Protein AF-A0A9X4KY81-F1 (afdb_monomer_lite)

Structure (mmCIF, N/CA/C/O backbone):
data_AF-A0A9X4KY81-F1
#
_entry.id   AF-A0A9X4KY81-F1
#
loop_
_atom_site.group_PDB
_atom_site.id
_atom_site.type_symbol
_atom_site.label_atom_id
_atom_site.label_alt_id
_atom_site.label_comp_id
_atom_site.label_asym_id
_atom_site.label_entity_id
_atom_site.label_seq_id
_atom_site.pdbx_PDB_ins_code
_atom_site.Cartn_x
_atom_site.Cartn_y
_atom_site.Cartn_z
_atom_site.occupancy
_atom_site.B_iso_or_equiv
_atom_site.auth_seq_id
_atom_site.auth_comp_id
_atom_site.auth_asym_id
_atom_site.auth_atom_id
_atom_site.pdbx_PDB_model_num
ATOM 1 N N . MET A 1 1 ? -64.142 -13.699 77.079 1.00 53.25 1 MET A N 1
ATOM 2 C CA . MET A 1 1 ? -63.096 -13.857 78.128 1.00 53.25 1 MET A CA 1
ATOM 3 C C . MET A 1 1 ? -62.302 -12.575 78.385 1.00 53.25 1 MET A C 1
ATOM 5 O O . MET A 1 1 ? -62.055 -12.325 79.558 1.00 53.25 1 MET A O 1
ATOM 9 N N . ASN A 1 2 ? -62.053 -11.696 77.392 1.00 57.38 2 ASN A N 1
ATOM 10 C CA . ASN A 1 2 ? -61.741 -10.264 77.651 1.00 57.38 2 ASN A CA 1
ATOM 11 C C . ASN A 1 2 ? -62.753 -9.614 78.620 1.00 57.38 2 ASN A C 1
ATOM 13 O O . ASN A 1 2 ? -62.443 -8.660 79.325 1.00 57.38 2 ASN A O 1
ATOM 17 N N . ASP A 1 3 ? -63.966 -10.168 78.688 1.00 66.06 3 ASP A N 1
ATOM 18 C CA . ASP A 1 3 ? -65.060 -9.687 79.529 1.00 66.06 3 ASP A CA 1
ATOM 19 C C . ASP A 1 3 ? -64.781 -9.778 81.034 1.00 66.06 3 ASP A C 1
ATOM 21 O O . ASP A 1 3 ? -65.442 -9.078 81.786 1.00 66.06 3 ASP A O 1
ATOM 25 N N . MET A 1 4 ? -63.829 -10.600 81.503 1.00 76.56 4 MET A N 1
ATOM 26 C CA . MET A 1 4 ? -63.549 -10.712 82.943 1.00 76.56 4 MET A CA 1
ATOM 27 C C . MET A 1 4 ? -62.748 -9.518 83.472 1.00 76.56 4 MET A C 1
ATOM 29 O O . MET A 1 4 ? -63.126 -8.945 84.491 1.00 76.56 4 MET A O 1
ATOM 33 N N . ALA A 1 5 ? -61.695 -9.099 82.762 1.00 78.06 5 ALA A N 1
ATOM 34 C CA . ALA A 1 5 ? -60.969 -7.870 83.088 1.00 78.06 5 ALA A CA 1
ATOM 35 C C . ALA A 1 5 ? -61.911 -6.653 83.026 1.00 78.06 5 ALA A C 1
ATOM 37 O O . ALA A 1 5 ? -61.926 -5.826 83.935 1.00 78.06 5 ALA A O 1
ATOM 38 N N . PHE A 1 6 ? -62.777 -6.611 82.007 1.00 79.94 6 PHE A N 1
ATOM 39 C CA . PHE A 1 6 ? -63.797 -5.574 81.838 1.00 79.94 6 PHE A CA 1
ATOM 40 C C . PHE A 1 6 ? -64.877 -5.595 82.927 1.00 79.94 6 PHE A C 1
ATOM 42 O O . PHE A 1 6 ? -65.258 -4.544 83.438 1.00 79.94 6 PHE A O 1
ATOM 49 N N . ALA A 1 7 ? -65.347 -6.774 83.335 1.00 81.50 7 ALA A N 1
ATOM 50 C CA . ALA A 1 7 ? -66.311 -6.914 84.422 1.00 81.50 7 ALA A CA 1
ATOM 51 C C . ALA A 1 7 ? -65.721 -6.462 85.762 1.00 81.50 7 ALA A C 1
ATOM 53 O O . ALA A 1 7 ? -66.377 -5.720 86.484 1.00 81.50 7 ALA A O 1
ATOM 54 N N . LEU A 1 8 ? -64.484 -6.858 86.082 1.00 83.19 8 LEU A N 1
ATOM 55 C CA . LEU A 1 8 ? -63.815 -6.440 87.317 1.00 83.19 8 LEU A CA 1
ATOM 56 C C . LEU A 1 8 ? -63.535 -4.929 87.326 1.00 83.19 8 LEU A C 1
ATOM 58 O O . LEU A 1 8 ? -63.800 -4.271 88.328 1.00 83.19 8 LEU A O 1
ATOM 62 N N . HIS A 1 9 ? -63.111 -4.355 86.199 1.00 83.31 9 HIS A N 1
ATOM 63 C CA . HIS A 1 9 ? -62.972 -2.904 86.059 1.00 83.31 9 HIS A CA 1
ATOM 64 C C . HIS A 1 9 ? -64.303 -2.166 86.296 1.00 83.31 9 HIS A C 1
ATOM 66 O O . HIS A 1 9 ? -64.363 -1.234 87.095 1.00 83.31 9 HIS A O 1
ATOM 72 N N . ASN A 1 10 ? -65.401 -2.624 85.681 1.00 83.62 10 ASN A N 1
ATOM 73 C CA . ASN A 1 10 ? -66.733 -2.024 85.852 1.00 83.62 10 ASN A CA 1
ATOM 74 C C . ASN A 1 10 ? -67.315 -2.192 87.263 1.00 83.62 10 ASN A C 1
ATOM 76 O O . ASN A 1 10 ? -68.180 -1.418 87.667 1.00 83.62 10 ASN A O 1
ATOM 80 N N . LEU A 1 11 ? -66.853 -3.194 88.014 1.00 85.75 11 LEU A N 1
ATOM 81 C CA . LEU A 1 11 ? -67.180 -3.377 89.430 1.00 85.75 11 LEU A CA 1
ATOM 82 C C . LEU A 1 11 ? -66.361 -2.456 90.354 1.00 85.75 11 LEU A C 1
ATOM 84 O O . LEU A 1 11 ? -66.576 -2.475 91.564 1.00 85.75 11 LEU A O 1
ATOM 88 N N . GLY A 1 12 ? -65.468 -1.631 89.799 1.00 82.50 12 GLY A N 1
ATOM 89 C CA . GLY A 1 12 ? -64.714 -0.607 90.521 1.00 82.50 12 GLY A CA 1
ATOM 90 C C . GLY A 1 12 ? -63.364 -1.066 91.073 1.00 82.50 12 GLY A C 1
ATOM 91 O O . GLY A 1 12 ? -62.762 -0.321 91.843 1.00 82.50 12 GLY A O 1
ATOM 92 N N . TYR A 1 13 ? -62.879 -2.256 90.701 1.00 85.44 13 TYR A N 1
ATOM 93 C CA . TYR A 1 13 ? -61.565 -2.737 91.134 1.00 85.44 13 TYR A CA 1
ATOM 94 C C . TYR A 1 13 ? -60.430 -1.941 90.472 1.00 85.44 13 TYR A C 1
ATOM 96 O O . TYR A 1 13 ? -60.437 -1.676 89.265 1.00 85.44 13 TYR A O 1
ATOM 104 N N . GLY A 1 14 ? -59.423 -1.581 91.268 1.00 84.75 14 GLY A N 1
ATOM 105 C CA . GLY A 1 14 ? -58.212 -0.927 90.782 1.00 84.75 14 GLY A CA 1
ATOM 106 C C . GLY A 1 14 ? -57.366 -1.871 89.924 1.00 84.75 14 GLY A C 1
ATOM 107 O O . GLY A 1 14 ? -57.403 -3.087 90.096 1.00 84.75 14 GLY A O 1
ATOM 108 N N . LEU A 1 15 ? -56.553 -1.325 89.017 1.00 85.75 15 LEU A N 1
ATOM 109 C CA . LEU A 1 15 ? -55.746 -2.107 88.066 1.00 85.75 15 LEU A CA 1
ATOM 110 C C . LEU A 1 15 ? -54.911 -3.223 88.725 1.00 85.75 15 LEU A C 1
ATOM 112 O O . LEU A 1 15 ? -54.907 -4.353 88.243 1.00 85.75 15 LEU A O 1
ATOM 116 N N . ASN A 1 16 ? -54.260 -2.938 89.859 1.00 85.62 16 ASN A N 1
ATOM 117 C CA . ASN A 1 16 ? -53.479 -3.934 90.604 1.00 85.62 16 ASN A CA 1
ATOM 118 C C . ASN A 1 16 ? -54.352 -5.054 91.192 1.00 85.62 16 ASN A C 1
ATOM 120 O O . ASN A 1 16 ? -53.915 -6.200 91.261 1.00 85.62 16 ASN A O 1
ATOM 124 N N . GLU A 1 17 ? -55.588 -4.752 91.597 1.00 85.25 17 GLU A N 1
ATOM 125 C CA . GLU A 1 17 ? -56.535 -5.745 92.119 1.00 85.25 17 GLU A CA 1
ATOM 126 C C . GLU A 1 17 ? -57.042 -6.644 90.990 1.00 85.25 17 GLU A C 1
ATOM 128 O O . GLU A 1 17 ? -57.074 -7.864 91.148 1.00 85.25 17 GLU A O 1
ATOM 133 N N . VAL A 1 18 ? -57.352 -6.058 89.826 1.00 84.94 18 VAL A N 1
ATOM 134 C CA . VAL A 1 18 ? -57.738 -6.806 88.621 1.00 84.94 18 VAL A CA 1
ATOM 135 C C . VAL A 1 18 ? -56.592 -7.713 88.166 1.00 84.94 18 VAL A C 1
ATOM 137 O O . VAL A 1 18 ? -56.798 -8.909 87.968 1.00 84.94 18 VAL A O 1
ATOM 140 N N . ALA A 1 19 ? -55.369 -7.190 88.066 1.00 83.00 19 ALA A N 1
ATOM 141 C CA . ALA A 1 19 ? -54.197 -7.972 87.684 1.00 83.00 19 ALA A CA 1
ATOM 142 C C . ALA A 1 19 ? -53.873 -9.084 88.708 1.00 83.00 19 ALA A C 1
ATOM 144 O O . ALA A 1 19 ? -53.515 -10.192 88.309 1.00 83.00 19 ALA A O 1
ATOM 145 N N . THR A 1 20 ? -54.070 -8.839 90.013 1.00 83.75 20 THR A N 1
ATOM 146 C CA . THR A 1 20 ? -53.854 -9.844 91.077 1.00 83.75 20 THR A CA 1
ATOM 147 C C . THR A 1 20 ? -54.921 -10.935 91.030 1.00 83.75 20 THR A C 1
ATOM 149 O O . THR A 1 20 ? -54.620 -12.117 91.198 1.00 83.75 20 THR A O 1
ATOM 152 N N . ALA A 1 21 ? -56.176 -10.560 90.769 1.00 83.56 21 ALA A N 1
ATOM 153 C CA . ALA A 1 21 ? -57.269 -11.508 90.588 1.00 83.56 21 ALA A CA 1
ATOM 154 C C . ALA A 1 21 ? -57.011 -12.425 89.385 1.00 83.56 21 ALA A C 1
ATOM 156 O O . ALA A 1 21 ? -57.171 -13.641 89.498 1.00 83.56 21 ALA A O 1
ATOM 157 N N . LEU A 1 22 ? -56.539 -11.861 88.267 1.00 83.19 22 LEU A N 1
ATOM 158 C CA . LEU A 1 22 ? -56.129 -12.632 87.095 1.00 83.19 22 LEU A CA 1
ATOM 159 C C . LEU A 1 22 ? -54.930 -13.544 87.418 1.00 83.19 22 LEU A C 1
ATOM 161 O O . LEU A 1 22 ? -54.980 -14.730 87.111 1.00 83.19 22 LEU A O 1
ATOM 165 N N . TYR A 1 23 ? -53.899 -13.060 88.116 1.00 80.12 23 TYR A N 1
ATOM 166 C CA . TYR A 1 23 ? -52.766 -13.891 88.555 1.00 80.12 23 TYR A CA 1
ATOM 167 C C . TYR A 1 23 ? -53.196 -15.104 89.395 1.00 80.12 23 TYR A C 1
ATOM 169 O O . TYR A 1 23 ? -52.812 -16.236 89.100 1.00 80.12 23 TYR A O 1
ATOM 177 N N . ASN A 1 24 ? -54.043 -14.888 90.407 1.00 81.62 24 ASN A N 1
ATOM 178 C CA . ASN A 1 24 ? -54.519 -15.957 91.288 1.00 81.62 24 ASN A CA 1
ATOM 179 C C . ASN A 1 24 ? -55.354 -17.001 90.535 1.00 81.62 24 ASN A C 1
ATOM 181 O O . ASN A 1 24 ? -55.245 -18.196 90.820 1.00 81.62 24 ASN A O 1
ATOM 185 N N . LEU A 1 25 ? -56.145 -16.558 89.552 1.00 78.81 25 LEU A N 1
ATOM 186 C CA . LEU A 1 25 ? -56.981 -17.425 88.723 1.00 78.81 25 LEU A CA 1
ATOM 187 C C . LEU A 1 25 ? -56.157 -18.361 87.821 1.00 78.81 25 LEU A C 1
ATOM 189 O O . LEU A 1 25 ? -56.595 -19.475 87.542 1.00 78.81 25 LEU A O 1
ATOM 193 N N . TYR A 1 26 ? -54.964 -17.937 87.398 1.00 74.00 26 TYR A N 1
ATOM 194 C CA . TYR A 1 26 ? -54.142 -18.637 86.403 1.00 74.00 26 TYR A CA 1
ATOM 195 C C . TYR A 1 26 ? -52.780 -19.126 86.941 1.00 74.00 26 TYR A C 1
ATOM 197 O O . TYR A 1 26 ? -51.866 -19.414 86.167 1.00 74.00 26 TYR A O 1
ATOM 205 N N . SER A 1 27 ? -52.653 -19.271 88.264 1.00 58.62 27 SER A N 1
ATOM 206 C CA . SER A 1 27 ? -51.422 -19.516 89.046 1.00 58.62 27 SER A CA 1
ATOM 207 C C . SER A 1 27 ? -50.626 -20.818 88.760 1.00 58.62 27 SER A C 1
ATOM 209 O O . SER A 1 27 ? -49.755 -21.189 89.544 1.00 58.62 27 SER A O 1
ATOM 211 N N . GLY A 1 28 ? -50.854 -21.501 87.630 1.00 58.62 28 GLY A N 1
ATOM 212 C CA . GLY A 1 28 ? -50.190 -22.759 87.247 1.00 58.62 28 GLY A CA 1
ATOM 213 C C . GLY A 1 28 ? -49.377 -22.753 85.942 1.00 58.62 28 GLY A C 1
ATOM 214 O O . GLY A 1 28 ? -48.684 -23.735 85.685 1.00 58.62 28 GLY A O 1
ATOM 215 N N . VAL A 1 29 ? -49.433 -21.699 85.110 1.00 57.62 29 VAL A N 1
ATOM 216 C CA . VAL A 1 29 ? -48.732 -21.642 83.801 1.00 57.62 29 VAL A CA 1
ATOM 217 C C . VAL A 1 29 ? -48.149 -20.241 83.549 1.00 57.62 29 VAL A C 1
ATOM 219 O O . VAL A 1 29 ? -48.664 -19.478 82.738 1.00 57.62 29 VAL A O 1
ATOM 222 N N . GLN A 1 30 ? -47.080 -19.868 84.260 1.00 61.94 30 GLN A N 1
ATOM 223 C CA . GLN A 1 30 ? -46.552 -18.489 84.249 1.00 61.94 30 GLN A CA 1
ATOM 224 C C . GLN A 1 30 ? -46.207 -17.967 82.836 1.00 61.94 30 GLN A C 1
ATOM 226 O O . GLN A 1 30 ? -46.604 -16.858 82.484 1.00 61.94 30 GLN A O 1
ATOM 231 N N . ASP A 1 31 ? -45.586 -18.787 81.984 1.00 60.50 31 ASP A N 1
ATOM 232 C CA . ASP A 1 31 ? -45.089 -18.353 80.667 1.00 60.50 31 ASP A CA 1
ATOM 233 C C . ASP A 1 31 ? -46.179 -18.064 79.615 1.00 60.50 31 ASP A C 1
ATOM 235 O O . ASP A 1 31 ? -45.940 -17.302 78.681 1.00 60.50 31 ASP A O 1
ATOM 239 N N . GLN A 1 32 ? -47.363 -18.681 79.718 1.00 64.38 32 GLN A N 1
ATOM 240 C CA . GLN A 1 32 ? -48.461 -18.489 78.748 1.00 64.38 32 GLN A CA 1
ATOM 241 C C . GLN A 1 32 ? -49.499 -17.471 79.227 1.00 64.38 32 GLN A C 1
ATOM 243 O O . GLN A 1 32 ? -50.228 -16.896 78.420 1.00 64.38 32 GLN A O 1
ATOM 248 N N . VAL A 1 33 ? -49.555 -17.240 80.537 1.00 78.44 33 VAL A N 1
ATOM 249 C CA . VAL A 1 33 ? -50.572 -16.404 81.175 1.00 78.44 33 VAL A CA 1
ATOM 250 C C . VAL A 1 33 ? -50.199 -14.928 81.114 1.00 78.44 33 VAL A C 1
ATOM 252 O O . VAL A 1 33 ? -51.080 -14.108 80.881 1.00 78.44 33 VAL A O 1
ATOM 255 N N . VAL A 1 34 ? -48.914 -14.577 81.262 1.00 83.62 34 VAL A N 1
ATOM 256 C CA . VAL A 1 34 ? -48.463 -13.172 81.224 1.00 83.62 34 VAL A CA 1
ATOM 257 C C . VAL A 1 34 ? -48.885 -12.469 79.925 1.00 83.62 34 VAL A C 1
ATOM 259 O O . VAL A 1 34 ? -49.580 -11.461 80.028 1.00 83.62 34 VAL A O 1
ATOM 262 N N . PRO A 1 35 ? -48.599 -12.998 78.713 1.00 83.00 35 PRO A N 1
ATOM 263 C CA . PRO A 1 35 ? -49.034 -12.365 77.466 1.00 83.00 35 PRO A CA 1
ATOM 264 C C . PRO A 1 35 ? -50.555 -12.183 77.391 1.00 83.00 35 PRO A C 1
ATOM 266 O O . PRO A 1 35 ? -51.042 -11.128 77.000 1.00 83.00 35 PRO A O 1
ATOM 269 N N . GLN A 1 36 ? -51.317 -13.196 77.808 1.00 82.50 36 GLN A N 1
ATOM 270 C CA . GLN A 1 36 ? -52.777 -13.175 77.753 1.00 82.50 36 GLN A CA 1
ATOM 271 C C . GLN A 1 36 ? -53.386 -12.153 78.726 1.00 82.50 36 GLN A C 1
ATOM 273 O O . GLN A 1 36 ? -54.302 -11.421 78.360 1.00 82.50 36 GLN A O 1
ATOM 278 N N . VAL A 1 37 ? -52.863 -12.073 79.952 1.00 85.25 37 VAL A N 1
ATOM 279 C CA . VAL A 1 37 ? -53.292 -11.092 80.957 1.00 85.25 37 VAL A CA 1
ATOM 280 C C . VAL A 1 37 ? -52.936 -9.675 80.517 1.00 85.25 37 VAL A C 1
ATOM 282 O O . VAL A 1 37 ? -53.763 -8.776 80.658 1.00 85.25 37 VAL A O 1
ATOM 285 N N . THR A 1 38 ? -51.749 -9.473 79.941 1.00 86.19 38 THR A N 1
ATOM 286 C CA . THR A 1 38 ? -51.344 -8.177 79.388 1.00 86.19 38 THR A CA 1
ATOM 287 C C . THR A 1 38 ? -52.254 -7.739 78.243 1.00 86.19 38 THR A C 1
ATOM 289 O O . THR A 1 38 ? -52.736 -6.614 78.277 1.00 86.19 38 THR A O 1
ATOM 292 N N . ASP A 1 39 ? -52.559 -8.614 77.281 1.00 83.69 39 ASP A N 1
ATOM 293 C CA . ASP A 1 39 ? -53.472 -8.294 76.171 1.00 83.69 39 ASP A CA 1
ATOM 294 C C . ASP A 1 39 ? -54.869 -7.889 76.666 1.00 83.69 39 ASP A C 1
ATOM 296 O O . ASP A 1 39 ? -55.434 -6.891 76.223 1.00 83.69 39 ASP A O 1
ATOM 300 N N 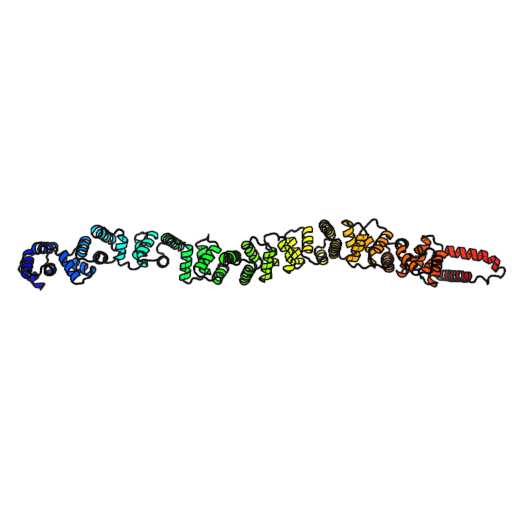. TRP A 1 40 ? -55.408 -8.613 77.654 1.00 85.75 40 TRP A N 1
ATOM 301 C CA . TRP A 1 40 ? -56.708 -8.290 78.241 1.00 85.75 40 TRP A CA 1
ATOM 302 C C . TRP A 1 40 ? -56.728 -6.954 78.972 1.00 85.75 40 TRP A C 1
ATOM 304 O O . TRP A 1 40 ? -57.711 -6.229 78.855 1.00 85.75 40 TRP A O 1
ATOM 314 N N . LEU A 1 41 ? -55.682 -6.640 79.740 1.00 86.56 41 LEU A N 1
ATOM 315 C CA . LEU A 1 41 ? -55.590 -5.385 80.489 1.00 86.56 41 LEU A CA 1
ATOM 316 C C . LEU A 1 41 ? -55.278 -4.182 79.589 1.00 86.56 41 LEU A C 1
ATOM 318 O O . LEU A 1 41 ? -55.660 -3.064 79.932 1.00 86.56 41 LEU A O 1
ATOM 322 N N . SER A 1 42 ? -54.643 -4.413 78.439 1.00 85.38 42 SER A N 1
ATOM 323 C CA . SER A 1 42 ? -54.386 -3.403 77.405 1.00 85.38 42 SER A CA 1
ATOM 324 C C . SER A 1 42 ? -55.584 -3.146 76.476 1.00 85.38 42 SER A C 1
ATOM 326 O O . SER A 1 42 ? -55.482 -2.331 75.558 1.00 85.38 42 SER A O 1
ATOM 328 N N . ASP A 1 43 ? -56.732 -3.803 76.689 1.00 83.06 43 ASP A N 1
ATOM 329 C CA . ASP A 1 43 ? -57.956 -3.554 75.921 1.00 83.06 43 ASP A CA 1
ATOM 330 C C . ASP A 1 43 ? -58.416 -2.097 76.108 1.00 83.06 43 ASP A C 1
ATOM 332 O O . ASP A 1 43 ? -58.687 -1.645 77.223 1.00 83.06 43 ASP A O 1
ATOM 336 N N . SER A 1 44 ? -58.538 -1.351 75.007 1.00 80.06 44 SER A N 1
ATOM 337 C CA . SER A 1 44 ? -58.833 0.090 75.026 1.00 80.06 44 SER A CA 1
ATOM 338 C C . SER A 1 44 ? -60.144 0.447 75.731 1.00 80.06 44 SER A C 1
ATOM 340 O O . SER A 1 44 ? -60.303 1.572 76.207 1.00 80.06 44 SER A O 1
ATOM 342 N N . ARG A 1 45 ? -61.073 -0.510 75.857 1.00 81.69 45 ARG A N 1
ATOM 343 C CA . ARG A 1 45 ? -62.336 -0.339 76.589 1.00 81.69 45 ARG A CA 1
ATOM 344 C C . ARG A 1 45 ? -62.139 -0.167 78.098 1.00 81.69 45 ARG A C 1
ATOM 346 O O . ARG A 1 45 ? -63.038 0.353 78.748 1.00 81.69 45 ARG A O 1
ATOM 353 N N . LEU A 1 46 ? -60.999 -0.593 78.648 1.00 83.44 46 LEU A N 1
ATOM 354 C CA . LEU A 1 46 ? -60.659 -0.462 80.071 1.00 83.44 46 LEU A CA 1
ATOM 355 C C . LEU A 1 46 ? -60.093 0.915 80.436 1.00 83.44 46 LEU A C 1
ATOM 357 O O . LEU A 1 46 ? -60.028 1.259 81.612 1.00 83.44 46 LEU A O 1
ATOM 361 N N . GLY A 1 47 ? -59.643 1.698 79.451 1.00 80.50 47 GLY A N 1
ATOM 362 C CA . GLY A 1 47 ? -59.108 3.045 79.672 1.00 80.50 47 GLY A CA 1
ATOM 363 C C . GLY A 1 47 ? -57.817 3.120 80.501 1.00 80.50 47 GLY A C 1
ATOM 364 O O . GLY A 1 47 ? -57.402 4.223 80.859 1.00 80.50 47 GLY A O 1
ATOM 365 N N . TYR A 1 48 ? -57.174 1.990 80.815 1.00 86.12 48 TYR A N 1
ATOM 366 C CA . TYR A 1 48 ? -55.887 1.978 81.505 1.00 86.12 48 TYR A CA 1
ATOM 367 C C . TYR A 1 48 ? -54.775 2.498 80.594 1.00 86.12 48 TYR A C 1
ATOM 369 O O . TYR A 1 48 ? -54.749 2.217 79.394 1.00 86.12 48 TYR A O 1
ATOM 377 N N . ARG A 1 49 ? -53.827 3.250 81.164 1.00 82.56 49 ARG A N 1
ATOM 378 C CA . ARG A 1 49 ? -52.609 3.615 80.437 1.00 82.56 49 ARG A CA 1
ATOM 379 C C . ARG A 1 49 ? -51.710 2.391 80.356 1.00 82.56 49 ARG A C 1
ATOM 381 O O . ARG A 1 49 ? -51.568 1.664 81.336 1.00 82.56 49 ARG A O 1
ATOM 388 N N . THR A 1 50 ? -51.048 2.204 79.221 1.00 83.25 50 THR A N 1
ATOM 389 C CA . THR A 1 50 ? -50.138 1.071 79.021 1.00 83.25 50 THR A CA 1
ATOM 390 C C . THR A 1 50 ? -49.053 0.996 80.097 1.00 83.25 50 THR A C 1
ATOM 392 O O . THR A 1 50 ? -48.781 -0.083 80.605 1.00 83.25 50 THR A O 1
ATOM 395 N N . GLU A 1 51 ? -48.471 2.133 80.492 1.00 83.56 51 GLU A N 1
ATOM 396 C CA . GLU A 1 51 ? -47.456 2.206 81.557 1.00 83.56 51 GLU A CA 1
ATOM 397 C C . GLU A 1 51 ? -47.962 1.597 82.876 1.00 83.56 51 GLU A C 1
ATOM 399 O O . GLU A 1 51 ? -47.244 0.836 83.526 1.00 83.56 51 GLU A O 1
ATOM 404 N N . ASP A 1 52 ? -49.223 1.871 83.229 1.00 85.38 52 ASP A N 1
ATOM 405 C CA . ASP A 1 52 ? -49.852 1.353 84.443 1.00 85.38 52 ASP A CA 1
ATOM 406 C C . ASP A 1 52 ? -50.088 -0.160 84.327 1.00 85.38 52 ASP A C 1
ATOM 408 O O . ASP A 1 52 ? -49.850 -0.899 85.283 1.00 85.38 52 ASP A O 1
ATOM 412 N N . VAL A 1 53 ? -50.516 -0.639 83.149 1.00 85.44 53 VAL A N 1
ATOM 413 C CA . VAL A 1 53 ? -50.709 -2.076 82.874 1.00 85.44 53 VAL A CA 1
ATOM 414 C C . VAL A 1 53 ? -49.380 -2.816 82.972 1.00 85.44 53 VAL A C 1
ATOM 416 O O . VAL A 1 53 ? -49.293 -3.831 83.664 1.00 85.44 53 VAL A O 1
ATOM 419 N N . THR A 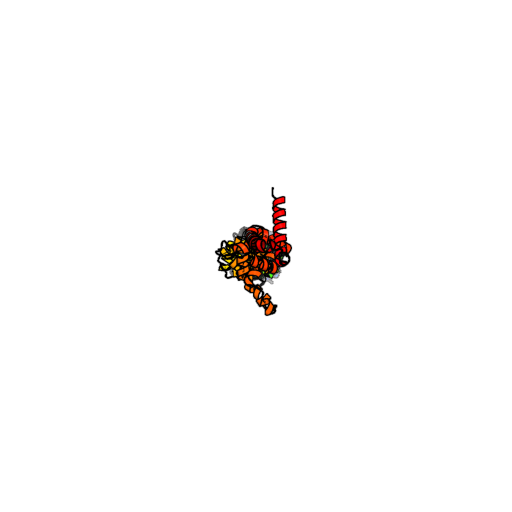1 54 ? -48.328 -2.292 82.342 1.00 84.56 54 THR A N 1
ATOM 420 C CA . THR A 1 54 ? -46.985 -2.873 82.393 1.00 84.56 54 THR A CA 1
ATOM 421 C C . THR A 1 54 ? -46.460 -2.913 83.825 1.00 84.56 54 THR A C 1
ATOM 423 O O . THR A 1 54 ? -45.961 -3.956 84.252 1.00 84.56 54 THR A O 1
ATOM 426 N N . ALA A 1 55 ? -46.621 -1.835 84.602 1.00 84.94 55 ALA A N 1
ATOM 427 C CA . ALA A 1 55 ? -46.198 -1.787 86.000 1.00 84.94 55 ALA A CA 1
ATOM 428 C C . ALA A 1 55 ? -46.968 -2.792 86.871 1.00 84.94 55 ALA A C 1
ATOM 430 O O . ALA A 1 55 ? -46.356 -3.512 87.661 1.00 84.94 55 ALA A O 1
ATOM 431 N N . ALA A 1 56 ? -48.289 -2.888 86.692 1.00 85.81 56 ALA A N 1
ATOM 432 C CA . ALA A 1 56 ? -49.139 -3.810 87.437 1.00 85.81 56 ALA A CA 1
ATOM 433 C C . ALA A 1 56 ? -48.789 -5.274 87.140 1.00 85.81 56 ALA A C 1
ATOM 435 O O . ALA A 1 56 ? -48.561 -6.061 88.060 1.00 85.81 56 ALA A O 1
ATOM 436 N N . VAL A 1 57 ? -48.684 -5.643 85.859 1.00 85.88 57 VAL A N 1
ATOM 437 C CA . VAL A 1 57 ? -48.309 -7.006 85.460 1.00 85.88 57 VAL A CA 1
ATOM 438 C C . VAL A 1 57 ? -46.884 -7.329 85.918 1.00 85.88 57 VAL A C 1
ATOM 440 O O . VAL A 1 57 ? -46.675 -8.398 86.487 1.00 85.88 57 VAL A O 1
ATOM 443 N N . THR A 1 58 ? -45.925 -6.406 85.781 1.00 85.88 58 THR A N 1
ATOM 444 C CA . THR A 1 58 ? -44.552 -6.608 86.285 1.00 85.88 58 THR A CA 1
ATOM 445 C C . THR A 1 58 ? -44.534 -6.842 87.795 1.00 85.88 58 THR A C 1
ATOM 447 O O . THR A 1 58 ? -43.894 -7.783 88.259 1.00 85.88 58 THR A O 1
ATOM 450 N N . ALA A 1 59 ? -45.260 -6.031 88.571 1.00 84.88 59 ALA A N 1
ATOM 451 C CA . ALA A 1 59 ? -45.295 -6.136 90.030 1.00 84.88 59 ALA A CA 1
ATOM 452 C C . ALA A 1 59 ? -45.879 -7.467 90.528 1.00 84.88 59 ALA A C 1
ATOM 454 O O . ALA A 1 59 ? -45.508 -7.939 91.601 1.00 84.88 59 ALA A O 1
ATOM 455 N N . ILE A 1 60 ? -46.793 -8.064 89.762 1.00 85.50 60 ILE A N 1
ATOM 456 C CA . ILE A 1 60 ? -47.535 -9.261 90.169 1.00 85.50 60 ILE A CA 1
ATOM 457 C C . ILE A 1 60 ? -46.890 -10.538 89.630 1.00 85.50 60 ILE A C 1
ATOM 459 O O . ILE A 1 60 ? -46.759 -11.519 90.359 1.00 85.50 60 ILE A O 1
ATOM 463 N N . PHE A 1 61 ? -46.475 -10.533 88.363 1.00 82.12 61 PHE A N 1
ATOM 464 C CA . PHE A 1 61 ? -45.919 -11.707 87.692 1.00 82.12 61 PHE A CA 1
ATOM 465 C C . PHE A 1 61 ? -44.388 -11.764 87.757 1.00 82.12 61 PHE A C 1
ATOM 467 O O . PHE A 1 61 ? -43.820 -12.808 87.450 1.00 82.12 61 PHE A O 1
ATOM 474 N N . ASN A 1 62 ? -43.719 -10.680 88.171 1.00 84.06 62 ASN A N 1
ATOM 475 C CA . ASN A 1 62 ? -42.257 -10.557 88.228 1.00 84.06 62 ASN A CA 1
ATOM 476 C C . ASN A 1 62 ? -41.561 -10.881 86.888 1.00 84.06 62 ASN A C 1
ATOM 478 O O . ASN A 1 62 ? -40.465 -11.441 86.850 1.00 84.06 62 ASN A O 1
ATOM 482 N N . VAL A 1 63 ? -42.225 -10.544 85.782 1.00 82.44 63 VAL A N 1
ATOM 483 C CA . VAL A 1 63 ? -41.758 -10.733 84.404 1.00 82.44 63 VAL A CA 1
ATOM 484 C C . VAL A 1 63 ? -42.052 -9.452 83.634 1.00 82.44 63 VAL A C 1
ATOM 486 O O . VAL A 1 63 ? -43.115 -8.869 83.827 1.00 82.44 63 VAL A O 1
ATOM 489 N N . ASP A 1 64 ? -41.134 -9.039 82.756 1.00 83.06 64 ASP A N 1
ATOM 490 C CA . ASP A 1 64 ? -41.375 -7.950 81.806 1.00 83.06 64 ASP A CA 1
ATOM 491 C C . ASP A 1 64 ? -42.456 -8.366 80.780 1.00 83.06 64 ASP A C 1
ATOM 493 O O . ASP A 1 64 ? -42.219 -9.273 79.967 1.00 83.06 64 ASP A O 1
ATOM 497 N N . PRO A 1 65 ? -43.636 -7.717 80.786 1.00 84.50 65 PRO A N 1
ATOM 498 C CA . PRO A 1 65 ? -44.738 -8.034 79.885 1.00 84.50 65 PRO A CA 1
ATOM 499 C C . PRO A 1 65 ? -44.369 -7.893 78.407 1.00 84.50 65 PRO A C 1
ATOM 501 O O . PRO A 1 65 ? -44.872 -8.661 77.582 1.00 84.50 65 PRO A O 1
ATOM 504 N N . PHE A 1 66 ? -43.483 -6.949 78.067 1.00 86.38 66 PHE A N 1
ATOM 505 C CA . PHE A 1 66 ? -43.052 -6.725 76.689 1.00 86.38 66 PHE A CA 1
ATOM 506 C C . PHE A 1 66 ? -42.265 -7.929 76.169 1.00 86.38 66 PHE A C 1
ATOM 508 O O . PHE A 1 66 ? -42.637 -8.541 75.162 1.00 86.38 66 PHE A O 1
ATOM 515 N N . SER A 1 67 ? -41.220 -8.325 76.901 1.00 83.75 67 SER A N 1
ATOM 516 C CA . SER A 1 67 ? -40.401 -9.497 76.583 1.00 83.75 67 SER A CA 1
ATOM 517 C C . SER A 1 67 ? -41.219 -10.794 76.556 1.00 83.75 67 SER A C 1
ATOM 519 O O . SER A 1 67 ? -41.050 -11.607 75.644 1.00 83.75 67 SER A O 1
ATOM 521 N N . ALA A 1 68 ? -42.144 -10.988 77.504 1.00 84.50 68 ALA A N 1
ATOM 522 C CA . ALA A 1 68 ? -43.014 -12.168 77.540 1.00 84.50 68 ALA A CA 1
ATOM 523 C C . ALA A 1 68 ? -43.951 -12.242 76.323 1.00 84.50 68 ALA A C 1
ATOM 525 O O . ALA A 1 68 ? -44.095 -13.301 75.705 1.00 84.50 68 ALA A O 1
ATOM 526 N N . MET A 1 69 ? -44.557 -11.115 75.935 1.00 87.12 69 MET A N 1
ATOM 527 C CA . MET A 1 69 ? -45.400 -11.040 74.741 1.00 87.12 69 MET A CA 1
ATOM 528 C C . MET A 1 69 ? -44.587 -11.304 73.466 1.00 87.12 69 MET A C 1
ATOM 530 O O . MET A 1 69 ? -45.007 -12.097 72.622 1.00 87.12 69 MET A O 1
ATOM 534 N N . ALA A 1 70 ? -43.394 -10.715 73.341 1.00 87.38 70 ALA A N 1
ATOM 535 C CA . ALA A 1 70 ? -42.508 -10.943 72.201 1.00 87.38 70 ALA A CA 1
ATOM 536 C C . ALA A 1 70 ? -42.114 -12.430 72.059 1.00 87.38 70 ALA A C 1
ATOM 538 O O . ALA A 1 70 ? -42.155 -12.981 70.953 1.00 87.38 70 ALA A O 1
ATOM 539 N N . GLN A 1 71 ? -41.817 -13.107 73.177 1.00 86.94 71 GLN A N 1
ATOM 540 C CA . GLN A 1 71 ? -41.540 -14.550 73.215 1.00 86.94 71 GLN A CA 1
ATOM 541 C C . GLN A 1 71 ? -42.762 -15.415 72.869 1.00 86.94 71 GLN A C 1
ATOM 543 O O . GLN A 1 71 ? -42.626 -16.458 72.227 1.00 86.94 71 GLN A O 1
ATOM 548 N N . SER A 1 72 ? -43.963 -15.003 73.272 1.00 88.31 72 SER A N 1
ATOM 549 C CA . SER A 1 72 ? -45.199 -15.696 72.895 1.00 88.31 72 SER A CA 1
ATOM 550 C C . SER A 1 72 ? -45.441 -15.626 71.385 1.00 88.31 72 SER A C 1
ATOM 552 O O . SER A 1 72 ? -45.718 -16.643 70.748 1.00 88.31 72 SER A O 1
ATOM 554 N N . LEU A 1 73 ? -45.242 -14.447 70.786 1.00 90.12 73 LEU A N 1
ATOM 555 C CA . LEU A 1 73 ? -45.446 -14.219 69.353 1.00 90.12 73 LEU A CA 1
ATOM 556 C C . LEU A 1 73 ? -44.488 -15.055 68.490 1.00 90.12 73 LEU A C 1
ATOM 558 O O . LEU A 1 73 ? -44.934 -15.687 67.531 1.00 90.12 73 LEU A O 1
ATOM 562 N N . ILE A 1 74 ? -43.199 -15.141 68.851 1.00 90.75 74 ILE A N 1
ATOM 563 C CA . ILE A 1 74 ? -42.245 -15.985 68.106 1.00 90.75 74 ILE A CA 1
ATOM 564 C C . ILE A 1 74 ? -42.571 -17.481 68.244 1.00 90.75 74 ILE A C 1
ATOM 566 O O . ILE A 1 74 ? -42.532 -18.207 67.251 1.00 90.75 74 ILE A O 1
ATOM 570 N N . ARG A 1 75 ? -42.977 -17.949 69.438 1.00 87.94 75 ARG A N 1
ATOM 571 C CA . ARG A 1 75 ? -43.440 -19.338 69.654 1.00 87.94 75 ARG A CA 1
ATOM 572 C C . ARG A 1 75 ? -44.716 -19.640 68.864 1.00 87.94 75 ARG A C 1
ATOM 574 O O . ARG A 1 75 ? -44.902 -20.768 68.417 1.00 87.94 75 ARG A O 1
ATOM 581 N N . GLY A 1 76 ? -45.563 -18.632 68.667 1.00 87.81 76 GLY A N 1
ATOM 582 C CA . GLY A 1 76 ? -46.754 -18.685 67.822 1.00 87.81 76 GLY A CA 1
ATOM 583 C C . GLY A 1 76 ? -46.475 -18.645 66.315 1.00 87.81 76 GLY A C 1
ATOM 584 O O . GLY A 1 76 ? -47.424 -18.686 65.537 1.00 87.81 76 GLY A O 1
ATOM 585 N N . GLY A 1 77 ? -45.209 -18.559 65.889 1.00 89.00 77 GLY A N 1
ATOM 586 C CA . GLY A 1 77 ? -44.815 -18.556 64.477 1.00 89.00 77 GLY A CA 1
ATOM 587 C C . GLY A 1 77 ? -45.006 -17.218 63.757 1.00 89.00 77 GLY A C 1
ATOM 588 O O . GLY A 1 77 ? -45.017 -17.193 62.526 1.00 89.00 77 GLY A O 1
ATOM 589 N N . TYR A 1 78 ? -45.165 -16.112 64.490 1.00 92.88 78 TYR A N 1
ATOM 590 C CA . TYR A 1 78 ? -45.274 -14.780 63.895 1.00 92.88 78 TYR A CA 1
ATOM 591 C C . TYR A 1 78 ? -43.932 -14.368 63.282 1.00 92.88 78 TYR A C 1
ATOM 593 O O . TYR A 1 78 ? -42.865 -14.687 63.805 1.00 92.88 78 TYR A O 1
ATOM 601 N N . SER A 1 79 ? -43.968 -13.624 62.175 1.00 94.44 79 SER A N 1
ATOM 602 C CA . SER A 1 79 ? -42.769 -12.944 61.684 1.00 94.44 79 SER A CA 1
ATOM 603 C C . SER A 1 79 ? -42.408 -11.772 62.601 1.00 94.44 79 SER A C 1
ATOM 605 O O . SER A 1 79 ? -43.279 -11.206 63.263 1.00 94.44 79 SER A O 1
ATOM 607 N N . ALA A 1 80 ? -41.143 -11.343 62.594 1.00 93.25 80 ALA A N 1
ATOM 608 C CA . ALA A 1 80 ? -40.711 -10.186 63.384 1.00 93.25 80 ALA A CA 1
ATOM 609 C C . ALA A 1 80 ? -41.553 -8.933 63.083 1.00 93.25 80 ALA A C 1
ATOM 611 O O . ALA A 1 80 ? -41.889 -8.186 63.994 1.00 93.25 80 ALA A O 1
ATOM 612 N N . THR A 1 81 ? -41.952 -8.722 61.822 1.00 93.50 81 THR A N 1
ATOM 613 C CA . THR A 1 81 ? -42.820 -7.605 61.421 1.00 93.50 81 THR A CA 1
ATOM 614 C C . THR A 1 81 ? -44.217 -7.727 62.022 1.00 93.50 81 THR A C 1
ATOM 616 O O . THR A 1 81 ? -44.728 -6.752 62.564 1.00 93.50 81 THR A O 1
ATOM 619 N N . GLN A 1 82 ? -44.836 -8.911 61.959 1.00 93.31 82 GLN A N 1
ATOM 620 C CA . GLN A 1 82 ? -46.153 -9.134 62.564 1.00 93.31 82 GLN A CA 1
ATOM 621 C C . GLN A 1 82 ? -46.094 -8.960 64.084 1.00 93.31 82 GLN A C 1
ATOM 623 O O . GLN A 1 82 ? -46.975 -8.330 64.664 1.00 93.31 82 GLN A O 1
ATOM 628 N N . ALA A 1 83 ? -45.030 -9.464 64.713 1.00 92.81 83 ALA A N 1
ATOM 629 C CA . ALA A 1 83 ? -44.806 -9.300 66.138 1.00 92.81 83 ALA A CA 1
ATOM 630 C C . ALA A 1 83 ? -44.603 -7.827 66.517 1.00 92.81 83 ALA A C 1
ATOM 632 O O . ALA A 1 83 ? -45.234 -7.356 67.454 1.00 92.81 83 ALA A O 1
ATOM 633 N N . ALA A 1 84 ? -43.812 -7.072 65.752 1.00 92.44 84 ALA A N 1
ATOM 634 C CA . ALA A 1 84 ? -43.608 -5.642 65.968 1.00 92.44 84 ALA A CA 1
ATOM 635 C C . ALA A 1 84 ? -44.912 -4.833 65.844 1.00 92.44 84 ALA A C 1
ATOM 637 O O . ALA A 1 84 ? -45.155 -3.939 66.651 1.00 92.44 84 ALA A O 1
ATOM 638 N N . VAL A 1 85 ? -45.776 -5.153 64.870 1.00 91.75 85 VAL A N 1
ATOM 639 C CA . VAL A 1 85 ? -47.100 -4.516 64.724 1.00 91.75 85 VAL A CA 1
ATOM 640 C C . VAL A 1 85 ? -47.993 -4.827 65.925 1.00 91.75 85 VAL A C 1
ATOM 642 O O . VAL A 1 85 ? -48.618 -3.915 66.470 1.00 91.75 85 VAL A O 1
ATOM 645 N N . ALA A 1 86 ? -48.037 -6.091 66.354 1.00 89.00 86 ALA A N 1
ATOM 646 C CA . ALA A 1 86 ? -48.825 -6.513 67.509 1.00 89.00 86 ALA A CA 1
ATOM 647 C C . ALA A 1 86 ? -48.336 -5.815 68.786 1.00 89.00 86 ALA A C 1
ATOM 649 O O . ALA A 1 86 ? -49.112 -5.127 69.440 1.00 89.00 86 ALA A O 1
ATOM 650 N N . LEU A 1 87 ? -47.032 -5.880 69.069 1.00 90.19 87 LEU A N 1
ATOM 651 C CA . LEU A 1 87 ? -46.410 -5.235 70.226 1.00 90.19 87 LEU A CA 1
ATOM 652 C C . LEU A 1 87 ? -46.608 -3.716 70.214 1.00 90.19 87 LEU A C 1
ATOM 654 O O . LEU A 1 87 ? -46.942 -3.137 71.242 1.00 90.19 87 LEU A O 1
ATOM 658 N N . LYS A 1 88 ? -46.472 -3.052 69.060 1.00 89.06 88 LYS A N 1
ATOM 659 C CA . LYS A 1 88 ? -46.727 -1.608 68.956 1.00 89.06 88 LYS A CA 1
ATOM 660 C C . LYS A 1 88 ? -48.191 -1.266 69.224 1.00 89.06 88 LYS A C 1
ATOM 662 O O . LYS A 1 88 ? -48.466 -0.214 69.787 1.00 89.06 88 LYS A O 1
ATOM 667 N N . THR A 1 89 ? -49.118 -2.146 68.854 1.00 86.62 89 THR A N 1
ATOM 668 C CA . THR A 1 89 ? -50.550 -1.964 69.124 1.00 86.62 89 THR A CA 1
ATOM 669 C C . THR A 1 89 ? -50.862 -2.164 70.608 1.00 86.62 89 THR A C 1
ATOM 671 O O . THR A 1 89 ? -51.530 -1.323 71.200 1.00 86.62 89 THR A O 1
ATOM 674 N N . THR A 1 90 ? -50.342 -3.230 71.225 1.00 85.06 90 THR A N 1
ATOM 675 C CA . THR A 1 90 ? -50.581 -3.567 72.640 1.00 85.06 90 THR A CA 1
ATOM 676 C C . THR A 1 90 ? -49.894 -2.591 73.596 1.00 85.06 90 THR A C 1
ATOM 678 O O . THR A 1 90 ? -50.470 -2.225 74.618 1.00 85.06 90 THR A O 1
ATOM 681 N N . PHE A 1 91 ? -48.665 -2.168 73.278 1.00 84.56 91 PHE A N 1
ATOM 682 C CA . PHE A 1 91 ? -47.843 -1.343 74.165 1.00 84.56 91 PHE A CA 1
ATOM 683 C C . PHE A 1 91 ? -47.784 0.140 73.779 1.00 84.56 91 PHE A C 1
ATOM 685 O O . PHE A 1 91 ? -47.214 0.936 74.517 1.00 84.56 91 PHE A O 1
ATOM 692 N N . ALA A 1 92 ? -48.344 0.536 72.631 1.00 80.12 92 ALA A N 1
ATOM 693 C CA . ALA A 1 92 ? -48.237 1.898 72.096 1.00 80.12 92 ALA A CA 1
ATOM 694 C C . ALA A 1 92 ? -46.787 2.438 72.037 1.00 80.12 92 ALA A C 1
ATOM 696 O O . ALA A 1 92 ? -46.583 3.652 72.040 1.00 80.12 92 ALA A O 1
ATOM 697 N N . SER A 1 93 ? -45.775 1.556 71.980 1.00 78.56 93 SER A N 1
ATOM 698 C CA . SER A 1 93 ? -44.369 1.968 72.068 1.00 78.56 93 SER A CA 1
ATOM 699 C C . SER A 1 93 ? -43.978 2.806 70.850 1.00 78.56 93 SER A C 1
ATOM 701 O O . SER A 1 93 ? -44.024 2.353 69.699 1.00 78.56 93 SER A O 1
ATOM 703 N N . SER A 1 94 ? -43.585 4.054 71.103 1.00 79.25 94 SER A N 1
ATOM 704 C CA . SER A 1 94 ? -43.009 4.953 70.102 1.00 79.25 94 SER A CA 1
ATOM 705 C C . SER A 1 94 ? -41.498 4.771 69.942 1.00 79.25 94 SER A C 1
ATOM 707 O O . SER A 1 94 ? -40.929 5.342 69.013 1.00 79.25 94 SER A O 1
ATOM 709 N N . ASP A 1 95 ? -40.856 3.988 70.814 1.00 88.62 95 ASP A N 1
ATOM 710 C CA . ASP A 1 95 ? -39.409 3.798 70.817 1.00 88.62 95 ASP A CA 1
ATOM 711 C C . ASP A 1 95 ? -39.003 2.576 69.975 1.00 88.62 95 ASP A C 1
ATOM 713 O O . ASP A 1 95 ? -39.252 1.417 70.310 1.00 88.62 95 ASP A O 1
ATOM 717 N N . ALA A 1 96 ? -38.352 2.849 68.845 1.00 92.38 96 ALA A N 1
ATOM 718 C CA . ALA A 1 96 ? -37.851 1.818 67.947 1.00 92.38 96 ALA A CA 1
ATOM 719 C C . ALA A 1 96 ? -36.710 0.984 68.566 1.00 92.38 96 ALA A C 1
ATOM 721 O O . ALA A 1 96 ? -36.527 -0.170 68.175 1.00 92.38 96 ALA A O 1
ATOM 722 N N . ILE A 1 97 ? -35.945 1.544 69.512 1.00 93.81 97 ILE A N 1
ATOM 723 C CA . ILE A 1 97 ? -34.837 0.857 70.187 1.00 93.81 97 ILE A CA 1
ATOM 724 C C . ILE A 1 97 ? -35.394 -0.180 71.160 1.00 93.81 97 ILE A C 1
ATOM 726 O O . ILE A 1 97 ? -34.986 -1.338 71.099 1.00 93.81 97 ILE A O 1
ATOM 730 N N . GLU A 1 98 ? -36.361 0.211 71.993 1.00 90.00 98 GLU A N 1
ATOM 731 C CA . GLU A 1 98 ? -37.052 -0.689 72.927 1.00 90.00 98 GLU A CA 1
ATOM 732 C C . GLU A 1 98 ? -37.686 -1.873 72.176 1.00 90.00 98 GLU A C 1
ATOM 734 O O . GLU A 1 98 ? -37.452 -3.037 72.515 1.00 90.00 98 GLU A O 1
ATOM 739 N N . MET A 1 99 ? -38.397 -1.590 71.075 1.00 93.69 99 MET A N 1
ATOM 740 C CA . MET A 1 99 ? -38.970 -2.631 70.219 1.00 93.69 99 MET A CA 1
ATOM 741 C C . MET A 1 99 ? -37.901 -3.585 69.674 1.00 93.69 99 MET A C 1
ATOM 743 O O . MET A 1 99 ? -38.074 -4.805 69.703 1.00 93.69 99 MET A O 1
ATOM 747 N N . ALA A 1 100 ? -36.788 -3.048 69.171 1.00 94.19 100 ALA A N 1
ATOM 748 C CA . ALA A 1 100 ? -35.716 -3.853 68.603 1.00 94.19 100 ALA A CA 1
ATOM 749 C C . ALA A 1 100 ? -35.047 -4.746 69.657 1.00 94.19 100 ALA A C 1
ATOM 751 O O . ALA A 1 100 ? -34.773 -5.910 69.366 1.00 94.19 100 ALA A O 1
ATOM 752 N N . GLN A 1 101 ? -34.829 -4.233 70.872 1.00 92.19 101 GLN A N 1
ATOM 753 C CA . GLN A 1 101 ? -34.269 -4.994 71.990 1.00 92.19 101 GLN A CA 1
ATOM 754 C C . GLN A 1 101 ? -35.179 -6.151 72.394 1.00 92.19 101 GLN A C 1
ATOM 756 O O . GLN A 1 101 ? -34.700 -7.278 72.508 1.00 92.19 101 GLN A O 1
ATOM 761 N N . GLY A 1 102 ? -36.483 -5.911 72.559 1.00 89.12 102 GLY A N 1
ATOM 762 C CA . GLY A 1 102 ? -37.393 -6.981 72.964 1.00 89.12 102 GLY A CA 1
ATOM 763 C C . GLY A 1 102 ? -37.613 -8.032 71.870 1.00 89.12 102 GLY A C 1
ATOM 764 O O . GLY A 1 102 ? -37.678 -9.222 72.176 1.00 89.12 102 GLY A O 1
ATOM 765 N N . LEU A 1 103 ? -37.625 -7.646 70.587 1.00 93.62 103 LEU A N 1
ATOM 766 C CA . LEU A 1 103 ? -37.647 -8.618 69.483 1.00 93.62 103 LEU A CA 1
ATOM 767 C C . LEU A 1 103 ? -36.341 -9.426 69.398 1.00 93.62 103 LEU A C 1
ATOM 769 O O . LEU A 1 103 ? -36.384 -10.642 69.201 1.00 93.62 103 LEU A O 1
ATOM 773 N N . ALA A 1 104 ? -35.182 -8.785 69.572 1.00 92.88 104 ALA A N 1
ATOM 774 C CA . ALA A 1 104 ? -33.893 -9.476 69.606 1.00 92.88 104 ALA A CA 1
ATOM 775 C C . ALA A 1 104 ? -33.817 -10.459 70.787 1.00 92.88 104 ALA A C 1
ATOM 777 O O . ALA A 1 104 ? -33.446 -11.618 70.606 1.00 92.88 104 ALA A O 1
ATOM 778 N N . ALA A 1 105 ? -34.243 -10.028 71.979 1.00 90.06 105 ALA A N 1
ATOM 779 C CA . ALA A 1 105 ? -34.293 -10.851 73.187 1.00 90.06 105 ALA A CA 1
ATOM 780 C C . ALA A 1 105 ? -35.279 -12.025 73.068 1.00 90.06 105 ALA A C 1
ATOM 782 O O . ALA A 1 105 ? -35.053 -13.083 73.657 1.00 90.06 105 ALA A O 1
ATOM 783 N N . ALA A 1 106 ? -36.347 -11.873 72.277 1.00 89.62 106 ALA A N 1
ATOM 784 C CA . ALA A 1 106 ? -37.264 -12.962 71.951 1.00 89.62 106 ALA A CA 1
ATOM 785 C C . ALA A 1 106 ? -36.661 -14.005 70.989 1.00 89.62 106 ALA A C 1
ATOM 787 O O . ALA A 1 106 ? -37.206 -15.100 70.872 1.00 89.62 106 ALA A O 1
ATOM 788 N N . GLY A 1 107 ? -35.536 -13.704 70.331 1.00 91.31 107 GLY A N 1
ATOM 789 C CA . GLY A 1 107 ? -34.812 -14.635 69.462 1.00 91.31 107 GLY A CA 1
ATOM 790 C C . GLY A 1 107 ? -35.052 -14.447 67.962 1.00 91.31 107 GLY A C 1
ATOM 791 O O . GLY A 1 107 ? -34.678 -15.321 67.178 1.00 91.31 107 GLY A O 1
ATOM 792 N N . TYR A 1 108 ? -35.656 -13.334 67.529 1.00 93.56 108 TYR A N 1
ATOM 793 C CA . TYR A 1 108 ? -35.706 -12.999 66.103 1.00 93.56 108 TYR A CA 1
ATOM 794 C C . TYR A 1 108 ? -34.300 -12.677 65.577 1.00 93.56 108 TYR A C 1
ATOM 796 O O . TYR A 1 108 ? -33.505 -12.028 66.255 1.00 93.56 108 TYR A O 1
ATOM 804 N N . SER A 1 109 ? -33.987 -13.101 64.347 1.00 94.12 109 SER A N 1
ATOM 805 C CA . SER A 1 109 ? -32.699 -12.766 63.729 1.00 94.12 109 SER A CA 1
ATOM 806 C C . SER A 1 109 ? -32.566 -11.260 63.509 1.00 94.12 109 SER A C 1
ATOM 808 O O . SER A 1 109 ? -33.553 -10.571 63.235 1.00 94.12 109 SER A O 1
ATOM 810 N N . ARG A 1 110 ? -31.328 -10.760 63.550 1.00 94.31 110 ARG A N 1
ATOM 811 C CA . ARG A 1 110 ? -31.004 -9.348 63.321 1.00 94.31 110 ARG A CA 1
ATOM 812 C C . ARG A 1 110 ? -31.673 -8.793 62.065 1.00 94.31 110 ARG A C 1
ATOM 814 O O . ARG A 1 110 ? -32.310 -7.749 62.121 1.00 94.31 110 ARG A O 1
ATOM 821 N N . GLU A 1 111 ? -31.562 -9.491 60.938 1.00 92.00 111 GLU A N 1
ATOM 822 C CA . GLU A 1 111 ? -32.119 -9.052 59.655 1.00 92.00 111 GLU A CA 1
ATOM 823 C C . GLU A 1 111 ? -33.647 -8.921 59.718 1.00 92.00 111 GLU A C 1
ATOM 825 O O . GLU A 1 111 ? -34.207 -7.953 59.203 1.00 92.00 111 GLU A O 1
ATOM 830 N N . ASN A 1 112 ? -34.316 -9.855 60.403 1.00 93.19 112 ASN A N 1
ATOM 831 C CA . ASN A 1 112 ? -35.764 -9.828 60.581 1.00 93.19 112 ASN A CA 1
ATOM 832 C C . ASN A 1 112 ? -36.195 -8.695 61.518 1.00 93.19 112 ASN A C 1
ATOM 834 O O . ASN A 1 112 ? -37.192 -8.031 61.241 1.00 93.19 112 ASN A O 1
ATOM 838 N N . VAL A 1 113 ? -35.444 -8.443 62.595 1.00 94.38 113 VAL A N 1
ATOM 839 C CA . VAL A 1 113 ? -35.708 -7.318 63.503 1.00 94.38 113 VAL A CA 1
ATOM 840 C C . VAL A 1 113 ? -35.533 -5.991 62.773 1.00 94.38 113 VAL A C 1
ATOM 842 O O . VAL A 1 113 ? -36.437 -5.165 62.804 1.00 94.38 113 VAL A O 1
ATOM 845 N N . LEU A 1 114 ? -34.425 -5.790 62.057 1.00 94.44 114 LEU A N 1
ATOM 846 C CA . LEU A 1 114 ? -34.187 -4.551 61.312 1.00 94.44 114 LEU A CA 1
ATOM 847 C C . LEU A 1 114 ? -35.275 -4.302 60.255 1.00 94.44 114 LEU A C 1
ATOM 849 O O . LEU A 1 114 ? -35.784 -3.186 60.160 1.00 94.44 114 LEU A O 1
ATOM 853 N N . ALA A 1 115 ? -35.695 -5.334 59.514 1.00 92.56 115 ALA A N 1
ATOM 854 C CA . ALA A 1 115 ? -36.811 -5.227 58.572 1.00 92.56 115 ALA A CA 1
ATOM 855 C C . ALA A 1 115 ? -38.145 -4.903 59.272 1.00 92.56 115 ALA A C 1
ATOM 857 O O . ALA A 1 115 ? -38.928 -4.092 58.774 1.00 92.56 115 ALA A O 1
ATOM 858 N N . ALA A 1 116 ? -38.406 -5.495 60.442 1.00 93.56 116 ALA A N 1
ATOM 859 C CA . ALA A 1 116 ? -39.600 -5.223 61.237 1.00 93.56 116 ALA A CA 1
ATOM 860 C C . ALA A 1 116 ? -39.650 -3.776 61.734 1.00 93.56 116 ALA A C 1
ATOM 862 O O . ALA A 1 116 ? -40.664 -3.102 61.559 1.00 93.56 116 ALA A O 1
ATOM 863 N N . ILE A 1 117 ? -38.548 -3.278 62.296 1.00 95.44 117 ILE A N 1
ATOM 864 C CA . ILE A 1 117 ? -38.437 -1.894 62.759 1.00 95.44 117 ILE A CA 1
ATOM 865 C C . ILE A 1 117 ? -38.623 -0.921 61.602 1.00 95.44 117 ILE A C 1
ATOM 867 O O . ILE A 1 117 ? -39.412 0.021 61.710 1.00 95.44 117 ILE A O 1
ATOM 871 N N . PHE A 1 118 ? -37.965 -1.177 60.472 1.00 94.19 118 PHE A N 1
ATOM 872 C CA . PHE A 1 118 ? -38.114 -0.341 59.291 1.00 94.19 118 PHE A CA 1
ATOM 873 C C . PHE A 1 118 ? -39.567 -0.312 58.793 1.00 94.19 118 PHE A C 1
ATOM 875 O O . PHE A 1 118 ? -40.114 0.754 58.522 1.00 94.19 118 PHE A O 1
ATOM 882 N N . GLN A 1 119 ? -40.247 -1.458 58.750 1.00 93.00 119 GLN A N 1
ATOM 883 C CA . GLN A 1 119 ? -41.644 -1.513 58.320 1.00 93.00 119 GLN A CA 1
ATOM 884 C C . GLN A 1 119 ? -42.600 -0.795 59.287 1.00 93.00 119 GLN A C 1
ATOM 886 O O . GLN A 1 119 ? -43.532 -0.130 58.843 1.00 93.00 119 GLN A O 1
ATOM 891 N N . VAL A 1 120 ? -42.392 -0.934 60.599 1.00 92.50 120 VAL A N 1
ATOM 892 C CA . VAL A 1 120 ? -43.347 -0.487 61.629 1.00 92.50 120 VAL A CA 1
ATOM 893 C C . VAL A 1 120 ? -43.126 0.960 62.076 1.00 92.50 120 VAL A C 1
ATOM 895 O O . VAL A 1 120 ? -44.083 1.648 62.442 1.00 92.50 120 VAL A O 1
ATOM 898 N N . TYR A 1 121 ? -41.880 1.434 62.074 1.00 91.69 121 TYR A N 1
ATOM 899 C CA . TYR A 1 121 ? -41.523 2.793 62.495 1.00 91.69 121 TYR A CA 1
ATOM 900 C C . TYR A 1 121 ? -41.166 3.692 61.311 1.00 91.69 121 TYR A C 1
ATOM 902 O O . TYR A 1 121 ? -41.465 4.887 61.350 1.00 91.69 121 TYR A O 1
ATOM 910 N N . CYS A 1 122 ? -40.633 3.125 60.225 1.00 90.69 122 CYS A N 1
ATOM 911 C CA . CYS A 1 122 ? -40.275 3.874 59.017 1.00 90.69 122 CYS A CA 1
ATOM 912 C C . CYS A 1 122 ? -41.301 3.715 57.869 1.00 90.69 122 CYS A C 1
ATOM 914 O O . CYS A 1 122 ? -41.033 4.132 56.747 1.00 90.69 122 CYS A O 1
ATOM 916 N N . ASP A 1 123 ? -42.467 3.113 58.134 1.00 86.94 123 ASP A N 1
ATOM 917 C CA . ASP A 1 123 ? -43.535 2.774 57.166 1.00 86.94 123 ASP A CA 1
ATOM 918 C C . ASP A 1 123 ? -43.060 1.956 55.952 1.00 86.94 123 ASP A C 1
ATOM 920 O O . ASP A 1 123 ? -43.734 1.892 54.924 1.00 86.94 123 ASP A O 1
ATOM 924 N N . GLY A 1 124 ? -41.888 1.327 56.053 1.00 83.69 124 GLY A N 1
ATOM 925 C CA . GLY A 1 124 ? -41.278 0.607 54.943 1.00 83.69 124 GLY A CA 1
ATOM 926 C C . GLY A 1 124 ? -40.735 1.504 53.827 1.00 83.69 124 GLY A C 1
ATOM 927 O O . GLY A 1 124 ? -40.385 0.970 52.782 1.00 83.69 124 GLY A O 1
ATOM 928 N N . TYR A 1 125 ? -40.631 2.824 54.019 1.00 85.38 125 TYR A N 1
ATOM 929 C CA . TYR A 1 125 ? -40.222 3.763 52.971 1.00 85.38 125 TYR A CA 1
ATOM 930 C C . TYR A 1 125 ? -38.964 4.543 53.359 1.00 85.38 125 TYR A C 1
ATOM 932 O O . TYR A 1 125 ? -38.953 5.304 54.326 1.00 85.38 125 TYR A O 1
ATOM 940 N N . ILE A 1 126 ? -37.890 4.396 52.577 1.00 87.06 126 ILE A N 1
ATOM 941 C CA . ILE A 1 126 ? -36.570 4.956 52.927 1.00 87.06 126 ILE A CA 1
ATOM 942 C C . ILE A 1 126 ? -36.495 6.483 52.926 1.00 87.06 126 ILE A C 1
ATOM 944 O O . ILE A 1 126 ? -35.643 7.060 53.597 1.00 87.06 126 ILE A O 1
ATOM 948 N N . TYR A 1 127 ? -37.408 7.140 52.216 1.00 85.19 127 TYR A N 1
ATOM 949 C CA . TYR A 1 127 ? -37.505 8.597 52.193 1.00 85.19 127 TYR A CA 1
ATOM 950 C C . TYR A 1 127 ? -38.403 9.164 53.292 1.00 85.19 127 TYR A C 1
ATOM 952 O O . TYR A 1 127 ? -38.586 10.381 53.346 1.00 85.19 127 TYR A O 1
ATOM 960 N N . LYS A 1 128 ? -38.993 8.320 54.150 1.00 87.25 128 LYS A N 1
ATOM 961 C CA . LYS A 1 128 ? -39.728 8.819 55.309 1.00 87.25 128 LYS A CA 1
ATOM 962 C C . LYS A 1 128 ? -38.772 9.620 56.192 1.00 87.25 128 LYS A C 1
ATOM 964 O O . LYS A 1 128 ? -37.656 9.186 56.484 1.00 87.25 128 LYS A O 1
ATOM 969 N N . GLU A 1 129 ? -39.218 10.801 56.606 1.00 84.44 129 GLU A N 1
ATOM 970 C CA . GLU A 1 129 ? -38.442 11.673 57.480 1.00 84.44 129 GLU A CA 1
ATOM 971 C C . GLU A 1 129 ? -38.010 10.915 58.744 1.00 84.44 129 GLU A C 1
ATOM 973 O O . GLU A 1 129 ? -38.806 10.220 59.376 1.00 84.44 129 GLU A O 1
ATOM 978 N N . GLY A 1 130 ? -36.721 10.997 59.075 1.00 87.56 130 GLY A N 1
ATOM 979 C CA . GLY A 1 130 ? -36.139 10.314 60.228 1.00 87.56 130 GLY A CA 1
ATOM 980 C C . GLY A 1 130 ? -35.842 8.819 60.048 1.00 87.56 130 GLY A C 1
ATOM 981 O O . GLY A 1 130 ? -35.191 8.255 60.923 1.00 87.56 130 GLY A O 1
ATOM 982 N N . ALA A 1 131 ? -36.215 8.172 58.933 1.00 89.12 131 ALA A N 1
ATOM 983 C CA . ALA A 1 131 ? -36.033 6.723 58.754 1.00 89.12 131 ALA A CA 1
ATOM 984 C C . ALA A 1 131 ? -34.571 6.268 58.918 1.00 89.12 131 ALA A C 1
ATOM 986 O O . ALA A 1 131 ? -34.282 5.333 59.666 1.00 89.12 131 ALA A O 1
ATOM 987 N N . LEU A 1 132 ? -33.632 6.964 58.264 1.00 88.94 132 LEU A N 1
ATOM 988 C CA . LEU A 1 132 ? -32.201 6.659 58.366 1.00 88.94 132 LEU A CA 1
ATOM 989 C C . LEU A 1 132 ? -31.663 6.874 59.787 1.00 88.94 132 LEU A C 1
ATOM 991 O O . LEU A 1 132 ? -30.925 6.028 60.281 1.00 88.94 132 LEU A O 1
ATOM 995 N N . SER A 1 133 ? -32.056 7.957 60.467 1.00 91.06 133 SER A N 1
ATOM 996 C CA . SER A 1 133 ? -31.635 8.217 61.851 1.00 91.06 133 SER A CA 1
ATOM 997 C C . SER A 1 133 ? -32.235 7.223 62.846 1.00 91.06 133 SER A C 1
ATOM 999 O O . SER A 1 133 ? -31.551 6.816 63.778 1.00 91.06 133 SER A O 1
ATOM 1001 N N . THR A 1 134 ? -33.485 6.789 62.644 1.00 93.12 134 THR A N 1
ATOM 1002 C CA . THR A 1 134 ? -34.125 5.759 63.474 1.00 93.12 134 THR A CA 1
ATOM 1003 C C . THR A 1 134 ? -33.390 4.431 63.341 1.00 93.12 134 THR A C 1
ATOM 1005 O O . THR A 1 134 ? -33.053 3.812 64.348 1.00 93.12 134 THR A O 1
ATOM 1008 N N . MET A 1 135 ? -33.091 4.008 62.112 1.00 94.69 135 MET A N 1
ATOM 1009 C CA . MET A 1 135 ? -32.352 2.770 61.871 1.00 94.69 135 MET A CA 1
ATOM 1010 C C . MET A 1 135 ? -30.917 2.842 62.398 1.00 94.69 135 MET A C 1
ATOM 1012 O O . MET A 1 135 ? -30.461 1.892 63.034 1.00 94.69 135 MET A O 1
ATOM 1016 N N . ASP A 1 136 ? -30.222 3.964 62.189 1.00 92.44 136 ASP A N 1
ATOM 1017 C CA . ASP A 1 136 ? -28.875 4.186 62.722 1.00 92.44 136 ASP A CA 1
ATOM 1018 C C . ASP A 1 136 ? -28.851 4.105 64.254 1.00 92.44 136 ASP A C 1
ATOM 1020 O O . ASP A 1 136 ? -28.015 3.393 64.808 1.00 92.44 136 ASP A O 1
ATOM 1024 N N . ALA A 1 137 ? -29.812 4.736 64.937 1.00 93.12 137 ALA A N 1
ATOM 1025 C CA . ALA A 1 137 ? -29.935 4.674 66.393 1.00 93.12 137 ALA A CA 1
ATOM 1026 C C . ALA A 1 137 ? -30.205 3.245 66.896 1.00 93.12 137 ALA A C 1
ATOM 1028 O O . ALA A 1 137 ? -29.573 2.790 67.851 1.00 93.12 137 ALA A O 1
ATOM 1029 N N . VAL A 1 138 ? -31.090 2.506 66.220 1.00 94.69 138 VAL A N 1
ATOM 1030 C CA . VAL A 1 138 ? -31.394 1.107 66.557 1.00 94.69 138 VAL A CA 1
ATOM 1031 C C . VAL A 1 138 ? -30.167 0.218 66.387 1.00 94.69 138 VAL A C 1
ATOM 1033 O O . VAL A 1 138 ? -29.843 -0.545 67.293 1.00 94.69 138 VAL A O 1
ATOM 1036 N N . MET A 1 139 ? -29.438 0.326 65.276 1.00 95.31 139 MET A N 1
ATOM 1037 C CA . MET A 1 139 ? -28.208 -0.450 65.089 1.00 95.31 139 MET A CA 1
ATOM 1038 C C . MET A 1 139 ? -27.106 -0.019 66.055 1.00 95.31 139 MET A C 1
ATOM 1040 O O . MET A 1 139 ? -26.396 -0.873 66.567 1.00 95.31 139 MET A O 1
ATOM 1044 N N . ALA A 1 140 ? -26.981 1.272 66.370 1.00 92.44 140 ALA A N 1
ATOM 1045 C CA . ALA A 1 140 ? -25.987 1.752 67.327 1.00 92.44 140 ALA A CA 1
ATOM 1046 C C . ALA A 1 140 ? -26.156 1.144 68.725 1.00 92.44 140 ALA A C 1
ATOM 1048 O O . ALA A 1 140 ? -25.157 0.890 69.394 1.00 92.44 140 ALA A O 1
ATOM 1049 N N . VAL A 1 141 ? -27.402 0.927 69.156 1.00 94.25 141 VAL A N 1
ATOM 1050 C CA . VAL A 1 141 ? -27.716 0.440 70.505 1.00 94.25 141 VAL A CA 1
ATOM 1051 C C . VAL A 1 141 ? -27.900 -1.076 70.552 1.00 94.25 141 VAL A C 1
ATOM 1053 O O . VAL A 1 141 ? -27.409 -1.718 71.476 1.00 94.25 141 VAL A O 1
ATOM 1056 N N . VAL A 1 142 ? -28.612 -1.655 69.584 1.00 94.12 142 VAL A N 1
ATOM 1057 C CA . VAL A 1 142 ? -29.047 -3.064 69.628 1.00 94.12 142 VAL A CA 1
ATOM 1058 C C . VAL A 1 142 ? -28.103 -3.991 68.867 1.00 94.12 142 VAL A C 1
ATOM 1060 O O . VAL A 1 142 ? -27.929 -5.137 69.269 1.00 94.12 142 VAL A O 1
ATOM 1063 N N . TYR A 1 143 ? -27.465 -3.493 67.804 1.00 94.31 143 TYR A N 1
ATOM 1064 C CA . TYR A 1 143 ? -26.565 -4.269 66.943 1.00 94.31 143 TYR A CA 1
ATOM 1065 C C . TYR A 1 143 ? -25.254 -3.512 66.669 1.00 94.31 143 TYR A C 1
ATOM 1067 O O . TYR A 1 143 ? -24.945 -3.211 65.507 1.00 94.31 143 TYR A O 1
ATOM 1075 N N . PRO A 1 144 ? -24.488 -3.137 67.715 1.00 91.38 144 PRO A N 1
ATOM 1076 C CA . PRO A 1 144 ? -23.309 -2.279 67.577 1.00 91.38 144 PRO A CA 1
ATOM 1077 C C . PRO A 1 144 ? -22.204 -2.895 66.707 1.00 91.38 144 PRO A C 1
ATOM 1079 O O . PRO A 1 144 ? -21.328 -2.177 66.226 1.00 91.38 144 PRO A O 1
ATOM 1082 N N . GLU A 1 145 ? -22.244 -4.209 66.474 1.00 90.19 145 GLU A N 1
ATOM 1083 C CA . GLU A 1 145 ? -21.362 -4.923 65.554 1.00 90.19 145 GLU A CA 1
ATOM 1084 C C . GLU A 1 145 ? -21.636 -4.622 64.069 1.00 90.19 145 GLU A C 1
ATOM 1086 O O . GLU A 1 145 ? -20.810 -4.950 63.214 1.00 90.19 145 GLU A O 1
ATOM 1091 N N . VAL A 1 146 ? -22.772 -3.996 63.735 1.00 89.69 146 VAL A N 1
ATOM 1092 C CA . VAL A 1 146 ? -23.074 -3.536 62.374 1.00 89.69 146 VAL A CA 1
ATOM 1093 C C . VAL A 1 146 ? -22.264 -2.277 62.075 1.00 89.69 146 VAL A C 1
ATOM 1095 O O . VAL A 1 146 ? -22.595 -1.170 62.503 1.00 89.69 146 VAL A O 1
ATOM 1098 N N . THR A 1 147 ? -21.195 -2.457 61.306 1.00 84.38 147 THR A N 1
ATOM 1099 C CA . THR A 1 147 ? -20.283 -1.382 60.903 1.00 84.38 147 THR A CA 1
ATOM 1100 C C . THR A 1 147 ? -20.836 -0.546 59.748 1.00 84.38 147 THR A C 1
ATOM 1102 O O . THR A 1 147 ? -20.758 0.679 59.800 1.00 84.38 147 THR A O 1
ATOM 1105 N N . ASP A 1 148 ? -21.444 -1.176 58.736 1.00 87.50 148 ASP A N 1
ATOM 1106 C CA . ASP A 1 148 ? -22.089 -0.486 57.610 1.00 87.50 148 ASP A CA 1
ATOM 1107 C C . ASP A 1 148 ? -23.613 -0.428 57.791 1.00 87.50 148 ASP A C 1
ATOM 1109 O O . ASP A 1 148 ? -24.398 -1.219 57.256 1.00 87.50 148 ASP A O 1
ATOM 1113 N N . ARG A 1 149 ? -24.033 0.518 58.631 1.00 88.25 149 ARG A N 1
ATOM 1114 C CA . ARG A 1 149 ? -25.436 0.697 59.030 1.00 88.25 149 ARG A CA 1
ATOM 1115 C C . ARG A 1 149 ? -26.319 1.156 57.877 1.00 88.25 149 ARG A C 1
ATOM 1117 O O . ARG A 1 149 ? -27.494 0.795 57.800 1.00 88.25 149 ARG A O 1
ATOM 1124 N N . PHE A 1 150 ? -25.766 1.921 56.944 1.00 87.56 150 PHE A N 1
ATOM 1125 C CA . PHE A 1 150 ? -26.523 2.360 55.785 1.00 87.56 150 PHE A CA 1
ATOM 1126 C C . PHE A 1 150 ? -26.860 1.174 54.865 1.00 87.56 150 PHE A C 1
ATOM 1128 O O . PHE A 1 150 ? -28.019 1.007 54.481 1.00 87.56 150 PHE A O 1
ATOM 1135 N N . GLU A 1 151 ? -25.903 0.281 54.598 1.00 88.56 151 GLU A N 1
ATOM 1136 C CA . GLU A 1 151 ? -26.167 -0.952 53.845 1.00 88.56 151 GLU A CA 1
ATOM 1137 C C . GLU A 1 151 ? -27.167 -1.880 54.536 1.00 88.56 151 GLU A C 1
ATOM 1139 O O . GLU A 1 151 ? -28.050 -2.444 53.883 1.00 88.56 151 GLU A O 1
ATOM 1144 N N . ALA A 1 152 ? -27.061 -2.029 55.857 1.00 88.69 152 ALA A N 1
ATOM 1145 C CA . ALA A 1 152 ? -28.023 -2.802 56.635 1.00 88.69 152 ALA A CA 1
ATOM 1146 C C . ALA A 1 152 ? -29.437 -2.199 56.556 1.00 88.69 152 ALA A C 1
ATOM 1148 O O . ALA A 1 152 ? -30.414 -2.937 56.415 1.00 88.69 152 ALA A O 1
ATOM 1149 N N . THR A 1 153 ? -29.546 -0.866 56.547 1.00 89.94 153 THR A N 1
ATOM 1150 C CA . THR A 1 153 ? -30.823 -0.166 56.342 1.00 89.94 153 THR A CA 1
ATOM 1151 C C . THR A 1 153 ? -31.386 -0.426 54.948 1.00 89.94 153 THR A C 1
ATOM 1153 O O . THR A 1 153 ? -32.560 -0.767 54.819 1.00 89.94 153 THR A O 1
ATOM 1156 N N . LEU A 1 154 ? -30.554 -0.352 53.904 1.00 89.00 154 LEU A N 1
ATOM 1157 C CA . LEU A 1 154 ? -30.980 -0.680 52.542 1.00 89.00 154 LEU A CA 1
ATOM 1158 C C . LEU A 1 154 ? -31.498 -2.121 52.437 1.00 89.00 154 LEU A C 1
ATOM 1160 O O . LEU A 1 154 ? -32.567 -2.339 51.868 1.00 89.00 154 LEU A O 1
ATOM 1164 N N . LYS A 1 155 ? -30.808 -3.095 53.045 1.00 87.12 155 LYS A N 1
ATOM 1165 C CA . LYS A 1 155 ? -31.251 -4.503 53.085 1.00 87.12 155 LYS A CA 1
ATOM 1166 C C . LYS A 1 155 ? -32.585 -4.682 53.821 1.00 87.12 155 LYS A C 1
ATOM 1168 O O . LYS A 1 155 ? -33.413 -5.495 53.399 1.00 87.12 155 LYS A O 1
ATOM 1173 N N . ALA A 1 156 ? -32.805 -3.926 54.896 1.00 87.19 156 ALA A N 1
ATOM 1174 C CA . ALA A 1 156 ? -34.052 -3.937 55.659 1.00 87.19 156 ALA A CA 1
ATOM 1175 C C . ALA A 1 156 ? -35.228 -3.273 54.909 1.00 87.19 156 ALA A C 1
ATOM 1177 O O . ALA A 1 156 ? -36.379 -3.647 55.133 1.00 87.19 156 ALA A O 1
ATOM 1178 N N . SER A 1 157 ? -34.937 -2.332 54.007 1.00 86.81 157 SER A N 1
ATOM 1179 C CA . SER A 1 157 ? -35.921 -1.473 53.334 1.00 86.81 157 SER A CA 1
ATOM 1180 C C . SER A 1 157 ? -36.675 -2.088 52.144 1.00 86.81 157 SER A C 1
ATOM 1182 O O . SER A 1 157 ? -36.455 -3.237 51.753 1.00 86.81 157 SER A O 1
ATOM 1184 N N . ASP A 1 158 ? -37.562 -1.291 51.534 1.00 78.44 158 ASP A N 1
ATOM 1185 C CA . ASP A 1 158 ? -38.237 -1.557 50.256 1.00 78.44 158 ASP A CA 1
ATOM 1186 C C . ASP A 1 158 ? -37.303 -1.480 49.035 1.00 78.44 158 ASP A C 1
ATOM 1188 O O . ASP A 1 158 ? -37.706 -1.813 47.916 1.00 78.44 158 ASP A O 1
ATOM 1192 N N . VAL A 1 159 ? -36.037 -1.095 49.227 1.00 81.88 159 VAL A N 1
ATOM 1193 C CA . VAL A 1 159 ? -35.032 -0.977 48.167 1.00 81.88 159 VAL A CA 1
ATOM 1194 C C . VAL A 1 159 ? -34.526 -2.355 47.728 1.00 81.88 159 VAL A C 1
ATOM 1196 O O . VAL A 1 159 ? -33.383 -2.751 47.942 1.00 81.88 159 VAL A O 1
ATOM 1199 N N . ARG A 1 160 ? -35.405 -3.128 47.084 1.00 81.75 160 ARG A N 1
ATOM 1200 C CA . ARG A 1 160 ? -35.145 -4.519 46.675 1.00 81.75 160 ARG A CA 1
ATOM 1201 C C . ARG A 1 160 ? -34.366 -4.654 45.367 1.00 81.75 160 ARG A C 1
ATOM 1203 O O . ARG A 1 160 ? -33.898 -5.744 45.061 1.00 81.75 160 ARG A O 1
ATOM 1210 N N . THR A 1 161 ? -34.222 -3.578 44.591 1.00 88.06 161 THR A N 1
ATOM 1211 C CA . THR A 1 161 ? -33.525 -3.611 43.296 1.00 88.06 161 THR A CA 1
ATOM 1212 C C . THR A 1 161 ? -32.360 -2.635 43.265 1.00 88.06 161 THR A C 1
ATOM 1214 O O . THR A 1 161 ? -32.462 -1.516 43.768 1.00 88.06 161 THR A O 1
ATOM 1217 N N . ALA A 1 162 ? -31.280 -3.023 42.586 1.00 90.12 162 ALA A N 1
ATOM 1218 C CA . ALA A 1 162 ? -30.125 -2.157 42.366 1.00 90.12 162 ALA A CA 1
ATOM 1219 C C . ALA A 1 162 ? -30.501 -0.849 41.642 1.00 90.12 162 ALA A C 1
ATOM 1221 O O . ALA A 1 162 ? -29.988 0.220 41.965 1.00 90.12 162 ALA A O 1
ATOM 1222 N N . LYS A 1 163 ? -31.467 -0.906 40.711 1.00 89.38 163 LYS A N 1
ATOM 1223 C CA . LYS A 1 163 ? -31.991 0.281 40.021 1.00 89.38 163 LYS A CA 1
ATOM 1224 C C . LYS A 1 163 ? -32.578 1.298 41.004 1.00 89.38 163 LYS A C 1
ATOM 1226 O O . LYS A 1 163 ? -32.298 2.487 40.881 1.00 89.38 163 LYS A O 1
ATOM 1231 N N . TYR A 1 164 ? -33.386 0.839 41.958 1.00 88.94 164 TYR A N 1
ATOM 1232 C CA . TYR A 1 164 ? -33.977 1.720 42.963 1.00 88.94 164 TYR A CA 1
ATOM 1233 C C . TYR A 1 164 ? -32.919 2.219 43.956 1.00 88.94 164 TYR A C 1
ATOM 1235 O O . TYR A 1 164 ? -32.909 3.403 44.289 1.00 88.94 164 TYR A O 1
ATOM 1243 N N . ALA A 1 165 ? -31.956 1.369 44.326 1.00 90.00 165 ALA A N 1
ATOM 1244 C CA . ALA A 1 165 ? -30.830 1.762 45.170 1.00 90.00 165 ALA A CA 1
ATOM 1245 C C . ALA A 1 165 ? -30.009 2.907 44.570 1.00 90.00 165 ALA A C 1
ATOM 1247 O O . ALA A 1 165 ? -29.654 3.824 45.300 1.00 90.00 165 ALA A O 1
ATOM 1248 N N . ILE A 1 166 ? -29.778 2.927 43.252 1.00 91.38 166 ILE A N 1
ATOM 1249 C CA . ILE A 1 166 ? -29.119 4.062 42.579 1.00 91.38 166 ILE A CA 1
ATOM 1250 C C . ILE A 1 166 ? -29.862 5.376 42.835 1.00 91.38 166 ILE A C 1
ATOM 1252 O O . ILE A 1 166 ? -29.238 6.386 43.162 1.00 91.38 166 ILE A O 1
ATOM 1256 N N . SER A 1 167 ? -31.190 5.367 42.708 1.00 89.00 167 SER A N 1
ATOM 1257 C CA . SER A 1 167 ? -32.010 6.564 42.914 1.00 89.00 167 SER A CA 1
ATOM 1258 C C . SER A 1 167 ? -31.978 7.049 44.353 1.00 89.00 167 SER A C 1
ATOM 1260 O O . SER A 1 167 ? -31.827 8.250 44.586 1.00 89.00 167 SER A O 1
ATOM 1262 N N . VAL A 1 168 ? -32.021 6.119 45.306 1.00 89.19 168 VAL A N 1
ATOM 1263 C CA . VAL A 1 168 ? -31.862 6.416 46.731 1.00 89.19 168 VAL A CA 1
ATOM 1264 C C . VAL A 1 168 ? -30.481 7.001 47.007 1.00 89.19 168 VAL A C 1
ATOM 1266 O O . VAL A 1 168 ? -30.377 8.106 47.533 1.00 89.19 168 VAL A O 1
ATOM 1269 N N . MET A 1 169 ? -29.416 6.337 46.567 1.00 90.94 169 MET A N 1
ATOM 1270 C CA . MET A 1 169 ? -28.042 6.801 46.764 1.00 90.94 169 MET A CA 1
ATOM 1271 C C . MET A 1 169 ? -27.832 8.214 46.225 1.00 90.94 169 MET A C 1
ATOM 1273 O O . MET A 1 169 ? -27.356 9.092 46.946 1.00 90.94 169 MET A O 1
ATOM 1277 N N . LYS A 1 170 ? -28.274 8.476 44.991 1.00 89.75 170 LYS A N 1
ATOM 1278 C CA . LYS A 1 170 ? -28.175 9.809 44.397 1.00 89.75 170 LYS A CA 1
ATOM 1279 C C . LYS A 1 170 ? -28.955 10.853 45.195 1.00 89.75 170 LYS A C 1
ATOM 1281 O O . LYS A 1 170 ? -28.446 11.945 45.426 1.00 89.75 170 LYS A O 1
ATOM 1286 N N . SER A 1 171 ? -30.190 10.550 45.594 1.00 87.06 171 SER A N 1
ATOM 1287 C CA . SER A 1 171 ? -31.016 11.494 46.359 1.00 87.06 171 SER A CA 1
ATOM 1288 C C . SER A 1 171 ? -30.437 11.827 47.736 1.00 87.06 171 SER A C 1
ATOM 1290 O O . SER A 1 171 ? -30.668 12.918 48.245 1.00 87.06 171 SER A O 1
ATOM 1292 N N . LEU A 1 172 ? -29.626 10.925 48.294 1.00 86.38 172 LEU A N 1
ATOM 1293 C CA . LEU A 1 172 ? -28.867 11.132 49.525 1.00 86.38 172 LEU A CA 1
ATOM 1294 C C . LEU A 1 172 ? -27.519 11.836 49.289 1.00 86.38 172 LEU A C 1
ATOM 1296 O O . LEU A 1 172 ? -26.713 11.947 50.210 1.00 86.38 172 LEU A O 1
ATOM 1300 N N . GLY A 1 173 ? -27.253 12.302 48.064 1.00 87.50 173 GLY A N 1
ATOM 1301 C CA . GLY A 1 173 ? -26.032 13.022 47.706 1.00 87.50 173 GLY A CA 1
ATOM 1302 C C . GLY A 1 173 ? -24.783 12.144 47.609 1.00 87.50 173 GLY A C 1
ATOM 1303 O O . GLY A 1 173 ? -23.677 12.679 47.606 1.00 87.50 173 GLY A O 1
ATOM 1304 N N . LYS A 1 174 ? -24.937 10.815 47.537 1.00 90.56 174 LYS A N 1
ATOM 1305 C CA . LYS A 1 174 ? -23.809 9.885 47.409 1.00 90.56 174 LYS A CA 1
ATOM 1306 C C . LYS A 1 174 ? -23.169 9.966 46.033 1.00 90.56 174 LYS A C 1
ATOM 1308 O O . LYS A 1 174 ? -23.850 10.207 45.035 1.00 90.56 174 LYS A O 1
ATOM 1313 N N . THR A 1 175 ? -21.859 9.749 45.970 1.00 92.44 175 THR A N 1
ATOM 1314 C CA . THR A 1 175 ? -21.137 9.692 44.694 1.00 92.44 175 THR A CA 1
ATOM 1315 C C . THR A 1 175 ? -21.425 8.382 43.959 1.00 92.44 175 THR A C 1
ATOM 1317 O O . THR A 1 175 ? -21.939 7.413 44.533 1.00 92.44 175 THR A O 1
ATOM 1320 N N . LEU A 1 176 ? -21.084 8.322 42.666 1.00 92.44 176 LEU A N 1
ATOM 1321 C CA . LEU A 1 176 ? -21.199 7.070 41.918 1.00 92.44 176 LEU A CA 1
ATOM 1322 C C . LEU A 1 176 ? -20.254 5.997 42.489 1.00 92.44 176 LEU A C 1
ATOM 1324 O O . LEU A 1 176 ? -20.637 4.839 42.542 1.00 92.44 176 LEU A O 1
ATOM 1328 N N . GLU A 1 177 ? -19.065 6.355 42.971 1.00 93.88 177 GLU A N 1
ATOM 1329 C CA . GLU A 1 177 ? -18.111 5.417 43.577 1.00 93.88 177 GLU A CA 1
ATOM 1330 C C . GLU A 1 177 ? -18.667 4.774 44.851 1.00 93.88 177 GLU A C 1
ATOM 1332 O O . GLU A 1 177 ? -18.609 3.553 45.009 1.00 93.88 177 GLU A O 1
ATOM 1337 N N . GLU A 1 178 ? -19.262 5.579 45.738 1.00 92.56 178 GLU A N 1
ATOM 1338 C CA . GLU A 1 178 ? -19.955 5.066 46.924 1.00 92.56 178 GLU A CA 1
ATOM 1339 C C . GLU A 1 178 ? -21.120 4.154 46.518 1.00 92.56 178 GLU A C 1
ATOM 1341 O O . GLU A 1 178 ? -21.316 3.086 47.098 1.00 92.56 178 GLU A O 1
ATOM 1346 N N . THR A 1 179 ? -21.861 4.548 45.479 1.00 93.25 179 THR A N 1
ATOM 1347 C CA . THR A 1 179 ? -22.986 3.774 44.941 1.00 93.25 179 THR A CA 1
ATOM 1348 C C . THR A 1 179 ? -22.534 2.428 44.382 1.00 93.25 179 THR A C 1
ATOM 1350 O O . THR A 1 179 ? -23.124 1.414 44.733 1.00 93.25 179 THR A O 1
ATOM 1353 N N . ILE A 1 180 ? -21.466 2.385 43.580 1.00 94.44 180 ILE A N 1
ATOM 1354 C CA . ILE A 1 180 ? -20.874 1.145 43.053 1.00 94.44 180 ILE A CA 1
ATOM 1355 C C . ILE A 1 180 ? -20.482 0.219 44.209 1.00 94.44 180 ILE A C 1
ATOM 1357 O O . ILE A 1 180 ? -20.822 -0.963 44.185 1.00 94.44 180 ILE A O 1
ATOM 1361 N N . GLY A 1 181 ? -19.832 0.758 45.248 1.00 92.44 181 GLY A N 1
ATOM 1362 C CA . GLY A 1 181 ? -19.437 -0.017 46.423 1.00 92.44 181 GLY A CA 1
ATOM 1363 C C . GLY A 1 181 ? -20.620 -0.661 47.148 1.00 92.44 181 GLY A C 1
ATOM 1364 O O . GLY A 1 181 ? -20.581 -1.855 47.446 1.00 92.44 181 GLY A O 1
ATOM 1365 N N . VAL A 1 182 ? -21.688 0.108 47.373 1.00 92.31 182 VAL A N 1
ATOM 1366 C CA . VAL A 1 182 ? -22.928 -0.394 47.986 1.00 92.31 182 VAL A CA 1
ATOM 1367 C C . VAL A 1 182 ? -23.598 -1.428 47.088 1.00 92.31 182 VAL A C 1
ATOM 1369 O O . VAL A 1 182 ? -23.999 -2.490 47.556 1.00 92.31 182 VAL A O 1
ATOM 1372 N N . LEU A 1 183 ? -23.702 -1.162 45.786 1.00 93.69 183 LEU A N 1
ATOM 1373 C CA . LEU A 1 183 ? -24.347 -2.073 44.848 1.00 93.69 183 LEU A CA 1
ATOM 1374 C C . LEU A 1 183 ? -23.632 -3.431 44.773 1.00 93.69 183 LEU A C 1
ATOM 1376 O O . LEU A 1 183 ? -24.291 -4.473 44.772 1.00 93.69 183 LEU A O 1
ATOM 1380 N N . ALA A 1 184 ? -22.298 -3.421 44.780 1.00 93.69 184 ALA A N 1
ATOM 1381 C CA . ALA A 1 184 ? -21.474 -4.624 44.779 1.00 93.69 184 ALA A CA 1
ATOM 1382 C C . ALA A 1 184 ? -21.676 -5.452 46.061 1.00 93.69 184 ALA A C 1
ATOM 1384 O O . ALA A 1 184 ? -21.896 -6.659 45.988 1.00 93.69 184 ALA A O 1
ATOM 1385 N N . ARG A 1 185 ? -21.661 -4.816 47.243 1.00 91.62 185 ARG A N 1
ATOM 1386 C CA . ARG A 1 185 ? -21.763 -5.515 48.541 1.00 91.62 185 ARG A CA 1
ATOM 1387 C C . ARG A 1 185 ? -23.184 -5.924 48.924 1.00 91.62 185 ARG A C 1
ATOM 1389 O O . ARG A 1 185 ? -23.381 -6.972 49.542 1.00 91.62 185 ARG A O 1
ATOM 1396 N N . VAL A 1 186 ? -24.181 -5.106 48.589 1.00 90.12 186 VAL A N 1
ATOM 1397 C CA . VAL A 1 186 ? -25.580 -5.341 48.975 1.00 90.12 186 VAL A CA 1
ATOM 1398 C C . VAL A 1 186 ? -26.285 -6.271 47.999 1.00 90.12 186 VAL A C 1
ATOM 1400 O O . VAL A 1 186 ? -26.990 -7.174 48.447 1.00 90.12 186 VAL A O 1
ATOM 1403 N N . TYR A 1 187 ? -26.086 -6.075 46.694 1.00 90.69 187 TYR A N 1
ATOM 1404 C CA . TYR A 1 187 ? -26.795 -6.825 45.650 1.00 90.69 187 TYR A CA 1
ATOM 1405 C C . TYR A 1 187 ? -25.910 -7.855 44.942 1.00 90.69 187 TYR A C 1
ATOM 1407 O O . TYR A 1 187 ? -26.402 -8.558 44.063 1.00 90.69 187 TYR A O 1
ATOM 1415 N N . GLY A 1 188 ? -24.628 -7.961 45.311 1.00 90.19 188 GLY A N 1
ATOM 1416 C CA . GLY A 1 188 ? -23.715 -8.953 44.743 1.00 90.19 188 GLY A CA 1
ATOM 1417 C C . GLY A 1 188 ? -23.477 -8.766 43.246 1.00 90.19 188 GLY A C 1
ATOM 1418 O O . GLY A 1 188 ? -23.237 -9.751 42.552 1.00 90.19 188 GLY A O 1
ATOM 1419 N N . LEU A 1 189 ? -23.612 -7.537 42.732 1.00 94.06 189 LEU A N 1
ATOM 1420 C CA . LEU A 1 189 ? -23.432 -7.283 41.306 1.00 94.06 189 LEU A CA 1
ATOM 1421 C C . LEU A 1 189 ? -21.980 -7.549 40.923 1.00 94.06 189 LEU A C 1
ATOM 1423 O O . LEU A 1 189 ? -21.070 -7.012 41.548 1.00 94.06 189 LEU A O 1
ATOM 1427 N N . ASP A 1 190 ? -21.773 -8.339 39.876 1.00 93.12 190 ASP A N 1
ATOM 1428 C CA . ASP A 1 190 ? -20.482 -8.398 39.205 1.00 93.12 190 ASP A CA 1
ATOM 1429 C C . ASP A 1 190 ? -20.276 -7.162 38.311 1.00 93.12 190 ASP A C 1
ATOM 1431 O O . ASP A 1 190 ? -21.149 -6.299 38.176 1.00 93.12 190 ASP A O 1
ATOM 1435 N N . VAL A 1 191 ? -19.098 -7.062 37.692 1.00 93.19 191 VAL A N 1
ATOM 1436 C CA . VAL A 1 191 ? -18.742 -5.921 36.838 1.00 93.19 191 VAL A CA 1
ATOM 1437 C C . VAL A 1 191 ? -19.725 -5.719 35.674 1.00 93.19 191 VAL A C 1
ATOM 1439 O O . VAL A 1 191 ? -20.039 -4.578 35.335 1.00 93.19 191 VAL A O 1
ATOM 1442 N N . SER A 1 192 ? -20.257 -6.801 35.099 1.00 89.25 192 SER A N 1
ATOM 1443 C CA . SER A 1 192 ? -21.161 -6.744 33.946 1.00 89.25 192 SER A CA 1
ATOM 1444 C C . SER A 1 192 ? -22.543 -6.257 34.371 1.00 89.25 192 SER A C 1
ATOM 1446 O O . SER A 1 192 ? -23.082 -5.325 33.776 1.00 89.25 192 SER A O 1
ATOM 1448 N N . ALA A 1 193 ? -23.091 -6.826 35.448 1.00 91.12 193 ALA A N 1
ATOM 1449 C CA . ALA A 1 193 ? -24.371 -6.416 36.015 1.00 91.12 193 ALA A CA 1
ATOM 1450 C C . ALA A 1 193 ? -24.322 -4.984 36.578 1.00 91.12 193 ALA A C 1
ATOM 1452 O O . ALA A 1 193 ? -25.300 -4.242 36.469 1.00 91.12 193 ALA A O 1
ATOM 1453 N N . MET A 1 194 ? -23.181 -4.572 37.146 1.00 94.25 194 MET A N 1
ATOM 1454 C CA . MET A 1 194 ? -22.952 -3.196 37.593 1.00 94.25 194 MET A CA 1
ATOM 1455 C C . MET A 1 194 ? -23.036 -2.214 36.427 1.00 94.25 194 MET A C 1
ATOM 1457 O O . MET A 1 194 ? -23.716 -1.188 36.524 1.00 94.25 194 MET A O 1
ATOM 1461 N N . LEU A 1 195 ? -22.338 -2.524 35.333 1.00 92.06 195 LEU A N 1
ATOM 1462 C CA . LEU A 1 195 ? -22.305 -1.677 34.151 1.00 92.06 195 LEU A CA 1
ATOM 1463 C C . LEU A 1 195 ? -23.693 -1.564 33.519 1.00 92.06 195 LEU A C 1
ATOM 1465 O O . LEU A 1 195 ? -24.151 -0.450 33.273 1.00 92.06 195 LEU A O 1
ATOM 1469 N N . GLU A 1 196 ? -24.395 -2.689 33.385 1.00 91.12 196 GLU A N 1
ATOM 1470 C CA . GLU A 1 196 ? -25.764 -2.757 32.874 1.00 91.12 196 GLU A CA 1
ATOM 1471 C C . GLU A 1 196 ? -26.718 -1.849 33.657 1.00 91.12 196 GLU A C 1
ATOM 1473 O O . GLU A 1 196 ? -27.361 -0.946 33.113 1.00 91.12 196 GLU A O 1
ATOM 1478 N N . VAL A 1 197 ? -26.766 -2.035 34.978 1.00 91.50 197 VAL A N 1
ATOM 1479 C CA . VAL A 1 197 ? -27.675 -1.285 35.845 1.00 91.50 197 VAL A CA 1
ATOM 1480 C C . VAL A 1 197 ? -27.321 0.205 35.886 1.00 91.50 197 VAL A C 1
ATOM 1482 O O . VAL A 1 197 ? -28.223 1.045 35.939 1.00 91.50 197 VAL A O 1
ATOM 1485 N N . THR A 1 198 ? -26.037 0.563 35.827 1.00 91.38 198 THR A N 1
ATOM 1486 C CA . THR A 1 198 ? -25.604 1.966 35.910 1.00 91.38 198 THR A CA 1
ATOM 1487 C C . THR A 1 198 ? -25.816 2.714 34.589 1.00 91.38 198 THR A C 1
ATOM 1489 O O . THR A 1 198 ? -26.345 3.832 34.601 1.00 91.38 198 THR A O 1
ATOM 1492 N N . LEU A 1 199 ? -25.487 2.095 33.447 1.00 88.75 199 LEU A N 1
ATOM 1493 C CA . LEU A 1 199 ? -25.705 2.671 32.113 1.00 88.75 199 LEU A CA 1
ATOM 1494 C C . LEU A 1 199 ? -27.192 2.808 31.768 1.00 88.75 199 LEU A C 1
ATOM 1496 O O . LEU A 1 199 ? -27.570 3.771 31.096 1.00 88.75 199 LEU A O 1
ATOM 1500 N N . ALA A 1 200 ? -28.045 1.906 32.262 1.00 86.75 200 ALA A N 1
ATOM 1501 C CA . ALA A 1 200 ? -29.495 2.008 32.101 1.00 86.75 200 ALA A CA 1
ATOM 1502 C C . ALA A 1 200 ? -30.119 3.123 32.961 1.00 86.75 200 ALA A C 1
ATOM 1504 O O . ALA A 1 200 ? -31.183 3.645 32.628 1.00 86.75 200 ALA A O 1
ATOM 1505 N N . ASN A 1 201 ? -29.491 3.481 34.087 1.00 81.69 201 ASN A N 1
ATOM 1506 C CA . ASN A 1 201 ? -30.069 4.416 35.052 1.00 81.69 201 ASN A CA 1
ATOM 1507 C C . ASN A 1 201 ? -29.622 5.872 34.809 1.00 81.69 201 ASN A C 1
ATOM 1509 O O . ASN A 1 201 ? -30.417 6.778 35.027 1.00 81.69 201 ASN A O 1
ATOM 1513 N N . ARG A 1 202 ? -28.398 6.125 34.310 1.00 79.25 202 ARG A N 1
ATOM 1514 C CA . ARG A 1 202 ? -27.838 7.457 33.930 1.00 79.25 202 ARG A CA 1
ATOM 1515 C C . ARG A 1 202 ? -28.109 8.618 34.898 1.00 79.25 202 ARG A C 1
ATOM 1517 O O . ARG A 1 202 ? -28.022 9.790 34.534 1.00 79.25 202 ARG A O 1
ATOM 1524 N N . GLN A 1 203 ? -28.410 8.323 36.158 1.00 82.38 203 GLN A N 1
ATOM 1525 C CA . GLN A 1 203 ? -28.876 9.337 37.089 1.00 82.38 203 GLN A CA 1
ATOM 1526 C C . GLN A 1 203 ? -27.753 10.268 37.552 1.00 82.38 203 GLN A C 1
ATOM 1528 O O . GLN A 1 203 ? -28.039 11.403 37.906 1.00 82.38 203 GLN A O 1
ATOM 1533 N N . PHE A 1 204 ? -26.483 9.877 37.486 1.00 84.94 204 PHE A N 1
ATOM 1534 C CA . PHE A 1 204 ? -25.368 10.711 37.956 1.00 84.94 204 PHE A CA 1
ATOM 1535 C C . PHE A 1 204 ? -24.935 11.829 36.991 1.00 84.94 204 PHE A C 1
ATOM 1537 O O . PHE A 1 204 ? -24.016 12.570 37.321 1.00 84.94 204 PHE A O 1
ATOM 1544 N N . GLY A 1 205 ? -25.575 11.981 35.821 1.00 82.00 205 GLY A N 1
ATOM 1545 C CA . GLY A 1 205 ? -25.238 13.041 34.856 1.00 82.00 205 GLY A CA 1
ATOM 1546 C C . GLY A 1 205 ? -23.839 12.916 34.237 1.00 82.00 205 GLY A C 1
ATOM 1547 O O . GLY A 1 205 ? -23.334 13.874 33.661 1.00 82.00 205 GLY A O 1
ATOM 1548 N N . LEU A 1 206 ? -23.209 11.749 34.379 1.00 85.12 206 LEU A N 1
ATOM 1549 C CA . LEU A 1 206 ? -21.916 11.425 33.789 1.00 85.12 206 LEU A CA 1
ATOM 1550 C C . LEU A 1 206 ? -22.097 10.947 32.345 1.00 85.12 206 LEU A C 1
ATOM 1552 O O . LEU A 1 206 ? -23.125 10.355 32.003 1.00 85.12 206 LEU A O 1
ATOM 1556 N N . SER A 1 207 ? -21.077 11.170 31.515 1.00 87.56 207 SER A N 1
ATOM 1557 C CA . SER A 1 207 ? -20.963 10.489 30.225 1.00 87.56 207 SER A CA 1
ATOM 1558 C C . SER A 1 207 ? -20.864 8.975 30.435 1.00 87.56 207 SER A C 1
ATOM 1560 O O . SER A 1 207 ? -20.465 8.506 31.503 1.00 87.56 207 SER A O 1
ATOM 1562 N N . GLU A 1 208 ? -21.190 8.201 29.401 1.00 87.69 208 GLU A N 1
ATOM 1563 C CA . GLU A 1 208 ? -21.020 6.740 29.423 1.00 87.69 208 GLU A CA 1
ATOM 1564 C C . GLU A 1 208 ? -19.578 6.357 29.774 1.00 87.69 208 GLU A C 1
ATOM 1566 O O . GLU A 1 208 ? -19.363 5.517 30.640 1.00 87.69 208 GLU A O 1
ATOM 1571 N N . SER A 1 209 ? -18.598 7.061 29.203 1.00 85.50 209 SER A N 1
ATOM 1572 C CA . SER A 1 209 ? -17.179 6.882 29.515 1.00 85.50 209 SER A CA 1
ATOM 1573 C C . SER A 1 209 ? -16.857 7.102 30.992 1.00 85.50 209 SER A C 1
ATOM 1575 O O . SER A 1 209 ? -16.227 6.257 31.616 1.00 85.50 209 SER A O 1
ATOM 1577 N N . GLY A 1 210 ? -17.389 8.168 31.599 1.00 89.50 210 GLY A N 1
ATOM 1578 C CA . GLY A 1 210 ? -17.191 8.443 33.020 1.00 89.50 210 GLY A CA 1
ATOM 1579 C C . GLY A 1 210 ? -17.821 7.385 33.932 1.00 89.50 210 GLY A C 1
ATOM 1580 O O . GLY A 1 210 ? -17.333 7.169 35.040 1.00 89.50 210 GLY A O 1
ATOM 1581 N N . ILE A 1 211 ? -18.884 6.710 33.481 1.00 91.94 211 ILE A N 1
ATOM 1582 C CA . ILE A 1 211 ? -19.474 5.567 34.190 1.00 91.94 211 ILE A CA 1
ATOM 1583 C C . ILE A 1 211 ? -18.564 4.340 34.067 1.00 91.94 211 ILE A C 1
ATOM 1585 O O . ILE A 1 211 ? -18.219 3.739 35.086 1.00 91.94 211 ILE A O 1
ATOM 1589 N N . VAL A 1 212 ? -18.159 3.990 32.842 1.00 92.25 212 VAL A N 1
ATOM 1590 C CA . VAL A 1 212 ? -17.285 2.842 32.562 1.00 92.25 212 VAL A CA 1
ATOM 1591 C C . VAL A 1 212 ? -15.970 2.972 33.332 1.00 92.25 212 VAL A C 1
ATOM 1593 O O . VAL A 1 212 ? -15.573 2.020 33.998 1.00 92.25 212 VAL A O 1
ATOM 1596 N N . ASP A 1 213 ? -15.327 4.141 33.309 1.00 91.31 213 ASP A N 1
ATOM 1597 C CA . ASP A 1 213 ? -14.030 4.373 33.954 1.00 91.31 213 ASP A CA 1
ATOM 1598 C C . ASP A 1 213 ? -14.096 4.148 35.471 1.00 91.31 213 ASP A C 1
ATOM 1600 O O . ASP A 1 213 ? -13.226 3.500 36.052 1.00 91.31 213 ASP A O 1
ATOM 1604 N N . ARG A 1 214 ? -15.160 4.632 36.126 1.00 93.88 214 ARG A N 1
ATOM 1605 C CA . ARG A 1 214 ? -15.358 4.468 37.578 1.00 93.88 214 ARG A CA 1
ATOM 1606 C C . ARG A 1 214 ? -15.643 3.017 37.960 1.00 93.88 214 ARG A C 1
ATOM 1608 O O . ARG A 1 214 ? -15.143 2.542 38.979 1.00 93.88 214 ARG A O 1
ATOM 1615 N N . ILE A 1 215 ? -16.417 2.303 37.143 1.00 94.38 215 ILE A N 1
ATOM 1616 C CA . ILE A 1 215 ? -16.686 0.873 37.348 1.00 94.38 215 ILE A CA 1
ATOM 1617 C C . ILE A 1 215 ? -15.410 0.057 37.109 1.00 94.38 215 ILE A C 1
ATOM 1619 O O . ILE A 1 215 ? -15.061 -0.783 37.939 1.00 94.38 215 ILE A O 1
ATOM 1623 N N . GLY A 1 216 ? -14.679 0.336 36.028 1.00 93.31 216 GLY A N 1
ATOM 1624 C CA . GLY A 1 216 ? -13.393 -0.288 35.719 1.00 93.31 216 GLY A CA 1
ATOM 1625 C C . GLY A 1 216 ? -12.376 -0.086 36.841 1.00 93.31 216 GLY A C 1
ATOM 1626 O O . GLY A 1 216 ? -11.771 -1.054 37.299 1.00 93.31 216 GLY A O 1
ATOM 1627 N N . ALA A 1 217 ? -12.269 1.135 37.374 1.00 93.81 217 ALA A N 1
ATOM 1628 C CA . ALA A 1 217 ? -11.402 1.444 38.508 1.00 93.81 217 ALA A CA 1
ATOM 1629 C C . ALA A 1 217 ? -11.765 0.641 39.769 1.00 93.81 217 ALA A C 1
ATOM 1631 O O . ALA A 1 217 ? -10.871 0.110 40.428 1.00 93.81 217 ALA A O 1
ATOM 1632 N N . TYR A 1 218 ? -13.060 0.507 40.081 1.00 95.19 218 TYR A N 1
ATOM 1633 C CA . TYR A 1 218 ? -13.525 -0.258 41.242 1.00 95.19 218 TYR A CA 1
ATOM 1634 C C . TYR A 1 218 ? -13.248 -1.765 41.113 1.00 95.19 218 TYR A C 1
ATOM 1636 O O . TYR A 1 218 ? -12.813 -2.395 42.071 1.00 95.19 218 TYR A O 1
ATOM 1644 N N . TYR A 1 219 ? -13.474 -2.345 39.929 1.00 94.75 219 TYR A N 1
ATOM 1645 C CA . TYR A 1 219 ? -13.275 -3.780 39.671 1.00 94.75 219 TYR A CA 1
ATOM 1646 C C . TYR A 1 219 ? -11.874 -4.143 39.161 1.00 94.75 219 TYR A C 1
ATOM 1648 O O . TYR A 1 219 ? -11.633 -5.302 38.816 1.00 94.75 219 TYR A O 1
ATOM 1656 N N . HIS A 1 220 ? -10.957 -3.175 39.092 1.00 94.06 220 HIS A N 1
ATOM 1657 C CA . HIS A 1 220 ? -9.611 -3.336 38.537 1.00 94.06 220 HIS A CA 1
ATOM 1658 C C . HIS A 1 220 ? -9.613 -3.928 37.114 1.00 94.06 220 HIS A C 1
ATOM 1660 O O . HIS A 1 220 ? -8.875 -4.866 36.802 1.00 94.06 220 HIS A O 1
ATOM 1666 N N . ARG A 1 221 ? -10.474 -3.390 36.243 1.00 92.25 221 ARG A N 1
ATOM 1667 C CA . ARG A 1 221 ? -10.588 -3.759 34.825 1.00 92.25 221 ARG A CA 1
ATOM 1668 C C . ARG A 1 221 ? -10.251 -2.571 33.934 1.00 92.25 221 ARG A C 1
ATOM 1670 O O . ARG A 1 221 ? -10.584 -1.439 34.272 1.00 92.25 221 ARG A O 1
ATOM 1677 N N . ASP A 1 222 ? -9.626 -2.852 32.793 1.00 90.88 222 ASP A N 1
ATOM 1678 C CA . ASP A 1 222 ? -9.412 -1.849 31.750 1.00 90.88 222 ASP A CA 1
ATOM 1679 C C . ASP A 1 222 ? -10.771 -1.316 31.246 1.00 90.88 222 ASP A C 1
ATOM 1681 O O . ASP A 1 222 ? -11.602 -2.125 30.813 1.00 90.88 222 ASP A O 1
ATOM 1685 N N . PRO A 1 223 ? -11.030 0.005 31.314 1.00 90.88 223 PRO A N 1
ATOM 1686 C CA . PRO A 1 223 ? -12.305 0.581 30.897 1.00 90.88 223 PRO A CA 1
ATOM 1687 C C . PRO A 1 223 ? -12.649 0.302 29.432 1.00 90.88 223 PRO A C 1
ATOM 1689 O O . PRO A 1 223 ? -13.799 -0.015 29.128 1.00 90.88 223 PRO A O 1
ATOM 1692 N N . ALA A 1 224 ? -11.665 0.353 28.528 1.00 91.19 224 ALA A N 1
ATOM 1693 C CA . ALA A 1 224 ? -11.908 0.131 27.106 1.00 91.19 224 ALA A CA 1
ATOM 1694 C C . ALA A 1 224 ? -12.317 -1.326 26.836 1.00 91.19 224 ALA A C 1
ATOM 1696 O O . ALA A 1 224 ? -13.357 -1.564 26.220 1.00 91.19 224 ALA A O 1
ATOM 1697 N N . ALA A 1 225 ? -11.571 -2.301 27.366 1.00 92.44 225 ALA A N 1
ATOM 1698 C CA . ALA A 1 225 ? -11.933 -3.716 27.282 1.00 92.44 225 ALA A CA 1
ATOM 1699 C C . ALA A 1 225 ? -13.304 -4.011 27.907 1.00 92.44 225 ALA A C 1
ATOM 1701 O O . ALA A 1 225 ? -14.111 -4.741 27.326 1.00 92.44 225 ALA A O 1
ATOM 1702 N N . LEU A 1 226 ? -13.594 -3.415 29.069 1.00 92.06 226 LEU A N 1
ATOM 1703 C CA . LEU A 1 226 ? -14.884 -3.557 29.738 1.00 92.06 226 LEU A CA 1
ATOM 1704 C C . LEU A 1 226 ? -16.029 -3.045 28.853 1.00 92.06 226 LEU A C 1
ATOM 1706 O O . LEU A 1 226 ? -17.039 -3.735 28.695 1.00 92.06 226 LEU A O 1
ATOM 1710 N N . TYR A 1 227 ? -15.875 -1.861 28.256 1.00 92.50 227 TYR A N 1
ATOM 1711 C CA . TYR A 1 227 ? -16.935 -1.269 27.449 1.00 92.50 227 TYR A CA 1
ATOM 1712 C C . TYR A 1 227 ? -17.162 -2.028 26.139 1.00 92.50 227 TYR A C 1
ATOM 1714 O O . TYR A 1 227 ? -18.304 -2.295 25.762 1.00 92.50 227 TYR A O 1
ATOM 1722 N N . VAL A 1 228 ? -16.076 -2.439 25.478 1.00 93.81 228 VAL A N 1
ATOM 1723 C CA . VAL A 1 228 ? -16.122 -3.262 24.261 1.00 93.81 228 VAL A CA 1
ATOM 1724 C C . VAL A 1 228 ? -16.793 -4.607 24.532 1.00 93.81 228 VAL A C 1
ATOM 1726 O O . VAL A 1 228 ? -17.677 -5.007 23.772 1.00 93.81 228 VAL A O 1
ATOM 1729 N N . GLY A 1 229 ? -16.437 -5.277 25.633 1.00 92.88 229 GLY A N 1
ATOM 1730 C CA . GLY A 1 229 ? -17.064 -6.534 26.045 1.00 92.88 229 GLY A CA 1
ATOM 1731 C C . GLY A 1 229 ? -18.560 -6.382 26.328 1.00 92.88 229 GLY A C 1
ATOM 1732 O O . GLY A 1 229 ? -19.359 -7.210 25.887 1.00 92.88 229 GLY A O 1
ATOM 1733 N N . TRP A 1 230 ? -18.964 -5.294 26.992 1.00 92.31 230 TRP A N 1
ATOM 1734 C CA . TRP A 1 230 ? -20.379 -4.996 27.231 1.00 92.31 230 TRP A CA 1
ATOM 1735 C C . TRP A 1 230 ? -21.148 -4.746 25.931 1.00 92.31 230 TRP A C 1
ATOM 1737 O O . TRP A 1 230 ? -22.207 -5.342 25.735 1.00 92.31 230 TRP A O 1
ATOM 1747 N N . MET A 1 231 ? -20.611 -3.944 25.007 1.00 94.00 231 MET A N 1
ATOM 1748 C CA . MET A 1 231 ? -21.245 -3.711 23.704 1.00 94.00 231 MET A CA 1
ATOM 1749 C C . MET A 1 231 ? -21.371 -5.007 22.888 1.00 94.00 231 MET A C 1
ATOM 1751 O O . MET A 1 231 ? -22.404 -5.248 22.262 1.00 94.00 231 MET A O 1
ATOM 1755 N N . ALA A 1 232 ? -20.354 -5.875 22.928 1.00 93.94 232 ALA A N 1
ATOM 1756 C CA . ALA A 1 232 ? -20.397 -7.185 22.278 1.00 93.94 232 ALA A CA 1
ATOM 1757 C C . ALA A 1 232 ? -21.484 -8.097 22.869 1.00 93.94 232 ALA A C 1
ATOM 1759 O O . ALA A 1 232 ? -22.253 -8.700 22.117 1.00 93.94 232 ALA A O 1
ATOM 1760 N N . ALA A 1 233 ? -21.621 -8.138 24.199 1.00 91.31 233 ALA A N 1
ATOM 1761 C CA . ALA A 1 233 ? -22.695 -8.875 24.870 1.00 91.31 233 ALA A CA 1
ATOM 1762 C C . ALA A 1 233 ? -24.098 -8.363 24.483 1.00 91.31 233 ALA A C 1
ATOM 1764 O O . ALA A 1 233 ? -25.050 -9.142 24.434 1.00 91.31 233 ALA A O 1
ATOM 1765 N N . HIS A 1 234 ? -24.207 -7.080 24.127 1.00 91.44 234 HIS A N 1
ATOM 1766 C CA . HIS A 1 234 ? -25.429 -6.433 23.636 1.00 91.44 234 HIS A CA 1
ATOM 1767 C C . HIS A 1 234 ? -25.589 -6.475 22.110 1.00 91.44 234 HIS A C 1
ATOM 1769 O O . HIS A 1 234 ? -26.436 -5.776 21.557 1.00 91.44 234 HIS A O 1
ATOM 1775 N N . GLN A 1 235 ? -24.810 -7.314 21.420 1.00 94.00 235 GLN A N 1
ATOM 1776 C CA . GLN A 1 235 ? -24.906 -7.557 19.977 1.00 94.00 235 GLN A CA 1
ATOM 1777 C C . GLN A 1 235 ? -24.664 -6.323 19.093 1.00 94.00 235 GLN A C 1
ATOM 1779 O O . GLN A 1 235 ? -25.131 -6.279 17.946 1.00 94.00 235 GLN A O 1
ATOM 1784 N N . TYR A 1 236 ? -23.907 -5.339 19.585 1.00 94.81 236 TYR A N 1
ATOM 1785 C CA . TYR A 1 236 ? -23.451 -4.229 18.751 1.00 94.81 236 TYR A CA 1
ATOM 1786 C C . TYR A 1 236 ? -22.605 -4.766 17.591 1.00 94.81 236 TYR A C 1
ATOM 1788 O O . TYR A 1 236 ? -21.997 -5.836 17.667 1.00 94.81 236 TYR A O 1
ATOM 1796 N N . LYS A 1 237 ? -22.587 -4.052 16.466 1.00 95.12 237 LYS A N 1
ATOM 1797 C CA . LYS A 1 237 ? -21.726 -4.417 15.338 1.00 95.12 237 LYS A CA 1
ATOM 1798 C C . LYS A 1 237 ? -20.330 -3.851 15.562 1.00 95.12 237 LYS A C 1
ATOM 1800 O O . LYS A 1 237 ? -20.185 -2.760 16.101 1.00 95.12 237 LYS A O 1
ATOM 1805 N N . ALA A 1 238 ? -19.303 -4.555 15.083 1.00 94.50 238 ALA A N 1
ATOM 1806 C CA . ALA A 1 238 ? -17.909 -4.135 15.245 1.00 94.50 238 ALA A CA 1
ATOM 1807 C C . ALA A 1 238 ? -17.650 -2.695 14.764 1.00 94.50 238 ALA A C 1
ATOM 1809 O O . ALA A 1 238 ? -16.852 -1.993 15.373 1.00 94.50 238 ALA A O 1
ATOM 1810 N N . TYR A 1 239 ? -18.336 -2.242 13.706 1.00 91.81 239 TYR A N 1
ATOM 1811 C CA . TYR A 1 239 ? -18.187 -0.879 13.188 1.00 91.81 239 TYR A CA 1
ATOM 1812 C C . TYR A 1 239 ? -18.780 0.187 14.123 1.00 91.81 239 TYR A C 1
ATOM 1814 O O . TYR A 1 239 ? -18.161 1.232 14.300 1.00 91.81 239 TYR A O 1
ATOM 1822 N N . ASP A 1 240 ? -19.923 -0.088 14.764 1.00 92.31 240 ASP A N 1
ATOM 1823 C CA . ASP A 1 240 ? -20.510 0.804 15.772 1.00 92.31 240 ASP A CA 1
ATOM 1824 C C . ASP A 1 240 ? -19.600 0.872 16.999 1.00 92.31 240 ASP A C 1
ATOM 1826 O O . ASP A 1 240 ? -19.291 1.953 17.497 1.00 92.31 240 ASP A O 1
ATOM 1830 N N . VAL A 1 241 ? -19.110 -0.290 17.447 1.00 92.88 241 VAL A N 1
ATOM 1831 C CA . VAL A 1 241 ? -18.190 -0.377 18.585 1.00 92.88 241 VAL A CA 1
ATOM 1832 C C . VAL A 1 241 ? -16.900 0.380 18.304 1.00 92.88 241 VAL A C 1
ATOM 1834 O O . VAL A 1 241 ? -16.486 1.177 19.138 1.00 92.88 241 VAL A O 1
ATOM 1837 N N . LEU A 1 242 ? -16.278 0.186 17.138 1.00 91.00 242 LEU A N 1
ATOM 1838 C CA . LEU A 1 242 ? -15.039 0.878 16.788 1.00 91.00 242 LEU A CA 1
ATOM 1839 C C . LEU A 1 242 ? -15.229 2.401 16.783 1.00 91.00 242 LEU A C 1
ATOM 1841 O O . LEU A 1 242 ? -14.421 3.105 17.384 1.00 91.00 242 LEU A O 1
ATOM 1845 N N . ALA A 1 243 ? -16.315 2.901 16.185 1.00 88.62 243 ALA A N 1
ATOM 1846 C CA . ALA A 1 243 ? -16.619 4.331 16.160 1.00 88.62 243 ALA A CA 1
ATOM 1847 C C . ALA A 1 243 ? -16.832 4.907 17.572 1.00 88.62 243 ALA A C 1
ATOM 1849 O O . ALA A 1 243 ? -16.282 5.958 17.905 1.00 88.62 243 ALA A O 1
ATOM 1850 N N . ILE A 1 244 ? -17.582 4.203 18.429 1.00 88.94 244 ILE A N 1
ATOM 1851 C CA . ILE A 1 244 ? -17.824 4.616 19.819 1.00 88.94 244 ILE A CA 1
ATOM 1852 C C . ILE A 1 244 ? -16.521 4.608 20.620 1.00 88.94 244 ILE A C 1
ATOM 1854 O O . ILE A 1 244 ? -16.245 5.558 21.352 1.00 88.94 244 ILE A O 1
ATOM 1858 N N . VAL A 1 245 ? -15.707 3.560 20.479 1.00 88.19 245 VAL A N 1
ATOM 1859 C CA . VAL A 1 245 ? -14.435 3.415 21.198 1.00 88.19 245 VAL A CA 1
ATOM 1860 C C . VAL A 1 245 ? -13.449 4.490 20.769 1.00 88.19 245 VAL A C 1
ATOM 1862 O O . VAL A 1 245 ? -12.859 5.117 21.637 1.00 88.19 245 VAL A O 1
ATOM 1865 N N . GLN A 1 246 ? -13.300 4.759 19.472 1.00 85.56 246 GLN A N 1
ATOM 1866 C CA . GLN A 1 246 ? -12.397 5.804 18.980 1.00 85.56 246 GLN A CA 1
ATOM 1867 C C . GLN A 1 246 ? -12.845 7.206 19.408 1.00 85.56 246 GLN A C 1
ATOM 1869 O O . GLN A 1 246 ? -12.012 8.033 19.770 1.00 85.56 246 GLN A O 1
ATOM 1874 N N . TYR A 1 247 ? -14.156 7.466 19.425 1.00 84.88 247 TYR A N 1
ATOM 1875 C CA . TYR A 1 247 ? -14.699 8.724 19.939 1.00 84.88 247 TYR A CA 1
ATOM 1876 C C . TYR A 1 247 ? -14.471 8.876 21.450 1.00 84.88 247 TYR A C 1
ATOM 1878 O O . TYR A 1 247 ? -14.161 9.961 21.939 1.00 84.88 247 TYR A O 1
ATOM 1886 N N . THR A 1 248 ? -14.622 7.781 22.194 1.00 84.88 248 THR A N 1
ATOM 1887 C CA . THR A 1 248 ? -14.545 7.777 23.658 1.00 84.88 248 THR A CA 1
ATOM 1888 C C . THR A 1 248 ? -13.104 7.781 24.170 1.00 84.88 248 THR A C 1
ATOM 1890 O O . THR A 1 248 ? -12.788 8.461 25.144 1.00 84.88 248 THR A O 1
ATOM 1893 N N . TYR A 1 249 ? -12.229 7.037 23.500 1.00 83.94 249 TYR A N 1
ATOM 1894 C CA . TYR A 1 249 ? -10.838 6.794 23.857 1.00 83.94 249 TYR A CA 1
ATOM 1895 C C . TYR A 1 249 ? -9.940 7.247 22.704 1.00 83.94 249 TYR A C 1
ATOM 1897 O O . TYR A 1 249 ? -9.308 6.436 22.031 1.00 83.94 249 TYR A O 1
ATOM 1905 N N . SER A 1 250 ? -9.871 8.563 22.486 1.00 72.12 250 SER A N 1
ATOM 1906 C CA . SER A 1 250 ? -9.219 9.205 21.329 1.00 72.12 250 SER A CA 1
ATOM 1907 C C . SER A 1 250 ? -7.742 8.851 21.096 1.00 72.12 250 SER A C 1
ATOM 1909 O O . SER A 1 250 ? -7.185 9.222 20.069 1.00 72.12 250 SER A O 1
ATOM 1911 N N . ASN A 1 251 ? -7.097 8.160 22.040 1.00 76.31 251 ASN A N 1
ATOM 1912 C CA . ASN A 1 251 ? -5.688 7.767 21.982 1.00 76.31 251 ASN A CA 1
ATOM 1913 C C . ASN A 1 251 ? -5.486 6.260 21.746 1.00 76.31 251 ASN A C 1
ATOM 1915 O O . ASN A 1 251 ? -4.356 5.783 21.836 1.00 76.31 251 ASN A O 1
ATOM 1919 N N . LEU A 1 252 ? -6.556 5.497 21.505 1.00 83.81 252 LEU A N 1
ATOM 1920 C CA . LEU A 1 252 ? -6.448 4.068 21.240 1.00 83.81 252 LEU A CA 1
ATOM 1921 C C . LEU A 1 252 ? -5.970 3.852 19.799 1.00 83.81 252 LEU A C 1
ATOM 1923 O O . LEU A 1 252 ? -6.679 4.188 18.849 1.00 83.81 252 LEU A O 1
ATOM 1927 N N . ASP A 1 253 ? -4.771 3.295 19.631 1.00 88.44 253 ASP A N 1
ATOM 1928 C CA . ASP A 1 253 ? -4.270 2.963 18.301 1.00 88.44 253 ASP A CA 1
ATOM 1929 C C . ASP A 1 253 ? -5.105 1.845 17.647 1.00 88.44 253 ASP A C 1
ATOM 1931 O O . ASP A 1 253 ? -5.779 1.052 18.314 1.00 88.44 253 ASP A O 1
ATOM 1935 N N . SER A 1 254 ? -5.061 1.775 16.317 1.00 89.44 254 SER A N 1
ATOM 1936 C CA . SER A 1 254 ? -5.863 0.830 15.534 1.00 89.44 254 SER A CA 1
ATOM 1937 C C . SER A 1 254 ? -5.591 -0.638 15.881 1.00 89.44 254 SER A C 1
ATOM 1939 O O . SER A 1 254 ? -6.511 -1.453 15.856 1.00 89.44 254 SER A O 1
ATOM 1941 N N . VAL A 1 255 ? -4.357 -1.001 16.238 1.00 92.38 255 VAL A N 1
ATOM 1942 C CA . VAL A 1 255 ? -4.006 -2.382 16.596 1.00 92.38 255 VAL A CA 1
ATOM 1943 C C . VAL A 1 255 ? -4.553 -2.726 17.980 1.00 92.38 255 VAL A C 1
ATOM 1945 O O . VAL A 1 255 ? -5.118 -3.808 18.157 1.00 92.38 255 VAL A O 1
ATOM 1948 N N . ALA A 1 256 ? -4.464 -1.806 18.942 1.00 92.25 256 ALA A N 1
ATOM 1949 C CA . ALA A 1 256 ? -5.086 -1.947 20.255 1.00 92.25 256 ALA A CA 1
ATOM 1950 C C . ALA A 1 256 ? -6.617 -2.058 20.146 1.00 92.25 256 ALA A C 1
ATOM 1952 O O . ALA A 1 256 ? -7.206 -2.974 20.721 1.00 92.25 256 ALA A O 1
ATOM 1953 N N . ALA A 1 257 ? -7.261 -1.210 19.338 1.00 92.19 257 ALA A N 1
ATOM 1954 C CA . ALA A 1 257 ? -8.702 -1.277 19.081 1.00 92.19 257 ALA A CA 1
ATOM 1955 C C . ALA A 1 257 ? -9.123 -2.622 18.466 1.00 92.19 257 ALA A C 1
ATOM 1957 O O . ALA A 1 257 ? -10.066 -3.263 18.935 1.00 92.19 257 ALA A O 1
ATOM 1958 N N . ALA A 1 258 ? -8.393 -3.091 17.450 1.00 94.19 258 ALA A N 1
ATOM 1959 C CA . ALA A 1 258 ? -8.640 -4.386 16.822 1.00 94.19 258 ALA A CA 1
ATOM 1960 C C . ALA A 1 258 ? -8.459 -5.555 17.803 1.00 94.19 258 ALA A C 1
ATOM 1962 O O . ALA A 1 258 ? -9.209 -6.533 17.750 1.00 94.19 258 ALA A O 1
ATOM 1963 N N . ARG A 1 259 ? -7.487 -5.452 18.718 1.00 95.38 259 ARG A N 1
ATOM 1964 C CA . ARG A 1 259 ? -7.244 -6.453 19.761 1.00 95.38 259 ARG A CA 1
ATOM 1965 C C . ARG A 1 259 ? -8.413 -6.535 20.737 1.00 95.38 259 ARG A C 1
ATOM 1967 O O . ARG A 1 259 ? -8.904 -7.636 20.956 1.00 95.38 259 ARG A O 1
ATOM 1974 N N . LEU A 1 260 ? -8.923 -5.400 21.220 1.00 94.81 260 LEU A N 1
ATOM 1975 C CA . LEU A 1 260 ? -10.111 -5.369 22.085 1.00 94.81 260 LEU A CA 1
ATOM 1976 C C . LEU A 1 260 ? -11.336 -5.988 21.399 1.00 94.81 260 LEU A C 1
ATOM 1978 O O . LEU A 1 260 ? -12.063 -6.771 22.007 1.00 94.81 260 LEU A O 1
ATOM 1982 N N . LEU A 1 261 ? -11.556 -5.682 20.115 1.00 95.88 261 LEU A N 1
ATOM 1983 C CA . LEU A 1 261 ? -12.639 -6.296 19.341 1.00 95.88 261 LEU A CA 1
ATOM 1984 C C . LEU A 1 261 ? -12.445 -7.815 19.190 1.00 95.88 261 LEU A C 1
ATOM 1986 O O . LEU A 1 261 ? -13.405 -8.577 19.297 1.00 95.88 261 LEU A O 1
ATOM 1990 N N . THR A 1 262 ? -11.210 -8.268 18.977 1.00 96.56 262 THR A N 1
ATOM 1991 C CA . THR A 1 262 ? -10.890 -9.701 18.884 1.00 96.56 262 THR A CA 1
ATOM 1992 C C . THR A 1 262 ? -11.150 -10.411 20.214 1.00 96.56 262 THR A C 1
ATOM 1994 O O . THR A 1 262 ? -11.800 -11.453 20.236 1.00 96.56 262 THR A O 1
ATOM 1997 N N . GLU A 1 263 ? -10.705 -9.829 21.330 1.00 95.38 263 GLU A N 1
ATOM 1998 C CA . GLU A 1 263 ? -10.929 -10.349 22.687 1.00 95.38 263 GLU A CA 1
ATOM 1999 C C . GLU A 1 263 ? -12.420 -10.408 23.049 1.00 95.38 263 GLU A C 1
ATOM 2001 O O . GLU A 1 263 ? -12.853 -11.327 23.744 1.00 95.38 263 GLU A O 1
ATOM 2006 N N . ALA A 1 264 ? -13.223 -9.482 22.522 1.00 95.06 264 ALA A N 1
ATOM 2007 C CA . ALA A 1 264 ? -14.675 -9.478 22.678 1.00 95.06 264 ALA A CA 1
ATOM 2008 C C . ALA A 1 264 ? -15.421 -10.436 21.726 1.00 95.06 264 ALA A C 1
ATOM 2010 O O . ALA A 1 264 ? -16.647 -10.528 21.786 1.00 95.06 264 ALA A O 1
ATOM 2011 N N . GLY A 1 265 ? -14.703 -11.167 20.865 1.00 96.06 265 GLY A N 1
ATOM 2012 C CA . GLY A 1 265 ? -15.258 -12.226 20.019 1.00 96.06 265 GLY A CA 1
ATOM 2013 C C . GLY A 1 265 ? -15.708 -11.791 18.622 1.00 96.06 265 GLY A C 1
ATOM 2014 O O . GLY A 1 265 ? -16.371 -12.569 17.932 1.00 96.06 265 GLY A O 1
ATOM 2015 N N . TYR A 1 266 ? -15.362 -10.582 18.166 1.00 97.25 266 TYR A N 1
ATOM 2016 C CA . TYR A 1 266 ? -15.632 -10.179 16.783 1.00 97.25 266 TYR A CA 1
ATOM 2017 C C . TYR A 1 266 ? -14.714 -10.917 15.797 1.00 97.25 266 TYR A C 1
ATOM 2019 O O . TYR A 1 266 ? -13.523 -11.104 16.039 1.00 97.25 266 TYR A O 1
ATOM 2027 N N . SER A 1 267 ? -15.271 -11.319 14.650 1.00 96.44 267 SER A N 1
ATOM 2028 C CA . SER A 1 267 ? -14.502 -11.976 13.582 1.00 96.44 267 SER A CA 1
ATOM 2029 C C . SER A 1 267 ? -13.515 -11.019 12.904 1.00 96.44 267 SER A C 1
ATOM 2031 O O . SER A 1 267 ? -13.757 -9.809 12.846 1.00 96.44 267 SER A O 1
ATOM 2033 N N . LYS A 1 268 ? -12.448 -11.570 12.306 1.00 94.69 268 LYS A N 1
ATOM 2034 C CA . LYS A 1 268 ? -11.488 -10.822 11.475 1.00 94.69 268 LYS A CA 1
ATOM 2035 C C . LYS A 1 268 ? -12.213 -9.974 10.426 1.00 94.69 268 LYS A C 1
ATOM 2037 O O . LYS A 1 268 ? -11.939 -8.786 10.296 1.00 94.69 268 LYS A O 1
ATOM 2042 N N . GLU A 1 269 ? -13.159 -10.564 9.701 1.00 94.56 269 GLU A N 1
ATOM 2043 C CA . GLU A 1 269 ? -13.914 -9.893 8.642 1.00 94.56 269 GLU A CA 1
ATOM 2044 C C . GLU A 1 269 ? -14.736 -8.721 9.186 1.00 94.56 269 GLU A C 1
ATOM 2046 O O . GLU A 1 269 ? -14.766 -7.659 8.568 1.00 94.56 269 GLU A O 1
ATOM 2051 N N . SER A 1 270 ? -15.369 -8.882 10.353 1.00 94.88 270 SER A N 1
ATOM 2052 C CA . SER A 1 270 ? -16.121 -7.804 11.008 1.00 94.88 270 SER A CA 1
ATOM 2053 C C . SER A 1 270 ? -15.219 -6.657 11.464 1.00 94.88 270 SER A C 1
ATOM 2055 O O . SER A 1 270 ? -15.617 -5.501 11.353 1.00 94.88 270 SER A O 1
ATOM 2057 N N . ILE A 1 271 ? -14.015 -6.960 11.952 1.00 94.56 271 ILE A N 1
ATOM 2058 C CA . ILE A 1 271 ? -13.037 -5.955 12.389 1.00 94.56 271 ILE A CA 1
ATOM 2059 C C . ILE A 1 271 ? -12.493 -5.177 11.187 1.00 94.56 271 ILE A C 1
ATOM 2061 O O . ILE A 1 271 ? -12.467 -3.951 11.207 1.00 94.56 271 ILE A O 1
ATOM 2065 N N . LEU A 1 272 ? -12.116 -5.862 10.106 1.00 92.88 272 LEU A N 1
ATOM 2066 C CA . LEU A 1 272 ? -11.661 -5.204 8.877 1.00 92.88 272 LEU A CA 1
ATOM 2067 C C . LEU A 1 272 ? -12.773 -4.364 8.235 1.00 92.88 272 LEU A C 1
ATOM 2069 O O . LEU A 1 272 ? -12.522 -3.236 7.815 1.00 92.88 272 LEU A O 1
ATOM 2073 N N . PHE A 1 273 ? -14.014 -4.869 8.241 1.00 92.06 273 PHE A N 1
ATOM 2074 C CA . PHE A 1 273 ? -15.181 -4.084 7.843 1.00 92.06 273 PHE A CA 1
ATOM 2075 C C . PHE A 1 273 ? -15.328 -2.827 8.701 1.00 92.06 273 PHE A C 1
ATOM 2077 O O . PHE A 1 273 ? -15.612 -1.762 8.164 1.00 92.06 273 PHE A O 1
ATOM 2084 N N . ALA A 1 274 ? -15.121 -2.937 10.018 1.00 91.44 274 ALA A N 1
ATOM 2085 C CA . ALA A 1 274 ? -15.211 -1.809 10.934 1.00 91.44 274 ALA A CA 1
ATOM 2086 C C . ALA A 1 274 ? -14.223 -0.700 10.572 1.00 91.44 274 ALA A C 1
ATOM 2088 O O . ALA A 1 274 ? -14.650 0.441 10.458 1.00 91.44 274 ALA A O 1
ATOM 2089 N N . PHE A 1 275 ? -12.953 -1.019 10.309 1.00 89.81 275 PHE A N 1
ATOM 2090 C CA . PHE A 1 275 ? -11.976 -0.009 9.882 1.00 89.81 275 PHE A CA 1
ATOM 2091 C C . PHE A 1 275 ? -12.337 0.637 8.543 1.00 89.81 275 PHE A C 1
ATOM 2093 O O . PHE A 1 275 ? -12.223 1.852 8.403 1.00 89.81 275 PHE A O 1
ATOM 2100 N N . ASN A 1 276 ? -12.818 -0.151 7.580 1.00 86.88 276 ASN A N 1
ATOM 2101 C CA . ASN A 1 276 ? -13.227 0.372 6.278 1.00 86.88 276 ASN A CA 1
ATOM 2102 C C . ASN A 1 276 ? -14.483 1.262 6.369 1.00 86.88 276 ASN A C 1
ATOM 2104 O O . ASN A 1 276 ? -14.563 2.303 5.724 1.00 86.88 276 ASN A O 1
ATOM 2108 N N . TYR A 1 277 ? -15.467 0.865 7.179 1.00 83.38 277 TYR A N 1
ATOM 2109 C CA . TYR A 1 277 ? -16.738 1.576 7.347 1.00 83.38 277 TYR A CA 1
ATOM 2110 C C . TYR A 1 277 ? -16.608 2.814 8.244 1.00 83.38 277 TYR A C 1
ATOM 2112 O O . TYR A 1 277 ? -17.188 3.856 7.952 1.00 83.38 277 TYR A O 1
ATOM 2120 N N . ALA A 1 278 ? -15.822 2.721 9.320 1.00 66.06 278 ALA A N 1
ATOM 2121 C CA . ALA A 1 278 ? -15.556 3.816 10.251 1.00 66.06 278 ALA A CA 1
ATOM 2122 C C . ALA A 1 278 ? -14.506 4.813 9.728 1.00 66.06 278 ALA A C 1
ATOM 2124 O O . ALA A 1 278 ? -14.149 5.742 10.448 1.00 66.06 278 ALA A O 1
ATOM 2125 N N . GLY A 1 279 ? -14.033 4.652 8.483 1.00 59.00 279 GLY A N 1
ATOM 2126 C CA . GLY A 1 279 ? -13.015 5.458 7.798 1.00 59.00 279 GLY A CA 1
ATOM 2127 C C . GLY A 1 279 ? -13.359 6.936 7.549 1.00 59.00 279 GLY A C 1
ATOM 2128 O O . GLY A 1 279 ? -12.924 7.508 6.554 1.00 59.00 279 GLY A O 1
ATOM 2129 N N . PHE A 1 280 ? -14.077 7.591 8.464 1.00 51.97 280 PHE A N 1
ATOM 2130 C CA . PHE A 1 280 ? -14.335 9.033 8.502 1.00 51.97 280 PHE A CA 1
ATOM 2131 C C . PHE A 1 280 ? -13.055 9.897 8.622 1.00 51.97 280 PHE A C 1
ATOM 2133 O O . PHE A 1 280 ? -13.150 11.121 8.553 1.00 51.97 280 PHE A O 1
ATOM 2140 N N . HIS A 1 281 ? -11.862 9.294 8.755 1.00 51.09 281 HIS A N 1
ATOM 2141 C CA . HIS A 1 281 ? -10.594 9.992 9.025 1.00 51.09 281 HIS A CA 1
ATOM 2142 C C . HIS A 1 281 ? -9.443 9.727 8.034 1.00 51.09 281 HIS A C 1
ATOM 2144 O O . HIS A 1 281 ? -8.318 10.114 8.312 1.00 51.09 281 HIS A O 1
ATOM 2150 N N . GLY A 1 282 ? -9.689 9.129 6.863 1.00 59.66 282 GLY A N 1
ATOM 2151 C CA . GLY A 1 282 ? -8.692 9.071 5.775 1.00 59.66 282 GLY A CA 1
ATOM 2152 C C . GLY A 1 282 ? -7.600 7.993 5.887 1.00 59.66 282 GLY A C 1
ATOM 2153 O O . GLY A 1 282 ? -7.096 7.570 4.851 1.00 59.66 282 GLY A O 1
ATOM 2154 N N . ASP A 1 283 ? -7.332 7.455 7.082 1.00 77.56 283 ASP A N 1
ATOM 2155 C CA . ASP A 1 283 ? -6.230 6.499 7.333 1.00 77.56 283 ASP A CA 1
ATOM 2156 C C . ASP A 1 283 ? -6.689 5.025 7.449 1.00 77.56 283 ASP A C 1
ATOM 2158 O O . ASP A 1 283 ? -6.030 4.181 8.063 1.00 77.56 283 ASP A O 1
ATOM 2162 N N . ALA A 1 284 ? -7.853 4.683 6.884 1.00 88.44 284 ALA A N 1
ATOM 2163 C CA . ALA A 1 284 ? -8.454 3.352 7.035 1.00 88.44 284 ALA A CA 1
ATOM 2164 C C . ALA A 1 284 ? -7.577 2.223 6.456 1.00 88.44 284 ALA A C 1
ATOM 2166 O O . ALA A 1 284 ? -7.452 1.163 7.072 1.00 88.44 284 ALA A O 1
ATOM 2167 N N . ALA A 1 285 ? -6.927 2.455 5.311 1.00 91.06 285 ALA A N 1
ATOM 2168 C CA . ALA A 1 285 ? -6.032 1.474 4.697 1.00 91.06 285 ALA A CA 1
ATOM 2169 C C . ALA A 1 285 ? -4.799 1.193 5.569 1.00 91.06 285 ALA A C 1
ATOM 2171 O O . ALA A 1 285 ? -4.446 0.030 5.768 1.00 91.06 285 ALA A O 1
ATOM 2172 N N . ASP A 1 286 ? -4.184 2.242 6.121 1.00 91.88 286 ASP A N 1
ATOM 2173 C CA . ASP A 1 286 ? -3.002 2.152 6.984 1.00 91.88 286 ASP A CA 1
ATOM 2174 C C . ASP A 1 286 ? -3.327 1.365 8.256 1.00 91.88 286 ASP A C 1
ATOM 2176 O O . ASP A 1 286 ? -2.619 0.421 8.618 1.00 91.88 286 ASP A O 1
ATOM 2180 N N . ALA A 1 287 ? -4.459 1.690 8.888 1.00 91.56 287 ALA A N 1
ATOM 2181 C CA . ALA A 1 287 ? -4.972 0.963 10.041 1.00 91.56 287 ALA A CA 1
ATOM 2182 C C . ALA A 1 287 ? -5.197 -0.525 9.724 1.00 91.56 287 ALA A C 1
ATOM 2184 O O . ALA A 1 287 ? -4.744 -1.391 10.473 1.00 91.56 287 ALA A O 1
ATOM 2185 N N . MET A 1 288 ? -5.850 -0.836 8.600 1.00 93.56 288 MET A N 1
ATOM 2186 C CA . MET A 1 288 ? -6.104 -2.218 8.184 1.00 93.56 288 MET A CA 1
ATOM 2187 C C . MET A 1 288 ? -4.811 -2.989 7.915 1.00 93.56 288 MET A C 1
ATOM 2189 O O . MET A 1 288 ? -4.683 -4.125 8.372 1.00 93.56 288 MET A O 1
ATOM 2193 N N . ALA A 1 289 ? -3.846 -2.386 7.217 1.00 95.06 289 ALA A N 1
ATOM 2194 C CA . ALA A 1 289 ? -2.561 -3.015 6.932 1.00 95.06 289 ALA A CA 1
ATOM 2195 C C . ALA A 1 289 ? -1.792 -3.330 8.224 1.00 95.06 289 ALA A C 1
ATOM 2197 O O . ALA A 1 289 ? -1.326 -4.455 8.402 1.00 95.06 289 ALA A O 1
ATOM 2198 N N . LEU A 1 290 ? -1.731 -2.382 9.165 1.00 94.75 290 LEU A N 1
ATOM 2199 C CA . LEU A 1 290 ? -1.091 -2.590 10.467 1.00 94.75 290 LEU A CA 1
ATOM 2200 C C . LEU A 1 290 ? -1.770 -3.696 11.280 1.00 94.75 290 LEU A C 1
ATOM 2202 O O . LEU A 1 290 ? -1.086 -4.550 11.841 1.00 94.75 290 LEU A O 1
ATOM 2206 N N . VAL A 1 291 ? -3.104 -3.719 11.313 1.00 94.50 291 VAL A N 1
ATOM 2207 C CA . VAL A 1 291 ? -3.878 -4.755 12.013 1.00 94.50 291 VAL A CA 1
ATOM 2208 C C . VAL A 1 291 ? -3.637 -6.138 11.397 1.00 94.50 291 VAL A C 1
ATOM 2210 O O . VAL A 1 291 ? -3.443 -7.113 12.124 1.00 94.50 291 VAL A O 1
ATOM 2213 N N . LEU A 1 292 ? -3.595 -6.242 10.067 1.00 95.75 292 LEU A N 1
ATOM 2214 C CA . LEU A 1 292 ? -3.311 -7.503 9.377 1.00 95.75 292 LEU A CA 1
ATOM 2215 C C . LEU A 1 292 ? -1.937 -8.066 9.741 1.00 95.75 292 LEU A C 1
ATOM 2217 O O . LEU A 1 292 ? -1.835 -9.258 10.038 1.00 95.75 292 LEU A O 1
ATOM 2221 N N . VAL A 1 293 ? -0.911 -7.213 9.761 1.00 95.56 293 VAL A N 1
ATOM 2222 C CA . VAL A 1 293 ? 0.463 -7.617 10.083 1.00 95.56 293 VAL A CA 1
ATOM 2223 C C . VAL A 1 293 ? 0.616 -7.936 11.569 1.00 95.56 293 VAL A C 1
ATOM 2225 O O . VAL A 1 293 ? 1.048 -9.028 11.932 1.00 95.56 293 VAL A O 1
ATOM 2228 N N . GLN A 1 294 ? 0.244 -7.003 12.447 1.00 94.25 294 GLN A N 1
ATOM 2229 C CA . GLN A 1 294 ? 0.583 -7.084 13.871 1.00 94.25 294 GLN A CA 1
ATOM 2230 C C . GLN A 1 294 ? -0.363 -7.966 14.691 1.00 94.25 294 GLN A C 1
ATOM 2232 O O . GLN A 1 294 ? 0.049 -8.488 15.727 1.00 94.25 294 GLN A O 1
ATOM 2237 N N . LEU A 1 295 ? -1.624 -8.118 14.270 1.00 93.88 295 LEU A N 1
ATOM 2238 C CA . LEU A 1 295 ? -2.629 -8.882 15.016 1.00 93.88 295 LEU A CA 1
ATOM 2239 C C . LEU A 1 295 ? -3.014 -10.186 14.318 1.00 93.88 295 LEU A C 1
ATOM 2241 O O . LEU A 1 295 ? -3.106 -11.220 14.974 1.00 93.88 295 LEU A O 1
ATOM 2245 N N . PHE A 1 296 ? -3.227 -10.156 13.000 1.00 93.00 296 PHE A N 1
ATOM 2246 C CA . PHE A 1 296 ? -3.656 -11.341 12.246 1.00 93.00 296 PHE A CA 1
ATOM 2247 C C . PHE A 1 296 ? -2.505 -12.141 11.622 1.00 93.00 296 PHE A C 1
ATOM 2249 O O . PHE A 1 296 ? -2.769 -13.130 10.938 1.00 93.00 296 PHE A O 1
ATOM 2256 N N . GLY A 1 297 ? -1.251 -11.749 11.874 1.00 89.25 297 GLY A N 1
ATOM 2257 C CA . GLY A 1 297 ? -0.059 -12.529 11.537 1.00 89.25 297 GLY A CA 1
ATOM 2258 C C . GLY A 1 297 ? 0.260 -12.614 10.045 1.00 89.25 297 GLY A C 1
ATOM 2259 O O . GLY A 1 297 ? 0.875 -13.588 9.624 1.00 89.25 297 GLY A O 1
ATOM 2260 N N . HIS A 1 298 ? -0.167 -11.637 9.238 1.00 90.69 298 HIS A N 1
ATOM 2261 C CA . HIS A 1 298 ? 0.233 -11.552 7.828 1.00 90.69 298 HIS A CA 1
ATOM 2262 C C . HIS A 1 298 ? 1.679 -11.050 7.755 1.00 90.69 298 HIS A C 1
ATOM 2264 O O . HIS A 1 298 ? 1.935 -9.864 7.939 1.00 90.69 298 HIS A O 1
ATOM 2270 N N . ASP A 1 299 ? 2.632 -11.947 7.519 1.00 90.62 299 ASP A N 1
ATOM 2271 C CA . ASP A 1 299 ? 4.070 -11.646 7.482 1.00 90.62 299 ASP A CA 1
ATOM 2272 C C . ASP A 1 299 ? 4.584 -11.267 6.080 1.00 90.62 299 ASP A C 1
ATOM 2274 O O . ASP A 1 299 ? 5.690 -10.732 5.927 1.00 90.62 299 ASP A O 1
ATOM 2278 N N . ASP A 1 300 ? 3.769 -11.479 5.047 1.00 94.62 300 ASP A N 1
ATOM 2279 C CA . ASP A 1 300 ? 4.085 -11.148 3.667 1.00 94.62 300 ASP A CA 1
ATOM 2280 C C . ASP A 1 300 ? 3.236 -9.982 3.120 1.00 94.62 300 ASP A C 1
ATOM 2282 O O . ASP A 1 300 ? 2.049 -9.820 3.411 1.00 94.62 300 ASP A O 1
ATOM 2286 N N . ALA A 1 301 ? 3.861 -9.145 2.286 1.00 96.44 301 ALA A N 1
ATOM 2287 C CA . ALA A 1 301 ? 3.211 -7.957 1.734 1.00 96.44 301 ALA A CA 1
ATOM 2288 C C . ALA A 1 301 ? 2.153 -8.283 0.668 1.00 96.44 301 ALA A C 1
ATOM 2290 O O . ALA A 1 301 ? 1.269 -7.462 0.431 1.00 96.44 301 ALA A O 1
ATOM 2291 N N . GLN A 1 302 ? 2.226 -9.451 0.019 1.00 97.31 302 GLN A N 1
ATOM 2292 C CA . GLN A 1 302 ? 1.289 -9.831 -1.039 1.00 97.31 302 GLN A CA 1
ATOM 2293 C C . GLN A 1 302 ? -0.081 -10.160 -0.442 1.00 97.31 302 GLN A C 1
ATOM 2295 O O . GLN A 1 302 ? -1.091 -9.700 -0.972 1.00 97.31 302 GLN A O 1
ATOM 2300 N N . SER A 1 303 ? -0.130 -10.893 0.671 1.00 96.75 303 SER A N 1
ATOM 2301 C CA . SER A 1 303 ? -1.368 -11.229 1.380 1.00 96.75 303 SER A CA 1
ATOM 2302 C C . SER A 1 303 ? -2.073 -9.982 1.912 1.00 96.75 303 SER A C 1
ATOM 2304 O O . SER A 1 303 ? -3.279 -9.824 1.714 1.00 96.75 303 SER A O 1
ATOM 2306 N N . VAL A 1 304 ? -1.321 -9.039 2.495 1.00 97.38 304 VAL A N 1
ATOM 2307 C CA . VAL A 1 304 ? -1.875 -7.746 2.934 1.00 97.38 304 VAL A CA 1
ATOM 2308 C C . VAL A 1 304 ? -2.377 -6.932 1.740 1.00 97.38 304 VAL A C 1
ATOM 2310 O O . VAL A 1 304 ? -3.480 -6.391 1.790 1.00 97.38 304 VAL A O 1
ATOM 2313 N N . ALA A 1 305 ? -1.626 -6.886 0.635 1.00 97.31 305 ALA A N 1
ATOM 2314 C CA . ALA A 1 305 ? -2.060 -6.209 -0.584 1.00 97.31 305 ALA A CA 1
ATOM 2315 C C . ALA A 1 305 ? -3.346 -6.831 -1.160 1.00 97.31 305 ALA A C 1
ATOM 2317 O O . ALA A 1 305 ? -4.268 -6.104 -1.522 1.00 97.31 305 ALA A O 1
ATOM 2318 N N . ALA A 1 306 ? -3.446 -8.162 -1.209 1.00 96.94 306 ALA A N 1
ATOM 2319 C CA . ALA A 1 306 ? -4.629 -8.869 -1.701 1.00 96.94 306 ALA A CA 1
ATOM 2320 C C . ALA A 1 306 ? -5.865 -8.575 -0.843 1.00 96.94 306 ALA A C 1
ATOM 2322 O O . ALA A 1 306 ? -6.962 -8.388 -1.373 1.00 96.94 306 ALA A O 1
ATOM 2323 N N . GLU A 1 307 ? -5.681 -8.470 0.473 1.00 96.00 307 GLU A N 1
ATOM 2324 C CA . GLU A 1 307 ? -6.734 -8.042 1.382 1.00 96.00 307 GLU A CA 1
ATOM 2325 C C . GLU A 1 307 ? -7.156 -6.596 1.083 1.00 96.00 307 GLU A C 1
ATOM 2327 O O . GLU A 1 307 ? -8.335 -6.354 0.854 1.00 96.00 307 GLU A O 1
ATOM 2332 N N . LEU A 1 308 ? -6.228 -5.640 0.972 1.00 95.25 308 LEU A N 1
ATOM 2333 C CA . LEU A 1 308 ? -6.562 -4.249 0.626 1.00 95.25 308 LEU A CA 1
ATOM 2334 C C . LEU A 1 308 ? -7.277 -4.133 -0.736 1.00 95.25 308 LEU A C 1
ATOM 2336 O O . LEU A 1 308 ? -8.248 -3.386 -0.863 1.00 95.25 308 LEU A O 1
ATOM 2340 N N . LEU A 1 309 ? -6.864 -4.914 -1.737 1.00 95.56 309 LEU A N 1
ATOM 2341 C CA . LEU A 1 309 ? -7.536 -4.962 -3.038 1.00 95.56 309 LEU A CA 1
ATOM 2342 C C . LEU A 1 309 ? -8.972 -5.492 -2.922 1.00 95.56 309 LEU A C 1
ATOM 2344 O O . LEU A 1 309 ? -9.876 -4.968 -3.571 1.00 95.56 309 LEU A O 1
ATOM 2348 N N . ARG A 1 310 ? -9.206 -6.499 -2.066 1.00 94.69 310 ARG A N 1
ATOM 2349 C CA . ARG A 1 310 ? -10.546 -7.047 -1.782 1.00 94.69 310 ARG A CA 1
ATOM 2350 C C . ARG A 1 310 ? -11.499 -5.982 -1.238 1.00 94.69 310 ARG A C 1
ATOM 2352 O O . ARG A 1 310 ? -12.693 -6.035 -1.523 1.00 94.69 310 ARG A O 1
ATOM 2359 N N . TRP A 1 311 ? -10.968 -5.010 -0.501 1.00 91.88 311 TRP A N 1
ATOM 2360 C CA . TRP A 1 311 ? -11.701 -3.853 0.020 1.00 91.88 311 TRP A CA 1
ATOM 2361 C C . TRP A 1 311 ? -11.774 -2.671 -0.960 1.00 91.88 311 TRP A C 1
ATOM 2363 O O . TRP A 1 311 ? -12.237 -1.597 -0.589 1.00 91.88 311 TRP A O 1
ATOM 2373 N N . ALA A 1 312 ? -11.375 -2.876 -2.220 1.00 92.19 312 ALA A N 1
ATOM 2374 C CA . ALA A 1 312 ? -11.402 -1.890 -3.300 1.00 92.19 312 ALA A CA 1
ATOM 2375 C C . ALA A 1 312 ? -10.534 -0.641 -3.057 1.00 92.19 312 ALA A C 1
ATOM 2377 O O . ALA A 1 312 ? -10.786 0.414 -3.647 1.00 92.19 312 ALA A O 1
ATOM 2378 N N . TYR A 1 313 ? -9.486 -0.751 -2.233 1.00 92.25 313 TYR A N 1
ATOM 2379 C CA . TYR A 1 313 ? -8.488 0.310 -2.136 1.00 92.25 313 TYR A CA 1
ATOM 2380 C C . TYR A 1 313 ? -7.726 0.452 -3.457 1.00 92.25 313 TYR A C 1
ATOM 2382 O O . TYR A 1 313 ? -7.355 -0.536 -4.088 1.00 92.25 313 TYR A O 1
ATOM 2390 N N . GLN A 1 314 ? -7.476 1.698 -3.861 1.00 92.25 314 GLN A N 1
ATOM 2391 C CA . GLN A 1 314 ? -6.631 2.019 -5.012 1.00 92.25 314 GLN A CA 1
ATOM 2392 C C . GLN A 1 314 ? -5.158 1.774 -4.681 1.00 92.25 314 GLN A C 1
ATOM 2394 O O . GLN A 1 314 ? -4.744 1.887 -3.524 1.00 92.25 314 GLN A O 1
ATOM 2399 N N . GLY A 1 315 ? -4.345 1.500 -5.698 1.00 92.19 315 GLY A N 1
ATOM 2400 C CA . GLY A 1 315 ? -2.925 1.214 -5.542 1.00 92.19 315 GLY A CA 1
ATOM 2401 C C . GLY A 1 315 ? -2.155 2.340 -4.849 1.00 92.19 315 GLY A C 1
ATOM 2402 O O . GLY A 1 315 ? -1.273 2.066 -4.042 1.00 92.19 315 GLY A O 1
ATOM 2403 N N . SER A 1 316 ? -2.506 3.606 -5.092 1.00 90.50 316 SER A N 1
ATOM 2404 C CA . SER A 1 316 ? -1.876 4.759 -4.428 1.00 90.50 316 SER A CA 1
ATOM 2405 C C . SER A 1 316 ? -2.061 4.763 -2.912 1.00 90.50 316 SER A C 1
ATOM 2407 O O . SER A 1 316 ? -1.111 5.049 -2.187 1.00 90.50 316 SER A O 1
ATOM 2409 N N . VAL A 1 317 ? -3.248 4.393 -2.436 1.00 91.50 317 VAL A N 1
ATOM 2410 C CA . VAL A 1 317 ? -3.559 4.298 -1.005 1.00 91.50 317 VAL A CA 1
ATOM 2411 C C . VAL A 1 317 ? -2.951 3.025 -0.417 1.00 91.50 317 VAL A C 1
ATOM 2413 O O . VAL A 1 317 ? -2.277 3.070 0.609 1.00 91.50 317 VAL A O 1
ATOM 2416 N N . ALA A 1 318 ? -3.118 1.891 -1.103 1.00 93.44 318 ALA A N 1
ATOM 2417 C CA . ALA A 1 318 ? -2.605 0.606 -0.641 1.00 93.44 318 ALA A CA 1
ATOM 2418 C C . ALA A 1 318 ? -1.072 0.587 -0.527 1.00 93.44 318 ALA A C 1
ATOM 2420 O O . ALA A 1 318 ? -0.536 -0.005 0.405 1.00 93.44 318 ALA A O 1
ATOM 2421 N N . TYR A 1 319 ? -0.357 1.257 -1.434 1.00 93.44 319 TYR A N 1
ATOM 2422 C CA . TYR A 1 319 ? 1.100 1.358 -1.368 1.00 93.44 319 TYR A CA 1
ATOM 2423 C C . TYR A 1 319 ? 1.581 2.058 -0.087 1.00 93.44 319 TYR A C 1
ATOM 2425 O O . TYR A 1 319 ? 2.512 1.572 0.557 1.00 93.44 319 TYR A O 1
ATOM 2433 N N . LEU A 1 320 ? 0.949 3.171 0.303 1.00 91.38 320 LEU A N 1
ATOM 2434 C CA . LEU A 1 320 ? 1.308 3.901 1.524 1.00 91.38 320 LEU A CA 1
ATOM 2435 C C . LEU A 1 320 ? 1.041 3.050 2.772 1.00 91.38 320 LEU A C 1
ATOM 2437 O O . LEU A 1 320 ? 1.939 2.900 3.603 1.00 91.38 320 LEU A O 1
ATOM 2441 N N . ALA A 1 321 ? -0.116 2.387 2.819 1.00 93.31 321 ALA A N 1
ATOM 2442 C CA . ALA A 1 321 ? -0.475 1.462 3.889 1.00 93.31 321 ALA A CA 1
ATOM 2443 C C . ALA A 1 321 ? 0.531 0.310 4.027 1.00 93.31 321 ALA A C 1
ATOM 2445 O O . ALA A 1 321 ? 1.001 -0.003 5.123 1.00 93.31 321 ALA A O 1
ATOM 2446 N N . LEU A 1 322 ? 0.929 -0.289 2.901 1.00 94.75 322 LEU A N 1
ATOM 2447 C CA . LEU A 1 322 ? 1.947 -1.337 2.871 1.00 94.75 322 LEU A CA 1
ATOM 2448 C C . LEU A 1 322 ? 3.316 -0.819 3.313 1.00 94.75 322 LEU A C 1
ATOM 2450 O O . LEU A 1 322 ? 4.026 -1.534 4.016 1.00 94.75 322 LEU A O 1
ATOM 2454 N N . LYS A 1 323 ? 3.699 0.410 2.942 1.00 93.00 323 LYS A N 1
ATOM 2455 C CA . LYS A 1 323 ? 4.977 0.990 3.372 1.00 93.00 323 LYS A CA 1
ATOM 2456 C C . LYS A 1 323 ? 5.002 1.270 4.876 1.00 93.00 323 LYS A C 1
ATOM 2458 O O . LYS A 1 323 ? 6.045 1.068 5.494 1.00 93.00 323 LYS A O 1
ATOM 2463 N N . GLY A 1 324 ? 3.875 1.679 5.458 1.00 92.06 324 GLY A N 1
ATOM 2464 C CA . GLY A 1 324 ? 3.721 1.825 6.907 1.00 92.06 324 GLY A CA 1
ATOM 2465 C C . GLY A 1 324 ? 3.776 0.486 7.649 1.00 92.06 324 GLY A C 1
ATOM 2466 O O . GLY A 1 324 ? 4.434 0.380 8.681 1.00 92.06 324 GLY A O 1
ATOM 2467 N N . ALA A 1 325 ? 3.139 -0.554 7.102 1.00 94.75 325 ALA A N 1
ATOM 2468 C CA . ALA A 1 325 ? 3.094 -1.881 7.718 1.00 94.75 325 ALA A CA 1
ATOM 2469 C C . ALA A 1 325 ? 4.388 -2.700 7.531 1.00 94.75 325 ALA A C 1
ATOM 2471 O O . ALA A 1 325 ? 4.722 -3.525 8.379 1.00 94.75 325 ALA A O 1
ATOM 2472 N N . PHE A 1 326 ? 5.140 -2.451 6.453 1.00 95.00 326 PHE A N 1
ATOM 2473 C CA . PHE A 1 326 ? 6.407 -3.114 6.129 1.00 95.00 326 PHE A CA 1
ATOM 2474 C C . PHE A 1 326 ? 7.527 -2.091 5.868 1.00 95.00 326 PHE A C 1
ATOM 2476 O O . PHE A 1 326 ? 8.015 -1.975 4.736 1.00 95.00 326 PHE A O 1
ATOM 2483 N N . PRO A 1 327 ? 7.980 -1.354 6.899 1.00 92.75 327 PRO A N 1
ATOM 2484 C CA . PRO A 1 327 ? 8.952 -0.274 6.728 1.00 92.75 327 PRO A CA 1
ATOM 2485 C C . PRO A 1 327 ? 10.284 -0.754 6.133 1.00 92.75 327 PRO A C 1
ATOM 2487 O O . PRO A 1 327 ? 10.872 -0.040 5.315 1.00 92.75 327 PRO A O 1
ATOM 2490 N N . ASP A 1 328 ? 10.701 -1.981 6.459 1.00 92.56 328 ASP A N 1
ATOM 2491 C CA . ASP A 1 328 ? 11.966 -2.581 6.017 1.00 92.56 328 ASP A CA 1
ATOM 2492 C C . ASP A 1 328 ? 11.935 -3.119 4.578 1.00 92.56 328 ASP A C 1
ATOM 2494 O O . ASP A 1 328 ? 12.985 -3.403 3.999 1.00 92.56 328 ASP A O 1
ATOM 2498 N N . LYS A 1 329 ? 10.748 -3.270 3.969 1.00 92.75 329 LYS A N 1
ATOM 2499 C CA . LYS A 1 329 ? 10.647 -3.727 2.577 1.00 92.75 329 LYS A CA 1
ATOM 2500 C C . LYS A 1 329 ? 10.995 -2.594 1.613 1.00 92.75 329 LYS A C 1
ATOM 2502 O O . LYS A 1 329 ? 10.610 -1.430 1.801 1.00 92.75 329 LYS A O 1
ATOM 2507 N N . SER A 1 330 ? 11.725 -2.957 0.560 1.00 92.94 330 SER A N 1
ATOM 2508 C CA . SER A 1 330 ? 12.070 -2.032 -0.514 1.00 92.94 330 SER A CA 1
ATOM 2509 C C . SER A 1 330 ? 10.825 -1.636 -1.311 1.00 92.94 330 SER A C 1
ATOM 2511 O O . SER A 1 330 ? 9.829 -2.366 -1.337 1.00 92.94 330 SER A O 1
ATOM 2513 N N . GLN A 1 331 ? 10.858 -0.481 -1.975 1.00 92.19 331 GLN A N 1
ATOM 2514 C CA . GLN A 1 331 ? 9.720 -0.041 -2.782 1.00 92.19 331 GLN A CA 1
ATOM 2515 C C . GLN A 1 331 ? 9.416 -1.019 -3.927 1.00 92.19 331 GLN A C 1
ATOM 2517 O O . GLN A 1 331 ? 8.249 -1.283 -4.216 1.00 92.19 331 GLN A O 1
ATOM 2522 N N . GLY A 1 332 ? 10.450 -1.589 -4.554 1.00 93.06 332 GLY A N 1
ATOM 2523 C CA . GLY A 1 332 ? 10.302 -2.598 -5.600 1.00 93.06 332 GLY A CA 1
ATOM 2524 C C . GLY A 1 332 ? 9.588 -3.857 -5.110 1.00 93.06 332 GLY A C 1
ATOM 2525 O O . GLY A 1 332 ? 8.691 -4.344 -5.799 1.00 93.06 332 GLY A O 1
ATOM 2526 N N . ASP A 1 333 ? 9.923 -4.342 -3.910 1.00 95.06 333 ASP A N 1
ATOM 2527 C CA . ASP A 1 333 ? 9.285 -5.532 -3.329 1.00 95.06 333 ASP A CA 1
ATOM 2528 C C . ASP A 1 333 ? 7.798 -5.294 -3.048 1.00 95.06 333 ASP A C 1
ATOM 2530 O O . ASP A 1 333 ? 6.965 -6.149 -3.351 1.00 95.06 333 ASP A O 1
ATOM 2534 N N . LEU A 1 334 ? 7.447 -4.116 -2.521 1.00 95.44 334 LEU A N 1
ATOM 2535 C CA . LEU A 1 334 ? 6.054 -3.749 -2.253 1.00 95.44 334 LEU A CA 1
ATOM 2536 C C . LEU A 1 334 ? 5.234 -3.635 -3.544 1.00 95.44 334 LEU A C 1
ATOM 2538 O O . LEU A 1 334 ? 4.140 -4.189 -3.630 1.00 95.44 334 LEU A O 1
ATOM 2542 N N . LEU A 1 335 ? 5.767 -2.976 -4.577 1.00 95.12 335 LEU A N 1
ATOM 2543 C CA . LEU A 1 335 ? 5.083 -2.841 -5.869 1.00 95.12 335 LEU A CA 1
ATOM 2544 C C . LEU A 1 335 ? 4.892 -4.195 -6.564 1.00 95.12 335 LEU A C 1
ATOM 2546 O O . LEU A 1 335 ? 3.850 -4.436 -7.177 1.00 95.12 335 LEU A O 1
ATOM 2550 N N . MET A 1 336 ? 5.873 -5.095 -6.459 1.00 96.44 336 MET A N 1
ATOM 2551 C CA . MET A 1 336 ? 5.749 -6.455 -6.983 1.00 96.44 336 MET A CA 1
ATOM 2552 C C . MET A 1 336 ? 4.714 -7.273 -6.209 1.00 96.44 336 MET A C 1
ATOM 2554 O O . MET A 1 336 ? 3.910 -7.960 -6.839 1.00 96.44 336 MET A O 1
ATOM 2558 N N . ALA A 1 337 ? 4.671 -7.150 -4.881 1.00 97.31 337 ALA A N 1
ATOM 2559 C CA . ALA A 1 337 ? 3.639 -7.771 -4.055 1.00 97.31 337 ALA A CA 1
ATOM 2560 C C . ALA A 1 337 ? 2.234 -7.274 -4.438 1.00 97.31 337 ALA A C 1
ATOM 2562 O O . ALA A 1 337 ? 1.323 -8.078 -4.627 1.00 97.31 337 ALA A O 1
ATOM 2563 N N . MET A 1 338 ? 2.067 -5.966 -4.666 1.00 97.38 338 MET A N 1
ATOM 2564 C CA . MET A 1 338 ? 0.813 -5.397 -5.171 1.00 97.38 338 MET A CA 1
ATOM 2565 C C . MET A 1 338 ? 0.453 -5.940 -6.559 1.00 97.38 338 MET A C 1
ATOM 2567 O O . MET A 1 338 ? -0.692 -6.319 -6.805 1.00 97.38 338 MET A O 1
ATOM 2571 N N . LYS A 1 339 ? 1.424 -6.046 -7.475 1.00 97.00 339 LYS A N 1
ATOM 2572 C CA . LYS A 1 339 ? 1.183 -6.661 -8.785 1.00 97.00 339 LYS A CA 1
ATOM 2573 C C . LYS A 1 339 ? 0.689 -8.101 -8.657 1.00 97.00 339 LYS A C 1
ATOM 2575 O O . LYS A 1 339 ? -0.259 -8.485 -9.337 1.00 97.00 339 LYS A O 1
ATOM 2580 N N . GLN A 1 340 ? 1.330 -8.892 -7.802 1.00 97.44 340 GLN A N 1
ATOM 2581 C CA . GLN A 1 340 ? 0.976 -10.292 -7.566 1.00 97.44 340 GLN A CA 1
ATOM 2582 C C . GLN A 1 340 ? -0.383 -10.442 -6.871 1.00 97.44 340 GLN A C 1
ATOM 2584 O O . GLN A 1 340 ? -1.087 -11.417 -7.117 1.00 97.44 340 GLN A O 1
ATOM 2589 N N . ALA A 1 341 ? -0.774 -9.464 -6.052 1.00 97.44 341 ALA A N 1
ATOM 2590 C CA . ALA A 1 341 ? -2.105 -9.372 -5.464 1.00 97.44 341 ALA A CA 1
ATOM 2591 C C . ALA A 1 341 ? -3.203 -9.001 -6.481 1.00 97.44 341 ALA A C 1
ATOM 2593 O O . ALA A 1 341 ? -4.374 -9.251 -6.213 1.00 97.44 341 ALA A O 1
ATOM 2594 N N . GLY A 1 342 ? -2.840 -8.449 -7.646 1.00 97.00 342 GLY A N 1
ATOM 2595 C CA . GLY A 1 342 ? -3.766 -8.146 -8.743 1.00 97.00 342 GLY A CA 1
ATOM 2596 C C . GLY A 1 342 ? -4.025 -6.659 -8.996 1.00 97.00 342 GLY A C 1
ATOM 2597 O O . GLY A 1 342 ? -4.906 -6.334 -9.789 1.00 97.00 342 GLY A O 1
ATOM 2598 N N . PHE A 1 343 ? -3.273 -5.748 -8.370 1.00 96.19 343 PHE A N 1
ATOM 2599 C CA . PHE A 1 343 ? -3.398 -4.314 -8.653 1.00 96.19 343 PHE A CA 1
ATOM 2600 C C . PHE A 1 343 ? -2.994 -3.991 -10.098 1.00 96.19 343 PHE A C 1
ATOM 2602 O O . PHE A 1 343 ? -1.935 -4.403 -10.577 1.00 96.19 343 PHE A O 1
ATOM 2609 N N . THR A 1 344 ? -3.822 -3.199 -10.781 1.00 94.56 344 THR A N 1
ATOM 2610 C CA . THR A 1 344 ? -3.605 -2.779 -12.177 1.00 94.56 344 THR A CA 1
ATOM 2611 C C . THR A 1 344 ? -3.169 -1.319 -12.317 1.00 94.56 344 THR A C 1
ATOM 2613 O O . THR A 1 344 ? -2.646 -0.930 -13.357 1.00 94.56 344 THR A O 1
ATOM 2616 N N . ASP A 1 345 ? -3.351 -0.505 -11.279 1.00 92.88 345 ASP A N 1
ATOM 2617 C CA . ASP A 1 345 ? -3.089 0.941 -11.224 1.00 92.88 345 ASP A CA 1
ATOM 2618 C C . ASP A 1 345 ? -1.719 1.282 -10.600 1.00 92.88 345 ASP A C 1
ATOM 2620 O O . ASP A 1 345 ? -1.495 2.361 -10.052 1.00 92.88 345 ASP A O 1
ATOM 2624 N N . LEU A 1 346 ? -0.749 0.370 -10.727 1.00 93.06 346 LEU A N 1
ATOM 2625 C CA . LEU A 1 346 ? 0.588 0.493 -10.127 1.00 93.06 346 LEU A CA 1
ATOM 2626 C C . LEU A 1 346 ? 1.361 1.731 -10.602 1.00 93.06 346 LEU A C 1
ATOM 2628 O O . LEU A 1 346 ? 2.199 2.258 -9.873 1.00 93.06 346 LEU A O 1
ATOM 2632 N N . TYR A 1 347 ? 1.086 2.206 -11.819 1.00 92.00 347 TYR A N 1
ATOM 2633 C CA . TYR A 1 347 ? 1.649 3.458 -12.322 1.00 92.00 347 TYR A CA 1
ATOM 2634 C C . TYR A 1 347 ? 1.253 4.655 -11.452 1.00 92.00 347 TYR A C 1
ATOM 2636 O O . TYR A 1 347 ? 2.116 5.455 -11.092 1.00 92.00 347 TYR A O 1
ATOM 2644 N N . ASP A 1 348 ? -0.022 4.751 -11.072 1.00 88.56 348 ASP A N 1
ATOM 2645 C CA . ASP A 1 348 ? -0.500 5.825 -10.207 1.00 88.56 348 ASP A CA 1
ATOM 2646 C C . ASP A 1 348 ? 0.021 5.639 -8.778 1.00 88.56 348 ASP A C 1
ATOM 2648 O O . ASP A 1 348 ? 0.438 6.612 -8.154 1.00 88.56 348 ASP A O 1
ATOM 2652 N N . ALA A 1 349 ? 0.133 4.396 -8.298 1.00 90.12 349 ALA A N 1
ATOM 2653 C CA . ALA A 1 349 ? 0.772 4.110 -7.013 1.00 90.12 349 ALA A CA 1
ATOM 2654 C C . ALA A 1 349 ? 2.214 4.642 -6.936 1.00 90.12 349 ALA A C 1
ATOM 2656 O O . ALA A 1 349 ? 2.592 5.320 -5.982 1.00 90.12 349 ALA A O 1
ATOM 2657 N N . MET A 1 350 ? 3.004 4.409 -7.987 1.00 90.94 350 MET A N 1
ATOM 2658 C CA . MET A 1 350 ? 4.361 4.946 -8.115 1.00 90.94 350 MET A CA 1
ATOM 2659 C C . MET A 1 350 ? 4.382 6.471 -8.249 1.00 90.94 350 MET A C 1
ATOM 2661 O O . MET A 1 350 ? 5.242 7.133 -7.669 1.00 90.94 350 MET A O 1
ATOM 2665 N N . ARG A 1 351 ? 3.442 7.038 -9.008 1.00 87.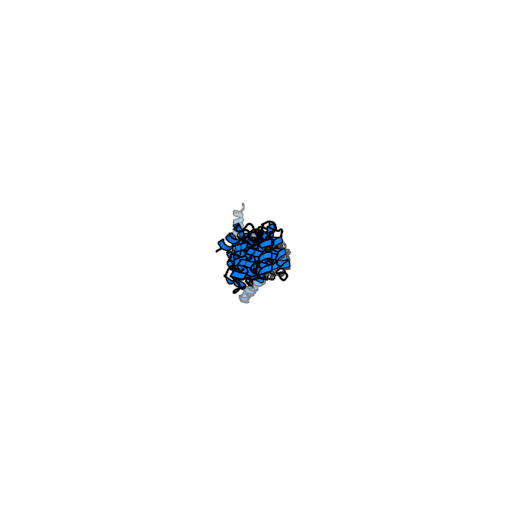00 351 ARG A N 1
ATOM 2666 C CA . ARG A 1 351 ? 3.348 8.479 -9.255 1.00 87.00 351 ARG A CA 1
ATOM 2667 C C . ARG A 1 351 ? 3.016 9.275 -7.991 1.00 87.00 351 ARG A C 1
ATOM 2669 O O . ARG A 1 351 ? 3.543 10.371 -7.827 1.00 87.00 351 ARG A O 1
ATOM 2676 N N . PHE A 1 352 ? 2.132 8.750 -7.144 1.00 78.94 352 PHE A N 1
ATOM 2677 C CA . PHE A 1 352 ? 1.648 9.419 -5.932 1.00 78.94 352 PHE A CA 1
ATOM 2678 C C . PHE A 1 352 ? 2.410 9.024 -4.658 1.00 78.94 352 PHE A C 1
ATOM 2680 O O . PHE A 1 352 ? 2.167 9.601 -3.600 1.00 78.94 352 PHE A O 1
ATOM 2687 N N . SER A 1 353 ? 3.370 8.098 -4.751 1.00 71.38 353 SER A N 1
ATOM 2688 C CA . SER A 1 353 ? 4.341 7.851 -3.683 1.00 71.38 353 SER A CA 1
ATOM 2689 C C . SER A 1 353 ? 5.148 9.125 -3.401 1.00 71.38 353 SER A C 1
ATOM 2691 O O . SER A 1 353 ? 5.858 9.621 -4.272 1.00 71.38 353 SER A O 1
ATOM 2693 N N . ILE A 1 354 ? 5.065 9.637 -2.168 1.00 57.66 354 ILE A N 1
ATOM 2694 C CA . ILE A 1 354 ? 5.764 10.858 -1.716 1.00 57.66 354 ILE A CA 1
ATOM 2695 C C . ILE A 1 354 ? 7.293 10.663 -1.693 1.00 57.66 354 ILE A C 1
ATOM 2697 O O . ILE A 1 354 ? 8.050 11.626 -1.805 1.00 57.66 354 ILE A O 1
ATOM 2701 N N . ALA A 1 355 ? 7.768 9.418 -1.592 1.00 63.03 355 ALA A N 1
ATOM 2702 C CA . ALA A 1 355 ? 9.182 9.105 -1.746 1.00 63.03 355 ALA A CA 1
ATOM 2703 C C . ALA A 1 355 ? 9.558 9.090 -3.235 1.00 63.03 355 ALA A C 1
ATOM 2705 O O . ALA A 1 355 ? 8.939 8.367 -4.023 1.00 63.03 355 ALA A O 1
ATOM 2706 N N . SER A 1 356 ? 10.592 9.860 -3.601 1.00 70.19 356 SER A N 1
ATOM 2707 C CA . SER A 1 356 ? 11.313 9.716 -4.870 1.00 70.19 356 SER A CA 1
ATOM 2708 C C . SER A 1 356 ? 11.601 8.235 -5.095 1.00 70.19 356 SER A C 1
ATOM 2710 O O . SER A 1 356 ? 12.228 7.621 -4.229 1.00 70.19 356 SER A O 1
ATOM 2712 N N . GLY A 1 357 ? 11.112 7.660 -6.196 1.00 74.38 357 GLY A N 1
ATOM 2713 C CA . GLY A 1 357 ? 11.208 6.218 -6.388 1.00 74.38 357 GLY A CA 1
ATOM 2714 C C . GLY A 1 357 ? 12.649 5.730 -6.283 1.00 74.38 357 GLY A C 1
ATOM 2715 O O . GLY A 1 357 ? 13.541 6.316 -6.901 1.00 74.38 357 GLY A O 1
ATOM 2716 N N . ASP A 1 358 ? 12.888 4.701 -5.472 1.00 83.88 358 ASP A N 1
ATOM 2717 C CA . ASP A 1 358 ? 14.235 4.172 -5.258 1.00 83.88 358 ASP A CA 1
ATOM 2718 C C . ASP A 1 358 ? 14.699 3.263 -6.418 1.00 83.88 358 ASP A C 1
ATOM 2720 O O . ASP A 1 358 ? 13.934 2.890 -7.315 1.00 83.88 358 ASP A O 1
ATOM 2724 N N . ALA A 1 359 ? 15.980 2.880 -6.406 1.00 89.06 359 ALA A N 1
ATOM 2725 C CA . ALA A 1 359 ? 16.544 2.005 -7.433 1.00 89.06 359 ALA A CA 1
ATOM 2726 C C . ALA A 1 359 ? 15.835 0.638 -7.509 1.00 89.06 359 ALA A C 1
ATOM 2728 O O . ALA A 1 359 ? 15.735 0.066 -8.592 1.00 89.06 359 ALA A O 1
ATOM 2729 N N . THR A 1 360 ? 15.308 0.121 -6.395 1.00 92.94 360 THR A N 1
ATOM 2730 C CA . THR A 1 360 ? 14.597 -1.165 -6.373 1.00 92.94 360 THR A CA 1
ATOM 2731 C C . THR A 1 360 ? 13.276 -1.078 -7.132 1.00 92.94 360 THR A C 1
ATOM 2733 O O . THR A 1 360 ? 12.959 -1.986 -7.895 1.00 92.94 360 THR A O 1
ATOM 2736 N N . ALA A 1 361 ? 12.551 0.039 -7.013 1.00 92.88 361 ALA A N 1
ATOM 2737 C CA . ALA A 1 361 ? 11.330 0.303 -7.769 1.00 92.88 361 ALA A CA 1
ATOM 2738 C C . ALA A 1 361 ? 11.609 0.382 -9.272 1.00 92.88 361 ALA A C 1
ATOM 2740 O O . ALA A 1 361 ? 10.924 -0.248 -10.082 1.00 92.88 361 ALA A O 1
ATOM 2741 N N . ILE A 1 362 ? 12.658 1.125 -9.636 1.00 94.62 362 ILE A N 1
ATOM 2742 C CA . ILE A 1 362 ? 13.058 1.340 -11.029 1.00 94.62 362 ILE A CA 1
ATOM 2743 C C . ILE A 1 362 ? 13.396 0.013 -11.705 1.00 94.62 362 ILE A C 1
ATOM 2745 O O . ILE A 1 362 ? 12.891 -0.264 -12.795 1.00 94.62 362 ILE A O 1
ATOM 2749 N N . MET A 1 363 ? 14.168 -0.848 -11.033 1.00 95.25 363 MET A N 1
ATOM 2750 C CA . MET A 1 363 ? 14.537 -2.167 -11.558 1.00 95.25 363 MET A CA 1
ATOM 2751 C C . MET A 1 363 ? 13.333 -3.084 -11.816 1.00 95.25 363 MET A C 1
ATOM 2753 O O . MET A 1 363 ? 13.444 -4.031 -12.593 1.00 95.25 363 MET A O 1
ATOM 2757 N N . GLN A 1 364 ? 12.166 -2.785 -11.236 1.00 95.44 364 GLN A N 1
ATOM 2758 C CA . GLN A 1 364 ? 10.937 -3.539 -11.467 1.00 95.44 364 GLN A CA 1
ATOM 2759 C C . GLN A 1 364 ? 10.052 -2.967 -12.579 1.00 95.44 364 GLN A C 1
ATOM 2761 O O . GLN A 1 364 ? 9.082 -3.618 -12.941 1.00 95.44 364 GLN A O 1
ATOM 2766 N N . PHE A 1 365 ? 10.350 -1.816 -13.193 1.00 95.56 365 PHE A N 1
ATOM 2767 C CA . PHE A 1 365 ? 9.446 -1.173 -14.165 1.00 95.56 365 PHE A CA 1
ATOM 2768 C C . PHE A 1 365 ? 8.911 -2.105 -15.264 1.00 95.56 365 PHE A C 1
ATOM 2770 O O . PHE A 1 365 ? 7.701 -2.142 -15.505 1.00 95.56 365 PHE A O 1
ATOM 2777 N N . ARG A 1 366 ? 9.779 -2.897 -15.909 1.00 94.56 366 ARG A N 1
ATOM 2778 C CA . ARG A 1 366 ? 9.342 -3.878 -16.920 1.00 94.56 366 ARG A CA 1
ATOM 2779 C C . ARG A 1 366 ? 8.544 -5.023 -16.307 1.00 94.56 366 ARG A C 1
ATOM 2781 O O . ARG A 1 366 ? 7.515 -5.401 -16.865 1.00 94.56 366 ARG A O 1
ATOM 2788 N N . ASN A 1 367 ? 8.971 -5.528 -15.152 1.00 94.88 367 ASN A N 1
ATOM 2789 C CA . ASN A 1 367 ? 8.254 -6.574 -14.423 1.00 94.88 367 ASN A CA 1
ATOM 2790 C C . ASN A 1 367 ? 6.890 -6.098 -13.933 1.00 94.88 367 ASN A C 1
ATOM 2792 O O . ASN A 1 367 ? 5.976 -6.908 -13.848 1.00 94.88 367 ASN A O 1
ATOM 2796 N N . LEU A 1 368 ? 6.714 -4.798 -13.701 1.00 94.00 368 LEU A N 1
ATOM 2797 C CA . LEU A 1 368 ? 5.449 -4.154 -13.360 1.00 94.00 368 LEU A CA 1
ATOM 2798 C C . LEU A 1 368 ? 4.570 -3.904 -14.595 1.00 94.00 368 LEU A C 1
ATOM 2800 O O . LEU A 1 368 ? 3.375 -3.673 -14.454 1.00 94.00 368 LEU A O 1
ATOM 2804 N N . GLY A 1 369 ? 5.102 -4.081 -15.809 1.00 93.19 369 GLY A N 1
ATOM 2805 C CA . GLY A 1 369 ? 4.374 -3.892 -17.066 1.00 93.19 369 GLY A CA 1
ATOM 2806 C C . GLY A 1 369 ? 4.337 -2.440 -17.544 1.00 93.19 369 GLY A C 1
ATOM 2807 O O . GLY A 1 369 ? 3.487 -2.088 -18.360 1.00 93.19 369 GLY A O 1
ATOM 2808 N N . LEU A 1 370 ? 5.236 -1.584 -17.050 1.00 95.00 370 LEU A N 1
ATOM 2809 C CA . LEU A 1 370 ? 5.314 -0.206 -17.516 1.00 95.00 370 LEU A CA 1
ATOM 2810 C C . LEU A 1 370 ? 5.835 -0.138 -18.955 1.00 95.00 370 LEU A C 1
ATOM 2812 O O . LEU A 1 370 ? 6.771 -0.836 -19.346 1.00 95.00 370 LEU A O 1
ATOM 2816 N N . SER A 1 371 ? 5.237 0.755 -19.743 1.00 96.12 371 SER A N 1
ATOM 2817 C CA . SER A 1 371 ? 5.796 1.140 -21.035 1.00 96.12 371 SER A CA 1
ATOM 2818 C C . SER A 1 371 ? 7.026 2.029 -20.837 1.00 96.12 371 SER A C 1
ATOM 2820 O O . SER A 1 371 ? 7.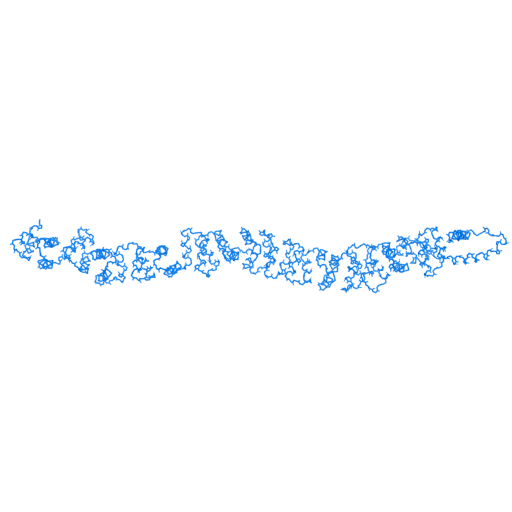151 2.724 -19.825 1.00 96.12 371 SER A O 1
ATOM 2822 N N . LEU A 1 372 ? 7.893 2.098 -21.850 1.00 96.75 372 LEU A N 1
ATOM 2823 C CA . LEU A 1 372 ? 9.025 3.029 -21.861 1.00 96.75 372 LEU A CA 1
ATOM 2824 C C . LEU A 1 372 ? 8.580 4.485 -21.627 1.00 96.75 372 LEU A C 1
ATOM 2826 O O . LEU A 1 372 ? 9.263 5.246 -20.946 1.00 96.75 372 LEU A O 1
ATOM 2830 N N . SER A 1 373 ? 7.416 4.875 -22.158 1.00 96.25 373 SER A N 1
ATOM 2831 C CA . SER A 1 373 ? 6.868 6.219 -21.950 1.00 96.25 373 SER A CA 1
ATOM 2832 C C . SER A 1 373 ? 6.516 6.484 -20.489 1.00 96.25 373 SER A C 1
ATOM 2834 O O . SER A 1 373 ? 6.835 7.563 -19.994 1.00 96.25 373 SER A O 1
ATOM 2836 N N . ASN A 1 374 ? 5.918 5.506 -19.806 1.00 95.50 374 ASN A N 1
ATOM 2837 C CA . ASN A 1 374 ? 5.562 5.616 -18.392 1.00 95.50 374 ASN A CA 1
ATOM 2838 C C . ASN A 1 374 ? 6.812 5.617 -17.507 1.00 95.50 374 ASN A C 1
ATOM 2840 O O . ASN A 1 374 ? 6.927 6.458 -16.623 1.00 95.50 374 ASN A O 1
ATOM 2844 N N . ALA A 1 375 ? 7.770 4.729 -17.782 1.00 95.81 375 ALA A N 1
ATOM 2845 C CA . ALA A 1 375 ? 9.045 4.681 -17.070 1.00 95.81 375 ALA A CA 1
ATOM 2846 C C . ALA A 1 375 ? 9.819 6.002 -17.188 1.00 95.81 375 ALA A C 1
ATOM 2848 O O . ALA A 1 375 ? 10.254 6.555 -16.182 1.00 95.81 375 ALA A O 1
ATOM 2849 N N . HIS A 1 376 ? 9.938 6.548 -18.404 1.00 96.06 376 HIS A N 1
ATOM 2850 C CA . HIS A 1 376 ? 10.573 7.846 -18.627 1.00 96.06 376 HIS A CA 1
ATOM 2851 C C . HIS A 1 376 ? 9.856 8.975 -17.874 1.00 96.06 376 HIS A C 1
ATOM 2853 O O . HIS A 1 376 ? 10.511 9.804 -17.249 1.00 96.06 376 HIS A O 1
ATOM 2859 N N . TYR A 1 377 ? 8.519 8.997 -17.903 1.00 94.75 377 TYR A N 1
ATOM 2860 C CA . TYR A 1 377 ? 7.747 10.009 -17.184 1.00 94.75 377 TYR A CA 1
ATOM 2861 C C . TYR A 1 377 ? 7.951 9.926 -15.666 1.00 94.75 377 TYR A C 1
ATOM 2863 O O . TYR A 1 377 ? 8.156 10.959 -15.036 1.00 94.75 377 TYR A O 1
ATOM 2871 N N . LEU A 1 378 ? 7.945 8.722 -15.081 1.00 93.94 378 LEU A N 1
ATOM 2872 C CA . LEU A 1 378 ? 8.195 8.537 -13.647 1.00 93.94 378 LEU A CA 1
ATOM 2873 C C . LEU A 1 378 ? 9.606 8.977 -13.253 1.00 93.94 378 LEU A C 1
ATOM 2875 O O . LEU A 1 378 ? 9.757 9.698 -12.275 1.00 93.94 378 LEU A O 1
ATOM 2879 N N . LEU A 1 379 ? 10.630 8.614 -14.033 1.00 94.19 379 LEU A N 1
ATOM 2880 C CA . LEU A 1 379 ? 12.009 9.045 -13.772 1.00 94.19 379 LEU A CA 1
ATOM 2881 C C . LEU A 1 379 ? 12.145 10.572 -13.823 1.00 94.19 379 LEU A C 1
ATOM 2883 O O . LEU A 1 379 ? 12.793 11.155 -12.957 1.00 94.19 379 LEU A O 1
ATOM 2887 N N . ALA A 1 380 ? 11.483 11.224 -14.783 1.00 92.12 380 ALA A N 1
ATOM 2888 C CA . ALA A 1 380 ? 11.444 12.681 -14.867 1.00 92.12 380 ALA A CA 1
ATOM 2889 C C . ALA A 1 380 ? 10.688 13.313 -13.684 1.00 92.12 380 ALA A C 1
ATOM 2891 O O . ALA A 1 380 ? 11.154 14.300 -13.116 1.00 92.12 380 ALA A O 1
ATOM 2892 N N . LEU A 1 381 ? 9.552 12.734 -13.278 1.00 91.62 381 LEU A N 1
ATOM 2893 C CA . LEU A 1 381 ? 8.773 13.186 -12.122 1.00 91.62 381 LEU A CA 1
ATOM 2894 C C . LEU A 1 381 ? 9.572 13.064 -10.816 1.00 91.62 381 LEU A C 1
ATOM 2896 O O . LEU A 1 381 ? 9.539 13.968 -9.986 1.00 91.62 381 LEU A O 1
ATOM 2900 N N . TRP A 1 382 ? 10.331 11.979 -10.665 1.00 91.31 382 TRP A N 1
ATOM 2901 C CA . TRP A 1 382 ? 11.252 11.745 -9.552 1.00 91.31 382 TRP A CA 1
ATOM 2902 C C . TRP A 1 382 ? 12.583 12.499 -9.693 1.00 91.31 382 TRP A C 1
ATOM 2904 O O . TRP A 1 382 ? 13.496 12.277 -8.903 1.00 91.31 382 TRP A O 1
ATOM 2914 N N . GLN A 1 383 ? 12.687 13.405 -10.671 1.00 91.88 383 GLN A N 1
ATOM 2915 C CA . GLN A 1 383 ? 13.820 14.311 -10.880 1.00 91.88 383 GLN A CA 1
ATOM 2916 C C . GLN A 1 383 ? 15.163 13.602 -11.119 1.00 91.88 383 GLN A C 1
ATOM 2918 O O . GLN A 1 383 ? 16.227 14.155 -10.832 1.00 91.88 383 GLN A O 1
ATOM 2923 N N . TYR A 1 384 ? 15.141 12.393 -11.685 1.00 92.88 384 TYR A N 1
ATOM 2924 C CA . TYR A 1 384 ? 16.370 11.732 -12.109 1.00 92.88 384 TYR A CA 1
ATOM 2925 C C . TYR A 1 384 ? 17.032 12.509 -13.247 1.00 92.88 384 TYR A C 1
ATOM 2927 O O . TYR A 1 384 ? 16.382 12.981 -14.182 1.00 92.88 384 TYR A O 1
ATOM 2935 N N . SER A 1 385 ? 18.361 12.614 -13.189 1.00 94.81 385 SER A N 1
ATOM 2936 C CA . SER A 1 385 ? 19.129 13.249 -14.256 1.00 94.81 385 SER A CA 1
ATOM 2937 C C . SER A 1 385 ? 18.967 12.481 -15.574 1.00 94.81 385 SER A C 1
ATOM 2939 O O . SER A 1 385 ? 18.670 11.285 -15.581 1.00 94.81 385 SER A O 1
ATOM 2941 N N . MET A 1 386 ? 19.230 13.132 -16.709 1.00 94.69 386 MET A N 1
ATOM 2942 C CA . MET A 1 386 ? 19.257 12.455 -18.014 1.00 94.69 386 MET A CA 1
ATOM 2943 C C . MET A 1 386 ? 20.229 11.263 -18.024 1.00 94.69 386 MET A C 1
ATOM 2945 O O . MET A 1 386 ? 19.928 10.207 -18.580 1.00 94.69 386 MET A O 1
ATOM 2949 N N . ARG A 1 387 ? 21.385 11.418 -17.361 1.00 95.81 387 ARG A N 1
ATOM 2950 C CA . ARG A 1 387 ? 22.401 10.369 -17.213 1.00 95.81 387 ARG A CA 1
ATOM 2951 C C . ARG A 1 387 ? 21.854 9.156 -16.463 1.00 95.81 387 ARG A C 1
ATOM 2953 O O . ARG A 1 387 ? 22.048 8.032 -16.913 1.00 95.81 387 ARG A O 1
ATOM 2960 N N . ASP A 1 388 ? 21.187 9.373 -15.335 1.00 95.56 388 ASP A N 1
ATOM 2961 C CA . ASP A 1 388 ? 20.611 8.275 -14.554 1.00 95.56 388 ASP A CA 1
ATOM 2962 C C . ASP A 1 388 ? 19.403 7.665 -15.262 1.00 95.56 388 ASP A C 1
ATOM 2964 O O . ASP A 1 388 ? 19.258 6.449 -15.287 1.00 95.56 388 ASP A O 1
ATOM 2968 N N . THR A 1 389 ? 18.586 8.495 -15.909 1.00 95.69 389 THR A N 1
ATOM 2969 C CA . THR A 1 389 ? 17.431 8.056 -16.695 1.00 95.69 389 THR A CA 1
ATOM 2970 C C . THR A 1 389 ? 17.857 7.083 -17.788 1.00 95.69 389 THR A C 1
ATOM 2972 O O . THR A 1 389 ? 17.331 5.975 -17.854 1.00 95.69 389 THR A O 1
ATOM 2975 N N . VAL A 1 390 ? 18.848 7.439 -18.616 1.00 97.12 390 VAL A N 1
ATOM 2976 C CA . VAL A 1 390 ? 19.319 6.528 -19.670 1.00 97.12 390 VAL A CA 1
ATOM 2977 C C . VAL A 1 390 ? 19.970 5.270 -19.086 1.00 97.12 390 VAL A C 1
ATOM 2979 O O . VAL A 1 390 ? 19.708 4.182 -19.595 1.00 97.12 390 VAL A O 1
ATOM 2982 N N . ARG A 1 391 ? 20.743 5.386 -17.990 1.00 97.06 391 ARG A N 1
ATOM 2983 C CA . ARG A 1 391 ? 21.324 4.228 -17.286 1.00 97.06 391 ARG A CA 1
ATOM 2984 C C . ARG A 1 391 ? 20.232 3.241 -16.880 1.00 97.06 391 ARG A C 1
ATOM 2986 O O . ARG A 1 391 ? 20.275 2.080 -17.269 1.00 97.06 391 ARG A O 1
ATOM 2993 N N . TYR A 1 392 ? 19.234 3.718 -16.145 1.00 96.81 392 TYR A N 1
ATOM 2994 C CA . TYR A 1 392 ? 18.174 2.872 -15.616 1.00 96.81 392 TYR A CA 1
ATOM 2995 C C . TYR A 1 392 ? 17.304 2.263 -16.709 1.00 96.81 392 TYR A C 1
ATOM 2997 O O . TYR A 1 392 ? 16.971 1.086 -16.631 1.00 96.81 392 TYR A O 1
ATOM 3005 N N . LEU A 1 393 ? 16.962 3.016 -17.757 1.00 97.25 393 LEU A N 1
ATOM 3006 C CA . LEU A 1 393 ? 16.184 2.463 -18.866 1.00 97.25 393 LEU A CA 1
ATOM 3007 C C . LEU A 1 393 ? 16.930 1.317 -19.576 1.00 97.25 393 LEU A C 1
ATOM 3009 O O . LEU A 1 393 ? 16.291 0.344 -19.985 1.00 97.25 393 LEU A O 1
ATOM 3013 N N . ILE A 1 394 ? 18.263 1.400 -19.680 1.00 97.31 394 ILE A N 1
ATOM 3014 C CA . ILE A 1 394 ? 19.108 0.324 -20.220 1.00 97.31 394 ILE A CA 1
ATOM 3015 C C . ILE A 1 394 ? 19.199 -0.853 -19.243 1.00 97.31 394 ILE A C 1
ATOM 3017 O O . ILE A 1 394 ? 19.000 -1.989 -19.660 1.00 97.31 394 ILE A O 1
ATOM 3021 N N . GLU A 1 395 ? 19.473 -0.605 -17.959 1.00 96.06 395 GLU A N 1
ATOM 3022 C CA . GLU A 1 395 ? 19.619 -1.651 -16.930 1.00 96.06 395 GLU A CA 1
ATOM 3023 C C . GLU A 1 395 ? 18.327 -2.447 -16.711 1.00 96.06 395 GLU A C 1
ATOM 3025 O O . GLU A 1 395 ? 18.362 -3.667 -16.563 1.00 96.06 395 GLU A O 1
ATOM 3030 N N . VAL A 1 396 ? 17.176 -1.776 -16.776 1.00 96.06 396 VAL A N 1
ATOM 3031 C CA . VAL A 1 396 ? 15.847 -2.405 -16.770 1.00 96.06 396 VAL A CA 1
ATOM 3032 C C . VAL A 1 396 ? 15.607 -3.228 -18.045 1.00 96.06 396 VAL A C 1
ATOM 3034 O O . VAL A 1 396 ? 14.757 -4.120 -18.073 1.00 96.06 396 VAL A O 1
ATOM 3037 N N . GLY A 1 397 ? 16.348 -2.948 -19.118 1.00 96.19 397 GLY A N 1
ATOM 3038 C CA . GLY A 1 397 ? 16.317 -3.702 -20.365 1.00 96.19 397 GLY A CA 1
ATOM 3039 C C . GLY A 1 397 ? 15.271 -3.217 -21.363 1.00 96.19 397 GLY A C 1
ATOM 3040 O O . GLY A 1 397 ? 14.726 -4.040 -22.097 1.00 96.19 397 GLY A O 1
ATOM 3041 N N . TYR A 1 398 ? 14.927 -1.926 -21.401 1.00 97.88 398 TYR A N 1
ATOM 3042 C CA . TYR A 1 398 ? 14.118 -1.405 -22.510 1.00 97.88 398 TYR A CA 1
ATOM 3043 C C . TYR A 1 398 ? 14.906 -1.454 -23.837 1.00 97.88 398 TYR A C 1
ATOM 3045 O O . TYR A 1 398 ? 16.135 -1.352 -23.820 1.00 97.88 398 TYR A O 1
ATOM 3053 N N . PRO A 1 399 ? 14.240 -1.604 -25.001 1.00 97.00 399 PRO A N 1
ATOM 3054 C CA . PRO A 1 399 ? 14.934 -1.653 -26.286 1.00 97.00 399 PRO A CA 1
ATOM 3055 C C . PRO A 1 399 ? 15.751 -0.380 -26.540 1.00 97.00 399 PRO A C 1
ATOM 3057 O O . PRO A 1 399 ? 15.215 0.727 -26.521 1.00 97.00 399 PRO A O 1
ATOM 3060 N N . LEU A 1 400 ? 17.047 -0.538 -26.820 1.00 97.19 400 LEU A N 1
ATOM 3061 C CA . LEU A 1 400 ? 18.003 0.571 -26.933 1.00 97.19 400 LEU A CA 1
ATOM 3062 C C . LEU A 1 400 ? 17.576 1.649 -27.944 1.00 97.19 400 LEU A C 1
ATOM 3064 O O . LEU A 1 400 ? 17.635 2.841 -27.646 1.00 97.19 400 LEU A O 1
ATOM 3068 N N . ALA A 1 401 ? 17.098 1.239 -29.122 1.00 95.88 401 ALA A N 1
ATOM 3069 C CA . ALA A 1 401 ? 16.639 2.173 -30.151 1.00 95.88 401 ALA A CA 1
ATOM 3070 C C . ALA A 1 401 ? 15.393 2.965 -29.709 1.00 95.88 401 ALA A C 1
ATOM 3072 O O . ALA A 1 401 ? 15.262 4.149 -30.024 1.00 95.88 401 ALA A O 1
ATOM 3073 N N . ASP A 1 402 ? 14.495 2.341 -28.942 1.00 97.50 402 ASP A N 1
ATOM 3074 C CA . ASP A 1 402 ? 13.296 3.007 -28.431 1.00 97.50 402 ASP A CA 1
ATOM 3075 C C . ASP A 1 402 ? 13.648 4.009 -27.328 1.00 97.50 402 ASP A C 1
ATOM 3077 O O . ASP A 1 402 ? 13.060 5.091 -27.289 1.00 97.50 402 ASP A O 1
ATOM 3081 N N . ILE A 1 403 ? 14.637 3.694 -26.477 1.00 97.81 403 ILE A N 1
ATOM 3082 C CA . ILE A 1 403 ? 15.194 4.634 -25.487 1.00 97.81 403 ILE A CA 1
ATOM 3083 C C . ILE A 1 403 ? 15.680 5.896 -26.201 1.00 97.81 403 ILE A C 1
ATOM 3085 O O . ILE A 1 403 ? 15.272 7.000 -25.842 1.00 97.81 403 ILE A O 1
ATOM 3089 N N . GLY A 1 404 ? 16.483 5.731 -27.255 1.00 96.75 404 GLY A N 1
ATOM 3090 C CA . GLY A 1 404 ? 16.932 6.835 -28.099 1.00 96.75 404 GLY A CA 1
ATOM 3091 C C . GLY A 1 404 ? 15.772 7.678 -28.617 1.00 96.75 404 GLY A C 1
ATOM 3092 O O . GLY A 1 404 ? 15.712 8.885 -28.375 1.00 96.75 404 GLY A O 1
ATOM 3093 N N . ARG A 1 405 ? 14.798 7.021 -29.260 1.00 96.81 405 ARG A N 1
ATOM 3094 C CA . ARG A 1 405 ? 13.623 7.679 -29.850 1.00 96.81 405 ARG A CA 1
ATOM 3095 C C . ARG A 1 405 ? 12.787 8.432 -28.821 1.00 96.81 405 ARG A C 1
ATOM 3097 O O . ARG A 1 405 ? 12.160 9.433 -29.162 1.00 96.81 405 ARG A O 1
ATOM 3104 N N . LYS A 1 406 ? 12.740 7.942 -27.579 1.00 97.00 406 LYS A N 1
ATOM 3105 C CA . LYS A 1 406 ? 11.994 8.577 -26.491 1.00 97.00 406 LYS A CA 1
ATOM 3106 C C . LYS A 1 406 ? 12.706 9.810 -25.945 1.00 97.00 406 LYS A C 1
ATOM 3108 O O . LYS A 1 406 ? 12.029 10.769 -25.586 1.00 97.00 406 LYS A O 1
ATOM 3113 N N . LEU A 1 407 ? 14.032 9.763 -25.870 1.00 96.06 407 LEU A N 1
ATOM 3114 C CA . LEU A 1 407 ? 14.852 10.793 -25.240 1.00 96.06 407 LEU A CA 1
ATOM 3115 C C . LEU A 1 407 ? 15.237 11.938 -26.194 1.00 96.06 407 LEU A C 1
ATOM 3117 O O . LEU A 1 407 ? 15.397 13.056 -25.725 1.00 96.06 407 LEU A O 1
ATOM 3121 N N . GLN A 1 408 ? 15.356 11.680 -27.504 1.00 94.31 408 GLN A N 1
ATOM 3122 C CA . GLN A 1 408 ? 15.523 12.682 -28.583 1.00 94.31 408 GLN A CA 1
ATOM 3123 C C . GLN A 1 408 ? 16.641 13.727 -28.382 1.00 94.31 408 GLN A C 1
ATOM 3125 O O . GLN A 1 408 ? 16.584 14.828 -28.920 1.00 94.31 408 GLN A O 1
ATOM 3130 N N . GLU A 1 409 ? 17.687 13.378 -27.635 1.00 95.38 409 GLU A N 1
ATOM 3131 C CA . GLU A 1 409 ? 18.797 14.275 -27.280 1.00 95.38 409 GLU A CA 1
ATOM 3132 C C . GLU A 1 409 ? 20.141 13.614 -27.649 1.00 95.38 409 GLU A C 1
ATOM 3134 O O . GLU A 1 409 ? 20.937 13.283 -26.764 1.00 95.38 409 GLU A O 1
ATOM 3139 N N . PRO A 1 410 ? 20.390 13.340 -28.946 1.00 95.56 410 PRO A N 1
ATOM 3140 C CA . PRO A 1 410 ? 21.463 12.449 -29.396 1.00 95.56 410 PRO A CA 1
ATOM 3141 C C . PRO A 1 410 ? 22.861 12.874 -28.924 1.00 95.56 410 PRO A C 1
ATOM 3143 O O . PRO A 1 410 ? 23.614 12.028 -28.447 1.00 95.56 410 PRO A O 1
ATOM 3146 N N . ASP A 1 411 ? 23.194 14.167 -28.959 1.00 94.25 411 ASP A N 1
ATOM 3147 C CA . ASP A 1 411 ? 24.480 14.680 -28.464 1.00 94.25 411 ASP A CA 1
ATOM 3148 C C . ASP A 1 411 ? 24.700 14.383 -26.974 1.00 94.25 411 ASP A C 1
ATOM 3150 O O . ASP A 1 411 ? 25.724 13.818 -26.577 1.00 94.25 411 ASP A O 1
ATOM 3154 N N . LYS A 1 412 ? 23.710 14.713 -26.134 1.00 96.25 412 LYS A N 1
ATOM 3155 C CA . LYS A 1 412 ? 23.772 14.466 -24.685 1.00 96.25 412 LYS A CA 1
ATOM 3156 C C . LYS A 1 412 ? 23.817 12.968 -24.386 1.00 96.25 412 LYS A C 1
ATOM 3158 O O . LYS A 1 412 ? 24.523 12.546 -23.471 1.00 96.25 412 LYS A O 1
ATOM 3163 N N . LEU A 1 413 ? 23.100 12.156 -25.167 1.00 97.19 413 LEU A N 1
ATOM 3164 C CA . LEU A 1 413 ? 23.109 10.700 -25.043 1.00 97.19 413 LEU A CA 1
ATOM 3165 C C . LEU A 1 413 ? 24.512 10.124 -25.261 1.00 97.19 413 LEU A C 1
ATOM 3167 O O . LEU A 1 413 ? 24.950 9.325 -24.433 1.00 97.19 413 LEU A O 1
ATOM 3171 N N . VAL A 1 414 ? 25.258 10.566 -26.285 1.00 97.19 414 VAL A N 1
ATOM 3172 C CA . VAL A 1 414 ? 26.650 10.114 -26.484 1.00 97.19 414 VAL A CA 1
ATOM 3173 C C . VAL A 1 414 ? 27.507 10.453 -25.261 1.00 97.19 414 VAL A C 1
ATOM 3175 O O . VAL A 1 414 ? 28.212 9.584 -24.742 1.00 97.19 414 VAL A O 1
ATOM 3178 N N . GLN A 1 415 ? 27.428 11.694 -24.769 1.00 95.81 415 GLN A N 1
ATOM 3179 C CA . GLN A 1 415 ? 28.211 12.151 -23.613 1.00 95.81 415 GLN A CA 1
ATOM 3180 C C . GLN A 1 415 ? 27.924 11.314 -22.364 1.00 95.81 415 GLN A C 1
ATOM 3182 O O . GLN A 1 415 ? 28.849 10.828 -21.709 1.00 95.81 415 GLN A O 1
ATOM 3187 N N . HIS A 1 416 ? 26.644 11.121 -22.039 1.00 97.38 416 HIS A N 1
ATOM 3188 C CA . HIS A 1 416 ? 26.230 10.389 -20.848 1.00 97.38 416 HIS A CA 1
ATOM 3189 C C . HIS A 1 416 ? 26.560 8.899 -20.939 1.00 97.38 416 HIS A C 1
ATOM 3191 O O . HIS A 1 416 ? 27.126 8.355 -19.989 1.00 97.38 416 HIS A O 1
ATOM 3197 N N . LEU A 1 417 ? 26.274 8.244 -22.068 1.00 97.44 417 LEU A N 1
ATOM 3198 C CA . LEU A 1 417 ? 26.547 6.816 -22.243 1.00 97.44 417 LEU A CA 1
ATOM 3199 C C . LEU A 1 417 ? 28.052 6.517 -22.213 1.00 97.44 417 LEU A C 1
ATOM 3201 O O . LEU A 1 417 ? 28.476 5.553 -21.574 1.00 97.44 417 LEU A O 1
ATOM 3205 N N . ARG A 1 418 ? 28.875 7.387 -22.814 1.00 95.06 418 ARG A N 1
ATOM 3206 C CA . ARG A 1 418 ? 30.339 7.284 -22.751 1.00 95.06 418 ARG A CA 1
ATOM 3207 C C . ARG A 1 418 ? 30.866 7.506 -21.332 1.00 95.06 418 ARG A C 1
ATOM 3209 O O . ARG A 1 418 ? 31.723 6.751 -20.877 1.00 95.06 418 ARG A O 1
ATOM 3216 N N . ALA A 1 419 ? 30.338 8.491 -20.603 1.00 94.88 419 ALA A N 1
ATOM 3217 C CA . ALA A 1 419 ? 30.699 8.731 -19.202 1.00 94.88 419 ALA A CA 1
ATOM 3218 C C . ALA A 1 419 ? 30.289 7.573 -18.270 1.00 94.88 419 ALA A C 1
ATOM 3220 O O . ALA A 1 419 ? 30.920 7.353 -17.236 1.00 94.88 419 ALA A O 1
ATOM 3221 N N . LEU A 1 420 ? 29.240 6.828 -18.630 1.00 96.12 420 LEU A N 1
ATOM 3222 C CA . LEU A 1 420 ? 28.807 5.597 -17.961 1.00 96.12 420 LEU A CA 1
ATOM 3223 C C . LEU A 1 420 ? 29.578 4.349 -18.421 1.00 96.12 420 LEU A C 1
ATOM 3225 O O . LEU A 1 420 ? 29.382 3.284 -17.849 1.00 96.12 420 LEU A O 1
ATOM 3229 N N . LYS A 1 421 ? 30.490 4.486 -19.394 1.00 96.56 421 LYS A N 1
ATOM 3230 C CA . LYS A 1 421 ? 31.311 3.403 -19.958 1.00 96.56 421 LYS A CA 1
ATOM 3231 C C . LYS A 1 421 ? 30.492 2.273 -20.596 1.00 96.56 421 LYS A C 1
ATOM 3233 O O . LYS A 1 421 ? 30.926 1.123 -20.578 1.00 96.56 421 LYS A O 1
ATOM 3238 N N . TYR A 1 422 ? 29.332 2.587 -21.176 1.00 97.12 422 TYR A N 1
ATOM 3239 C CA . TYR A 1 422 ? 28.604 1.600 -21.973 1.00 97.12 422 TYR A CA 1
ATOM 3240 C C . TYR A 1 422 ? 29.405 1.189 -23.223 1.00 97.12 422 TYR A C 1
ATOM 3242 O O . TYR A 1 422 ? 30.155 2.013 -23.762 1.00 97.12 422 TYR A O 1
ATOM 3250 N N . PRO A 1 423 ? 29.240 -0.058 -23.709 1.00 96.69 423 PRO A N 1
ATOM 3251 C CA . PRO A 1 423 ? 29.862 -0.518 -24.947 1.00 96.69 423 PRO A CA 1
ATOM 3252 C C . PRO A 1 423 ? 29.493 0.367 -26.138 1.00 96.69 423 PRO A C 1
ATOM 3254 O O . PRO A 1 423 ? 28.388 0.916 -26.198 1.00 96.69 423 PRO A O 1
ATOM 3257 N N . PHE A 1 424 ? 30.401 0.477 -27.105 1.00 95.75 424 PHE A N 1
ATOM 3258 C CA . PHE A 1 424 ? 30.218 1.327 -28.281 1.00 95.75 424 PHE A CA 1
ATOM 3259 C C . PHE A 1 424 ? 28.929 0.996 -29.042 1.00 95.75 424 PHE A C 1
ATOM 3261 O O . PHE A 1 424 ? 28.184 1.893 -29.423 1.00 95.75 424 PHE A O 1
ATOM 3268 N N . GLU A 1 425 ? 28.605 -0.287 -29.165 1.00 96.44 425 GLU A N 1
ATOM 3269 C CA . GLU A 1 425 ? 27.405 -0.797 -29.825 1.00 96.44 425 GLU A CA 1
ATOM 3270 C C . GLU A 1 425 ? 26.125 -0.279 -29.159 1.00 96.44 425 GLU A C 1
ATOM 3272 O O . GLU A 1 425 ? 25.152 0.070 -29.833 1.00 96.44 425 GLU A O 1
ATOM 3277 N N . THR A 1 426 ? 26.140 -0.172 -27.825 1.00 97.38 426 THR A N 1
ATOM 3278 C CA . THR A 1 426 ? 25.024 0.387 -27.053 1.00 97.38 426 THR A CA 1
ATOM 3279 C C . THR A 1 426 ? 24.878 1.878 -27.335 1.00 97.38 426 THR A C 1
ATOM 3281 O O . THR A 1 426 ? 23.772 2.339 -27.614 1.00 97.38 426 THR A O 1
ATOM 3284 N N . VAL A 1 427 ? 25.992 2.620 -27.325 1.00 97.69 427 VAL A N 1
ATOM 3285 C CA . VAL A 1 427 ? 26.011 4.058 -27.641 1.00 97.69 427 VAL A CA 1
ATOM 3286 C C . VAL A 1 427 ? 25.436 4.307 -29.033 1.00 97.69 427 VAL A C 1
ATOM 3288 O O . VAL A 1 427 ? 24.498 5.086 -29.175 1.00 97.69 427 VAL A O 1
ATOM 3291 N N . VAL A 1 428 ? 25.947 3.601 -30.043 1.00 97.50 428 VAL A N 1
ATOM 3292 C CA . VAL A 1 428 ? 25.518 3.720 -31.442 1.00 97.50 428 VAL A CA 1
ATOM 3293 C C . VAL A 1 428 ? 24.021 3.447 -31.587 1.00 97.50 428 VAL A C 1
ATOM 3295 O O . VAL A 1 428 ? 23.303 4.261 -32.164 1.00 97.50 428 VAL A O 1
ATOM 3298 N N . THR A 1 429 ? 23.528 2.343 -31.018 1.00 97.56 429 THR A N 1
ATOM 3299 C CA . THR A 1 429 ? 22.120 1.938 -31.158 1.00 97.56 429 THR A CA 1
ATOM 3300 C C . THR A 1 429 ? 21.163 2.947 -30.519 1.00 97.56 429 THR A C 1
ATOM 3302 O O . THR A 1 429 ? 20.135 3.285 -31.109 1.00 97.56 429 THR A O 1
ATOM 3305 N N . VAL A 1 430 ? 21.494 3.459 -29.327 1.00 97.38 430 VAL A N 1
ATOM 3306 C CA . VAL A 1 430 ? 20.670 4.470 -28.645 1.00 97.38 430 VAL A CA 1
ATOM 3307 C C . VAL A 1 430 ? 20.696 5.798 -29.408 1.00 97.38 430 VAL A C 1
ATOM 3309 O O . VAL A 1 430 ? 19.654 6.417 -29.603 1.00 97.38 430 VAL A O 1
ATOM 3312 N N . VAL A 1 431 ? 21.862 6.235 -29.883 1.00 97.25 431 VAL A N 1
ATOM 3313 C CA . VAL A 1 431 ? 22.013 7.526 -30.577 1.00 97.25 431 VAL A CA 1
ATOM 3314 C C . VAL A 1 431 ? 21.319 7.512 -31.936 1.00 97.25 431 VAL A C 1
ATOM 3316 O O . VAL A 1 431 ? 20.606 8.458 -32.261 1.00 97.25 431 VAL A O 1
ATOM 3319 N N . TYR A 1 432 ? 21.438 6.421 -32.692 1.00 97.00 432 TYR A N 1
ATOM 3320 C CA . TYR A 1 432 ? 20.691 6.242 -33.938 1.00 97.00 432 TYR A CA 1
ATOM 3321 C C . TYR A 1 432 ? 19.180 6.153 -33.708 1.00 97.00 432 TYR A C 1
ATOM 3323 O O . TYR A 1 432 ? 18.390 6.659 -34.498 1.00 97.00 432 TYR A O 1
ATOM 3331 N N . GLY A 1 433 ? 18.756 5.549 -32.594 1.00 96.50 433 GLY A N 1
ATOM 3332 C CA . GLY A 1 433 ? 17.354 5.566 -32.186 1.00 96.50 433 GLY A CA 1
ATOM 3333 C C . GLY A 1 433 ? 16.816 6.984 -31.963 1.00 96.50 433 GLY A C 1
ATOM 3334 O O . GLY A 1 433 ? 15.661 7.256 -32.292 1.00 96.50 433 GLY A O 1
ATOM 3335 N N . ALA A 1 434 ? 17.647 7.882 -31.422 1.00 96.94 434 ALA A N 1
ATOM 3336 C CA . ALA A 1 434 ? 17.301 9.284 -31.190 1.00 96.94 434 ALA A CA 1
ATOM 3337 C C . ALA A 1 434 ? 17.254 10.109 -32.484 1.00 96.94 434 ALA A C 1
ATOM 3339 O O . ALA A 1 434 ? 16.385 10.969 -32.617 1.00 96.94 434 ALA A O 1
ATOM 3340 N N . ASP A 1 435 ? 18.145 9.828 -33.438 1.00 95.69 435 ASP A N 1
ATOM 3341 C CA . ASP A 1 435 ? 18.127 10.420 -34.777 1.00 95.69 435 ASP A CA 1
ATOM 3342 C C . ASP A 1 435 ? 18.489 9.371 -35.850 1.00 95.69 435 ASP A C 1
ATOM 3344 O O . ASP A 1 435 ? 19.670 9.047 -36.018 1.00 95.69 435 ASP A O 1
ATOM 3348 N N . PRO A 1 436 ? 17.503 8.851 -36.611 1.00 94.25 436 PRO A N 1
ATOM 3349 C CA . PRO A 1 436 ? 17.700 7.749 -37.554 1.00 94.25 436 PRO A CA 1
ATOM 3350 C C . PRO A 1 436 ? 18.339 8.194 -38.883 1.00 94.25 436 PRO A C 1
ATOM 3352 O O . PRO A 1 436 ? 18.056 7.636 -39.942 1.00 94.25 436 PRO A O 1
ATOM 3355 N N . ARG A 1 437 ? 19.191 9.225 -38.857 1.00 93.19 437 ARG A N 1
ATOM 3356 C CA . ARG A 1 437 ? 19.963 9.715 -40.007 1.00 93.19 437 ARG A CA 1
ATOM 3357 C C . ARG A 1 437 ? 21.431 9.312 -39.826 1.00 93.19 437 ARG A C 1
ATOM 3359 O O . ARG A 1 437 ? 22.094 9.876 -38.951 1.00 93.19 437 ARG A O 1
ATOM 3366 N N . PRO A 1 438 ? 21.978 8.390 -40.646 1.00 92.50 438 PRO A N 1
ATOM 3367 C CA . PRO A 1 438 ? 23.335 7.868 -40.459 1.00 92.50 438 PRO A CA 1
ATOM 3368 C C . PRO A 1 438 ? 24.419 8.953 -40.397 1.00 92.50 438 PRO A C 1
ATOM 3370 O O . PRO A 1 438 ? 25.293 8.905 -39.535 1.00 92.50 438 PRO A O 1
ATOM 3373 N N . SER A 1 439 ? 24.329 9.985 -41.241 1.00 91.25 439 SER A N 1
ATOM 3374 C CA . SER A 1 439 ? 25.269 11.114 -41.232 1.00 91.25 439 SER A CA 1
ATOM 3375 C C . SER A 1 439 ? 25.262 11.886 -39.909 1.00 91.25 439 SER A C 1
ATOM 3377 O O . SER A 1 439 ? 26.322 12.208 -39.377 1.00 91.25 439 SER A O 1
ATOM 3379 N N . LEU A 1 440 ? 24.094 12.148 -39.320 1.00 94.31 440 LEU A N 1
ATOM 3380 C CA . LEU A 1 440 ? 24.018 12.860 -38.044 1.00 94.31 440 LEU A CA 1
ATOM 3381 C C . LEU A 1 440 ? 24.435 11.985 -36.870 1.00 94.31 440 LEU A C 1
ATOM 3383 O O . LEU A 1 440 ? 25.150 12.467 -36.002 1.00 94.31 440 LEU A O 1
ATOM 3387 N N . MET A 1 441 ? 24.110 10.691 -36.874 1.00 95.19 441 MET A N 1
ATOM 3388 C CA . MET A 1 441 ? 24.671 9.759 -35.893 1.00 95.19 441 MET A CA 1
ATOM 3389 C C . MET A 1 441 ? 26.208 9.821 -35.888 1.00 95.19 441 MET A C 1
ATOM 3391 O O . MET A 1 441 ? 26.813 9.975 -34.826 1.00 95.19 441 MET A O 1
ATOM 3395 N N . VAL A 1 442 ? 26.846 9.761 -37.064 1.00 94.62 442 VAL A N 1
ATOM 3396 C CA . VAL A 1 442 ? 28.307 9.893 -37.183 1.00 94.62 442 VAL A CA 1
ATOM 3397 C C . VAL A 1 442 ? 28.781 11.244 -36.638 1.00 94.62 442 VAL A C 1
ATOM 3399 O O . VAL A 1 442 ? 29.765 11.285 -35.897 1.00 94.62 442 VAL A O 1
ATOM 3402 N N . LYS A 1 443 ? 28.072 12.340 -36.948 1.00 94.31 443 LYS A N 1
ATOM 3403 C CA . LYS A 1 443 ? 28.356 13.674 -36.398 1.00 94.31 443 LYS A CA 1
ATOM 3404 C C . LYS A 1 443 ? 28.369 13.671 -34.871 1.00 94.31 443 LYS A C 1
ATOM 3406 O O . LYS A 1 443 ? 29.360 14.084 -34.273 1.00 94.31 443 LYS A O 1
ATOM 3411 N N . TYR A 1 444 ? 27.297 13.179 -34.255 1.00 95.81 444 TYR A N 1
ATOM 3412 C CA . TYR A 1 444 ? 27.127 13.153 -32.805 1.00 95.81 444 TYR A CA 1
ATOM 3413 C C . TYR A 1 444 ? 28.208 12.306 -32.129 1.00 95.81 444 TYR A C 1
ATOM 3415 O O . TYR A 1 444 ? 28.786 12.720 -31.125 1.00 95.81 444 TYR A O 1
ATOM 3423 N N . LEU A 1 445 ? 28.549 11.146 -32.695 1.00 95.50 445 LEU A N 1
ATOM 3424 C CA . LEU A 1 445 ? 29.642 10.312 -32.188 1.00 95.50 445 LEU A CA 1
ATOM 3425 C C . LEU A 1 445 ? 30.988 11.049 -32.262 1.00 95.50 445 LEU A C 1
ATOM 3427 O O . LEU A 1 445 ? 31.730 11.094 -31.274 1.00 95.50 445 LEU A O 1
ATOM 3431 N N . TYR A 1 446 ? 31.287 11.666 -33.407 1.00 94.81 446 TYR A N 1
ATOM 3432 C CA . TYR A 1 446 ? 32.537 12.387 -33.629 1.00 94.81 446 TYR A CA 1
ATOM 3433 C C . TYR A 1 446 ? 32.683 13.594 -32.701 1.00 94.81 446 TYR A C 1
ATOM 3435 O O . TYR A 1 446 ? 33.706 13.728 -32.023 1.00 94.81 446 TYR A O 1
ATOM 3443 N N . ASP A 1 447 ? 31.662 14.449 -32.626 1.00 93.25 447 ASP A N 1
ATOM 3444 C CA . ASP A 1 447 ? 31.675 15.674 -31.821 1.00 93.25 447 ASP A CA 1
ATOM 3445 C C . ASP A 1 447 ? 31.838 15.372 -30.322 1.00 93.25 447 ASP A C 1
ATOM 3447 O O . ASP A 1 447 ? 32.480 16.140 -29.603 1.00 93.25 447 ASP A O 1
ATOM 3451 N N . ASN A 1 448 ? 31.408 14.185 -29.883 1.00 93.75 448 ASN A N 1
ATOM 3452 C CA . ASN A 1 448 ? 31.511 13.715 -28.501 1.00 93.75 448 ASN A CA 1
ATOM 3453 C C . ASN A 1 448 ? 32.675 12.731 -28.253 1.00 93.75 448 ASN A C 1
ATOM 3455 O O . ASN A 1 448 ? 32.738 12.057 -27.216 1.00 93.75 448 ASN A O 1
ATOM 3459 N N . GLY A 1 449 ? 33.659 12.706 -29.159 1.00 90.75 449 GLY A N 1
ATOM 3460 C CA . GLY A 1 449 ? 34.995 12.156 -28.921 1.00 90.75 449 GLY A CA 1
ATOM 3461 C C . GLY A 1 449 ? 35.311 10.811 -29.572 1.00 90.75 449 GLY A C 1
ATOM 3462 O O . GLY A 1 449 ? 36.452 10.366 -29.447 1.00 90.75 449 GLY A O 1
ATOM 3463 N N . TYR A 1 450 ? 34.384 10.197 -30.314 1.00 93.44 450 TYR A N 1
ATOM 3464 C CA . TYR A 1 450 ? 34.697 9.073 -31.208 1.00 93.44 450 TYR A CA 1
ATOM 3465 C C . TYR A 1 450 ? 35.334 9.605 -32.501 1.00 93.44 450 TYR A C 1
ATOM 3467 O O . TYR A 1 450 ? 34.728 9.626 -33.567 1.00 93.44 450 TYR A O 1
ATOM 3475 N N . ARG A 1 451 ? 36.567 10.118 -32.384 1.00 91.19 451 ARG A N 1
ATOM 3476 C CA . ARG A 1 451 ? 37.291 10.793 -33.479 1.00 91.19 451 ARG A CA 1
ATOM 3477 C C . ARG A 1 451 ? 37.950 9.827 -34.472 1.00 91.19 451 ARG A C 1
ATOM 3479 O O . ARG A 1 451 ? 38.448 10.275 -35.501 1.00 91.19 451 ARG A O 1
ATOM 3486 N N . ASN A 1 452 ? 37.988 8.530 -34.165 1.00 92.25 452 ASN A N 1
ATOM 3487 C CA . ASN A 1 452 ? 38.556 7.515 -35.044 1.00 92.25 452 ASN A CA 1
ATOM 3488 C C . ASN A 1 452 ? 37.548 7.132 -36.137 1.00 92.25 452 ASN A C 1
ATOM 3490 O O . ASN A 1 452 ? 36.458 6.648 -35.840 1.00 92.25 452 ASN A O 1
ATOM 3494 N N . ILE A 1 453 ? 37.932 7.318 -37.399 1.00 92.38 453 ILE A N 1
ATOM 3495 C CA . ILE A 1 453 ? 37.087 7.007 -38.555 1.00 92.38 453 ILE A CA 1
ATOM 3496 C C . ILE A 1 453 ? 36.718 5.518 -38.638 1.00 92.38 453 ILE A C 1
ATOM 3498 O O . ILE A 1 453 ? 35.608 5.189 -39.050 1.00 92.38 453 ILE A O 1
ATOM 3502 N N . ASP A 1 454 ? 37.603 4.624 -38.190 1.00 93.00 454 ASP A N 1
ATOM 3503 C CA . ASP A 1 454 ? 37.354 3.181 -38.216 1.00 93.00 454 ASP A CA 1
ATOM 3504 C C . ASP A 1 454 ? 36.168 2.803 -37.301 1.00 93.00 454 ASP A C 1
ATOM 3506 O O . ASP A 1 454 ? 35.340 1.967 -37.665 1.00 93.00 454 ASP A O 1
ATOM 3510 N N . ASP A 1 455 ? 36.024 3.466 -36.147 1.00 93.38 455 ASP A N 1
ATOM 3511 C CA . ASP A 1 455 ? 34.895 3.249 -35.230 1.00 93.38 455 ASP A CA 1
ATOM 3512 C C . ASP A 1 455 ? 33.582 3.778 -35.825 1.00 93.38 455 ASP A C 1
ATOM 3514 O O . ASP A 1 455 ? 32.522 3.174 -35.670 1.00 93.38 455 ASP A O 1
ATOM 3518 N N . LEU A 1 456 ? 33.643 4.875 -36.579 1.00 94.88 456 LEU A N 1
ATOM 3519 C CA . LEU A 1 456 ? 32.471 5.461 -37.228 1.00 94.88 456 LEU A CA 1
ATOM 3520 C C . LEU A 1 456 ? 31.964 4.617 -38.405 1.00 94.88 456 LEU A C 1
ATOM 3522 O O . LEU A 1 456 ? 30.755 4.525 -38.610 1.00 94.88 456 LEU A O 1
ATOM 3526 N N . VAL A 1 457 ? 32.856 3.938 -39.134 1.00 94.12 457 VAL A N 1
ATOM 3527 C CA . VAL A 1 457 ? 32.463 2.925 -40.131 1.00 94.12 457 VAL A CA 1
ATOM 3528 C C . VAL A 1 457 ? 31.742 1.759 -39.450 1.00 94.12 457 VAL A C 1
ATOM 3530 O O . VAL A 1 457 ? 30.677 1.345 -39.912 1.00 94.12 457 VAL A O 1
ATOM 3533 N N . LYS A 1 458 ? 32.267 1.267 -38.318 1.00 94.31 458 LYS A N 1
ATOM 3534 C CA . LYS A 1 458 ? 31.598 0.216 -37.533 1.00 94.31 458 LYS A CA 1
ATOM 3535 C C . LYS A 1 458 ? 30.221 0.666 -37.052 1.00 94.31 458 LYS A C 1
ATOM 3537 O O . LYS A 1 458 ? 29.285 -0.124 -37.100 1.00 94.31 458 LYS A O 1
ATOM 3542 N N . ALA A 1 459 ? 30.063 1.930 -36.649 1.00 95.12 459 ALA A N 1
ATOM 3543 C CA . ALA A 1 459 ? 28.759 2.476 -36.272 1.00 95.12 459 ALA A CA 1
ATOM 3544 C C . ALA A 1 459 ? 27.738 2.392 -37.416 1.00 95.12 459 ALA A C 1
ATOM 3546 O O . ALA A 1 459 ? 26.610 1.961 -37.192 1.00 95.12 459 ALA A O 1
ATOM 3547 N N . LEU A 1 460 ? 28.135 2.749 -38.644 1.00 94.50 460 LEU A N 1
ATOM 3548 C CA . LEU A 1 460 ? 27.271 2.643 -39.827 1.00 94.50 460 LEU A CA 1
ATOM 3549 C C . LEU A 1 460 ? 26.859 1.193 -40.115 1.00 94.50 460 LEU A C 1
ATOM 3551 O O . LEU A 1 460 ? 25.703 0.939 -40.455 1.00 94.50 460 LEU A O 1
ATOM 3555 N N . GLN A 1 461 ? 27.779 0.245 -39.923 1.00 93.38 461 GLN A N 1
ATOM 3556 C CA . GLN A 1 461 ? 27.486 -1.180 -40.056 1.00 93.38 461 GLN A CA 1
ATOM 3557 C C . GLN A 1 461 ? 26.521 -1.677 -38.975 1.00 93.38 461 GLN A C 1
ATOM 3559 O O . GLN A 1 461 ? 25.583 -2.402 -39.291 1.00 93.38 461 GLN A O 1
ATOM 3564 N N . LEU A 1 462 ? 26.711 -1.268 -37.718 1.00 93.81 462 LEU A N 1
ATOM 3565 C CA . LEU A 1 462 ? 25.863 -1.676 -36.592 1.00 93.81 462 LEU A CA 1
ATOM 3566 C C . LEU A 1 462 ? 24.396 -1.269 -36.774 1.00 93.81 462 LEU A C 1
ATOM 3568 O O . LEU A 1 462 ? 23.502 -1.997 -36.350 1.00 93.81 462 LEU A O 1
ATOM 3572 N N . VAL A 1 463 ? 24.143 -0.131 -37.424 1.00 93.50 463 VAL A N 1
ATOM 3573 C CA . VAL A 1 463 ? 22.780 0.356 -37.695 1.00 93.50 463 VAL A CA 1
ATOM 3574 C C . VAL A 1 463 ? 22.222 -0.115 -39.037 1.00 93.50 463 VAL A C 1
ATOM 3576 O O . VAL A 1 463 ? 21.135 0.309 -39.423 1.00 93.50 463 VAL A O 1
ATOM 3579 N N . ASN A 1 464 ? 22.943 -0.994 -39.743 1.00 91.50 464 ASN A N 1
ATOM 3580 C CA . ASN A 1 464 ? 22.605 -1.464 -41.088 1.00 91.50 464 ASN A CA 1
ATOM 3581 C C . ASN A 1 464 ? 22.326 -0.306 -42.060 1.00 91.50 464 ASN A C 1
ATOM 3583 O O . ASN A 1 464 ? 21.366 -0.346 -42.833 1.00 91.50 464 ASN A O 1
ATOM 3587 N N . SER A 1 465 ? 23.147 0.748 -41.997 1.00 90.25 465 SER A N 1
ATOM 3588 C CA . SER A 1 465 ? 23.043 1.874 -42.924 1.00 90.25 465 SER A CA 1
ATOM 3589 C C . SER A 1 465 ? 23.169 1.383 -44.366 1.00 90.25 465 SER A C 1
ATOM 3591 O O . SER A 1 465 ? 23.871 0.410 -44.644 1.00 90.25 465 SER A O 1
ATOM 3593 N N . ASN A 1 466 ? 22.534 2.087 -45.303 1.00 89.12 466 ASN A N 1
ATOM 3594 C CA . ASN A 1 466 ? 22.693 1.800 -46.723 1.00 89.12 466 ASN A CA 1
ATOM 3595 C C . ASN A 1 466 ? 24.186 1.922 -47.112 1.00 89.12 466 ASN A C 1
ATOM 3597 O O . ASN A 1 466 ? 24.747 3.011 -46.954 1.00 89.12 466 ASN A O 1
ATOM 3601 N N . PRO A 1 467 ? 24.834 0.856 -47.626 1.00 86.06 467 PRO A N 1
ATOM 3602 C CA . PRO A 1 467 ? 26.233 0.877 -48.061 1.00 86.06 467 PRO A CA 1
ATOM 3603 C C . PRO A 1 467 ? 26.608 2.035 -48.986 1.00 86.06 467 PRO A C 1
ATOM 3605 O O . PRO A 1 467 ? 27.693 2.614 -48.878 1.00 86.06 467 PRO A O 1
ATOM 3608 N N . TYR A 1 468 ? 25.692 2.408 -49.881 1.00 85.25 468 TYR A N 1
ATOM 3609 C CA . TYR A 1 468 ? 25.923 3.472 -50.855 1.00 85.25 468 TYR A CA 1
ATOM 3610 C C . TYR A 1 468 ? 26.054 4.856 -50.198 1.00 85.25 468 TYR A C 1
ATOM 3612 O O . TYR A 1 468 ? 26.684 5.756 -50.738 1.00 85.25 468 TYR A O 1
ATOM 3620 N N . GLU A 1 469 ? 25.577 5.007 -48.963 1.00 87.50 469 GLU A N 1
ATOM 3621 C CA . GLU A 1 469 ? 25.614 6.274 -48.233 1.00 87.50 469 GLU A CA 1
ATOM 3622 C C . GLU A 1 469 ? 26.792 6.382 -47.257 1.00 87.50 469 GLU A C 1
ATOM 3624 O O . GLU A 1 469 ? 26.922 7.401 -46.576 1.00 87.50 469 GLU A O 1
ATOM 3629 N N . TYR A 1 470 ? 27.665 5.370 -47.163 1.00 90.19 470 TYR A N 1
ATOM 3630 C CA . TYR A 1 470 ? 28.759 5.354 -46.182 1.00 90.19 470 TYR A CA 1
ATOM 3631 C C . TYR A 1 470 ? 29.723 6.528 -46.369 1.00 90.19 470 TYR A C 1
ATOM 3633 O O . TYR A 1 470 ? 29.979 7.269 -45.417 1.00 90.19 470 TYR A O 1
ATOM 3641 N N . ALA A 1 471 ? 30.223 6.737 -47.591 1.00 88.94 471 ALA A N 1
ATOM 3642 C CA . ALA A 1 471 ? 31.163 7.820 -47.877 1.00 88.94 471 ALA A CA 1
ATOM 3643 C C . ALA A 1 471 ? 30.544 9.201 -47.602 1.00 88.94 471 ALA A C 1
ATOM 3645 O O . ALA A 1 471 ? 31.168 10.053 -46.973 1.00 88.94 471 ALA A O 1
ATOM 3646 N N . ILE A 1 472 ? 29.284 9.397 -48.003 1.00 87.62 472 ILE A N 1
ATOM 3647 C CA . ILE A 1 472 ? 28.530 10.636 -47.766 1.00 87.62 472 ILE A CA 1
ATOM 3648 C C . ILE A 1 472 ? 28.311 10.857 -46.265 1.00 87.62 472 ILE A C 1
ATOM 3650 O O . ILE A 1 472 ? 28.504 11.966 -45.770 1.00 87.62 472 ILE A O 1
ATOM 3654 N N . SER A 1 473 ? 27.940 9.814 -45.524 1.00 89.50 473 SER A N 1
ATOM 3655 C CA . SER A 1 473 ? 27.669 9.907 -44.086 1.00 89.50 473 SER A CA 1
ATOM 3656 C C . SER A 1 473 ? 28.917 10.267 -43.285 1.00 89.50 473 SER A C 1
ATOM 3658 O O . SER A 1 473 ? 28.844 11.102 -42.385 1.00 89.50 473 SER A O 1
ATOM 3660 N N . LEU A 1 474 ? 30.068 9.697 -43.651 1.00 90.31 474 LEU A N 1
ATOM 3661 C CA . LEU A 1 474 ? 31.365 10.008 -43.044 1.00 90.31 474 LEU A CA 1
ATOM 3662 C C . LEU A 1 474 ? 31.907 11.379 -43.456 1.00 90.31 474 LEU A C 1
ATOM 3664 O O . LEU A 1 474 ? 32.657 11.976 -42.692 1.00 90.31 474 LEU A O 1
ATOM 3668 N N . TRP A 1 475 ? 31.533 11.882 -44.634 1.00 87.06 475 TRP A N 1
ATOM 3669 C CA . TRP A 1 475 ? 31.940 13.206 -45.104 1.00 87.06 475 TRP A CA 1
ATOM 3670 C C . TRP A 1 475 ? 31.114 14.344 -44.494 1.00 87.06 475 TRP A C 1
ATOM 3672 O O . TRP A 1 475 ? 31.664 15.372 -44.116 1.00 87.06 475 TRP A O 1
ATOM 3682 N N . PHE A 1 476 ? 29.789 14.182 -44.409 1.00 78.88 476 PHE A N 1
ATOM 3683 C CA . PHE A 1 476 ? 28.889 15.242 -43.933 1.00 78.88 476 PHE A CA 1
ATOM 3684 C C . PHE A 1 476 ? 28.579 15.191 -42.451 1.00 78.88 476 PHE A C 1
ATOM 3686 O O . PHE A 1 476 ? 28.173 16.213 -41.899 1.00 78.88 476 PHE A O 1
ATOM 3693 N N . GLY A 1 477 ? 28.699 14.028 -41.814 1.00 69.25 477 GLY A N 1
ATOM 3694 C CA . GLY A 1 477 ? 28.459 13.947 -40.384 1.00 69.25 477 GLY A CA 1
ATOM 3695 C C . GLY A 1 477 ? 29.457 14.834 -39.636 1.00 69.25 477 GLY A C 1
ATOM 3696 O O . GLY A 1 477 ? 29.102 15.889 -39.109 1.00 69.25 477 GLY A O 1
ATOM 3697 N N . PRO A 1 478 ? 30.734 14.458 -39.622 1.00 70.12 478 PRO A N 1
ATOM 3698 C CA . PRO A 1 478 ? 31.798 15.254 -39.049 1.00 70.12 478 PRO A CA 1
ATOM 3699 C C . PRO A 1 478 ? 32.510 16.083 -40.123 1.00 70.12 478 PRO A C 1
ATOM 3701 O O . PRO A 1 478 ? 32.959 15.554 -41.132 1.00 70.12 478 PRO A O 1
ATOM 3704 N N . GLY A 1 479 ? 32.740 17.372 -39.859 1.00 65.00 479 GLY A N 1
ATOM 3705 C CA . GLY A 1 479 ? 33.729 18.175 -40.597 1.00 65.00 479 GLY A CA 1
ATOM 3706 C C . GLY A 1 479 ? 35.164 17.780 -40.223 1.00 65.00 479 GLY A C 1
ATOM 3707 O O . GLY A 1 479 ? 35.965 18.634 -39.846 1.00 65.00 479 GLY A O 1
ATOM 3708 N N . GLY A 1 480 ? 35.446 16.476 -40.183 1.00 68.25 480 GLY A N 1
ATOM 3709 C CA . GLY A 1 480 ? 36.728 15.923 -39.769 1.00 68.25 480 GLY A CA 1
ATOM 3710 C C . GLY A 1 480 ? 37.838 16.226 -40.781 1.00 68.25 480 GLY A C 1
ATOM 3711 O O . GLY A 1 480 ? 37.554 16.540 -41.934 1.00 68.25 480 GLY A O 1
ATOM 3712 N N . PRO A 1 481 ? 39.119 16.102 -40.390 1.00 79.25 481 PRO A N 1
ATOM 3713 C CA . PRO A 1 481 ? 40.263 16.378 -41.266 1.00 79.25 481 PRO A CA 1
ATOM 3714 C C . PRO A 1 481 ? 40.502 15.269 -42.312 1.00 79.25 481 PRO A C 1
ATOM 3716 O O . PRO A 1 481 ? 41.626 15.086 -42.777 1.00 79.25 481 PRO A O 1
ATOM 3719 N N . TRP A 1 482 ? 39.487 14.466 -42.634 1.00 87.19 482 TRP A N 1
ATOM 3720 C CA . TRP A 1 482 ? 39.636 13.278 -43.465 1.00 87.19 482 TRP A CA 1
ATOM 3721 C C . TRP A 1 482 ? 39.559 13.628 -44.941 1.00 87.19 482 TRP A C 1
ATOM 3723 O O . TRP A 1 482 ? 38.736 14.427 -45.380 1.00 87.19 482 TRP A O 1
ATOM 3733 N N . THR A 1 483 ? 40.406 12.976 -45.724 1.00 89.00 483 THR A N 1
ATOM 3734 C CA . THR A 1 483 ? 40.333 13.005 -47.182 1.00 89.00 483 THR A CA 1
ATOM 3735 C C . THR A 1 483 ? 39.491 11.830 -47.678 1.00 89.00 483 THR A C 1
ATOM 3737 O O . THR A 1 483 ? 39.356 10.813 -46.988 1.00 89.00 483 THR A O 1
ATOM 3740 N N . LEU A 1 484 ? 38.955 11.921 -48.896 1.00 88.75 484 LEU A N 1
ATOM 3741 C CA . LEU A 1 484 ? 38.199 10.813 -49.488 1.00 88.75 484 LEU A CA 1
ATOM 3742 C C . LEU A 1 484 ? 39.005 9.493 -49.542 1.00 88.75 484 LEU A C 1
ATOM 3744 O O . LEU A 1 484 ? 38.440 8.455 -49.195 1.00 88.75 484 LEU A O 1
ATOM 3748 N N . PRO A 1 485 ? 40.326 9.498 -49.835 1.00 90.75 485 PRO A N 1
ATOM 3749 C CA . PRO A 1 485 ? 41.164 8.309 -49.688 1.00 90.75 485 PRO A CA 1
ATOM 3750 C C . PRO A 1 485 ? 41.189 7.700 -48.285 1.00 90.75 485 PRO A C 1
ATOM 3752 O O . PRO A 1 485 ? 41.129 6.477 -48.164 1.00 90.75 485 PRO A O 1
ATOM 3755 N N . THR A 1 486 ? 41.244 8.518 -47.228 1.00 90.94 486 THR A N 1
ATOM 3756 C CA . THR A 1 486 ? 41.207 8.003 -45.846 1.00 90.94 486 THR A CA 1
ATOM 3757 C C . THR A 1 486 ? 39.847 7.404 -45.491 1.00 90.94 486 THR A C 1
ATOM 3759 O O . THR A 1 486 ? 39.792 6.383 -44.808 1.00 90.94 486 THR A O 1
ATOM 3762 N N . ILE A 1 487 ? 38.755 7.971 -46.019 1.00 91.44 487 ILE A N 1
ATOM 3763 C CA . ILE A 1 487 ? 37.400 7.422 -45.872 1.00 91.44 487 ILE A CA 1
ATOM 3764 C C . ILE A 1 487 ? 37.292 6.066 -46.577 1.00 91.44 487 ILE A C 1
ATOM 3766 O O . ILE A 1 487 ? 36.831 5.099 -45.972 1.00 91.44 487 ILE A O 1
ATOM 3770 N N . ALA A 1 488 ? 37.765 5.963 -47.821 1.00 90.38 488 ALA A N 1
ATOM 3771 C CA . ALA A 1 488 ? 37.721 4.718 -48.587 1.00 90.38 488 ALA A CA 1
ATOM 3772 C C . ALA A 1 488 ? 38.506 3.586 -47.906 1.00 90.38 488 ALA A C 1
ATOM 3774 O O . ALA A 1 488 ? 37.997 2.473 -47.785 1.00 90.38 488 ALA A O 1
ATOM 3775 N N . GLN A 1 489 ? 39.703 3.877 -47.386 1.00 90.62 489 GLN A N 1
ATOM 3776 C CA . GLN A 1 489 ? 40.499 2.905 -46.628 1.00 90.62 489 GLN A CA 1
ATOM 3777 C C . GLN A 1 489 ? 39.811 2.464 -45.334 1.00 90.62 489 GLN A C 1
ATOM 3779 O O . GLN A 1 489 ? 39.824 1.277 -45.006 1.00 90.62 489 GLN A O 1
ATOM 3784 N N . ALA A 1 490 ? 39.193 3.392 -44.601 1.00 91.25 490 ALA A N 1
ATOM 3785 C CA . ALA A 1 490 ? 38.468 3.065 -43.378 1.00 91.25 490 ALA A CA 1
ATOM 3786 C C . ALA A 1 490 ? 37.266 2.151 -43.660 1.00 91.25 490 ALA A C 1
ATOM 3788 O O . ALA A 1 490 ? 37.095 1.143 -42.969 1.00 91.25 490 ALA A O 1
ATOM 3789 N N . ILE A 1 491 ? 36.481 2.461 -44.703 1.00 91.50 491 ILE A N 1
ATOM 3790 C CA . ILE A 1 491 ? 35.353 1.632 -45.147 1.00 91.50 491 ILE A CA 1
ATOM 3791 C C . ILE A 1 491 ? 35.850 0.245 -45.558 1.00 91.50 491 ILE A C 1
ATOM 3793 O O . ILE A 1 491 ? 35.334 -0.752 -45.060 1.00 91.50 491 ILE A O 1
ATOM 3797 N N . ALA A 1 492 ? 36.874 0.163 -46.408 1.00 87.75 492 ALA A N 1
ATOM 3798 C CA . ALA A 1 492 ? 37.388 -1.111 -46.907 1.00 87.75 492 ALA A CA 1
ATOM 3799 C C . ALA A 1 492 ? 37.920 -2.033 -45.794 1.00 87.75 492 ALA A C 1
ATOM 3801 O O . ALA A 1 492 ? 37.799 -3.249 -45.897 1.00 87.75 492 ALA A O 1
ATOM 3802 N N . ARG A 1 493 ? 38.500 -1.471 -44.724 1.00 88.12 493 ARG A N 1
ATOM 3803 C CA . ARG A 1 493 ? 39.037 -2.254 -43.595 1.00 88.12 493 ARG A CA 1
ATOM 3804 C C . ARG A 1 493 ? 37.985 -2.677 -42.571 1.00 88.12 493 ARG A C 1
ATOM 3806 O O . ARG A 1 493 ? 38.174 -3.698 -41.919 1.00 88.12 493 ARG A O 1
ATOM 3813 N N . ASN A 1 494 ? 36.933 -1.880 -42.378 1.00 88.56 494 ASN A N 1
ATOM 3814 C CA . ASN A 1 494 ? 35.991 -2.044 -41.262 1.00 88.56 494 ASN A CA 1
ATOM 3815 C C . ASN A 1 494 ? 34.553 -2.333 -41.706 1.00 88.56 494 ASN A C 1
ATOM 3817 O O . ASN A 1 494 ? 33.642 -2.232 -40.892 1.00 88.56 494 ASN A O 1
ATOM 3821 N N . SER A 1 495 ? 34.334 -2.664 -42.977 1.00 86.44 495 SER A N 1
ATOM 3822 C CA . SER A 1 495 ? 33.027 -3.064 -43.491 1.00 86.44 495 SER A CA 1
ATOM 3823 C C . SER A 1 495 ? 33.145 -4.304 -44.371 1.00 86.44 495 SER A C 1
ATOM 3825 O O . SER A 1 495 ? 34.203 -4.591 -44.922 1.00 86.44 495 SER A O 1
ATOM 3827 N N . ASN A 1 496 ? 32.029 -5.008 -44.550 1.00 84.00 496 ASN A N 1
ATOM 3828 C CA . ASN A 1 496 ? 31.941 -6.160 -45.450 1.00 84.00 496 ASN A CA 1
ATOM 3829 C C . ASN A 1 496 ? 31.591 -5.748 -46.892 1.00 84.00 496 ASN A C 1
ATOM 3831 O O . ASN A 1 496 ? 31.031 -6.548 -47.641 1.00 84.00 496 ASN A O 1
ATOM 3835 N N . LEU A 1 497 ? 31.837 -4.487 -47.269 1.00 82.69 497 LEU A N 1
ATOM 3836 C CA . LEU A 1 497 ? 31.509 -4.004 -48.606 1.00 82.69 497 LEU A CA 1
ATOM 3837 C C . LEU A 1 497 ? 32.469 -4.586 -49.639 1.00 82.69 497 LEU A C 1
ATOM 3839 O O . LEU A 1 497 ? 33.687 -4.568 -49.471 1.00 82.69 497 LEU A O 1
ATOM 3843 N N . THR A 1 498 ? 31.907 -5.050 -50.752 1.00 83.12 498 THR A N 1
ATOM 3844 C CA . THR A 1 498 ? 32.701 -5.372 -51.941 1.00 83.12 498 THR A CA 1
ATOM 3845 C C . THR A 1 498 ? 33.342 -4.103 -52.508 1.00 83.12 498 THR A C 1
ATOM 3847 O O . THR A 1 498 ? 32.828 -2.996 -52.325 1.00 83.12 498 THR A O 1
ATOM 3850 N N . LEU A 1 499 ? 34.436 -4.247 -53.263 1.00 79.81 499 LEU A N 1
ATOM 3851 C CA . LEU A 1 499 ? 35.069 -3.111 -53.950 1.00 79.81 499 LEU A CA 1
ATOM 3852 C C . LEU A 1 499 ? 34.097 -2.378 -54.885 1.00 79.81 499 LEU A C 1
ATOM 3854 O O . LEU A 1 499 ? 34.166 -1.157 -54.996 1.00 79.81 499 LEU A O 1
ATOM 3858 N N . LEU A 1 500 ? 33.154 -3.103 -55.493 1.00 81.25 500 LEU A N 1
ATOM 3859 C CA . LEU A 1 500 ? 32.083 -2.515 -56.292 1.00 81.25 500 LEU A CA 1
ATOM 3860 C C . LEU A 1 500 ? 31.139 -1.657 -55.441 1.00 81.25 500 LEU A C 1
ATOM 3862 O O . LEU A 1 500 ? 30.875 -0.515 -55.799 1.00 81.25 500 LEU A O 1
ATOM 3866 N N . GLN A 1 501 ? 30.670 -2.165 -54.298 1.00 84.88 501 GLN A N 1
ATOM 3867 C CA . GLN A 1 501 ? 29.793 -1.408 -53.393 1.00 84.88 501 GLN A CA 1
ATOM 3868 C C . GLN A 1 501 ? 30.496 -0.183 -52.798 1.00 84.88 501 GLN A C 1
ATOM 3870 O O . GLN A 1 501 ? 29.881 0.874 -52.666 1.00 84.88 501 GLN A O 1
ATOM 3875 N N . LEU A 1 502 ? 31.791 -0.293 -52.485 1.00 85.56 502 LEU A N 1
ATOM 3876 C CA . LEU A 1 502 ? 32.618 0.850 -52.098 1.00 85.56 502 LEU A CA 1
ATOM 3877 C C . LEU A 1 502 ? 32.718 1.870 -53.241 1.00 85.56 502 LEU A C 1
ATOM 3879 O O . LEU A 1 502 ? 32.500 3.060 -53.022 1.00 85.56 502 LEU A O 1
ATOM 3883 N N . GLY A 1 503 ? 32.984 1.405 -54.463 1.00 83.62 503 GLY A N 1
ATOM 3884 C CA . GLY A 1 503 ? 32.980 2.231 -55.669 1.00 83.62 503 GLY A CA 1
ATOM 3885 C C . GLY A 1 503 ? 31.659 2.956 -55.885 1.00 83.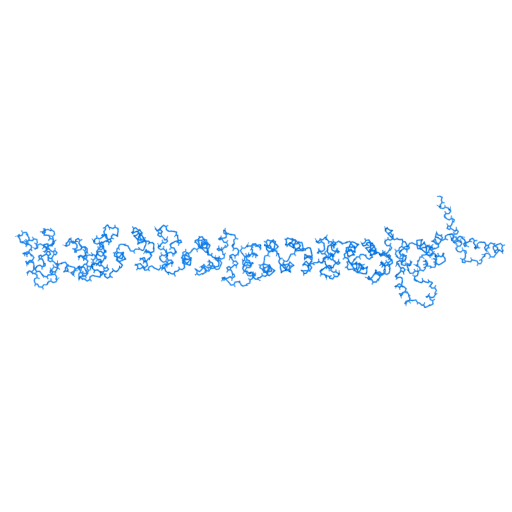62 503 GLY A C 1
ATOM 3886 O O . GLY A 1 503 ? 31.661 4.158 -56.119 1.00 83.62 503 GLY A O 1
ATOM 3887 N N . GLN A 1 504 ? 30.534 2.263 -55.724 1.00 85.56 504 GLN A N 1
ATOM 3888 C CA . GLN A 1 504 ? 29.191 2.837 -55.814 1.00 85.56 504 GLN A CA 1
ATOM 3889 C C . GLN A 1 504 ? 28.928 3.858 -54.697 1.00 85.56 504 GLN A C 1
ATOM 3891 O O . GLN A 1 504 ? 28.369 4.913 -54.978 1.00 85.56 504 GLN A O 1
ATOM 3896 N N . SER A 1 505 ? 29.402 3.613 -53.470 1.00 87.44 505 SER A N 1
ATOM 3897 C CA . SER A 1 505 ? 29.326 4.576 -52.356 1.00 87.44 505 SER A CA 1
ATOM 3898 C C . SER A 1 505 ? 30.070 5.884 -52.663 1.00 87.44 505 SER A C 1
ATOM 3900 O O . SER A 1 505 ? 29.547 6.985 -52.478 1.00 87.44 505 SER A O 1
ATOM 3902 N N . LEU A 1 506 ? 31.286 5.778 -53.213 1.00 87.50 506 LEU A N 1
ATOM 3903 C CA . LEU A 1 506 ? 32.089 6.930 -53.630 1.00 87.50 506 LEU A CA 1
ATOM 3904 C C . LEU A 1 506 ? 31.497 7.613 -54.878 1.00 87.50 506 LEU A C 1
ATOM 3906 O O . LEU A 1 506 ? 31.431 8.837 -54.952 1.00 87.50 506 LEU A O 1
ATOM 3910 N N . MET A 1 507 ? 31.000 6.852 -55.851 1.00 83.12 507 MET A N 1
ATOM 3911 C CA . MET A 1 507 ? 30.418 7.398 -57.081 1.00 83.12 507 MET A CA 1
ATOM 3912 C C . MET A 1 507 ? 29.055 8.053 -56.865 1.00 83.12 507 MET A C 1
ATOM 3914 O O . MET A 1 507 ? 28.764 9.047 -57.527 1.00 83.12 507 MET A O 1
ATOM 3918 N N . GLN A 1 508 ? 28.237 7.586 -55.917 1.00 79.31 508 GLN A N 1
ATOM 3919 C CA . GLN A 1 508 ? 26.969 8.242 -55.583 1.00 79.31 508 GLN A CA 1
ATOM 3920 C C . GLN A 1 508 ? 27.196 9.697 -55.150 1.00 79.31 508 GLN A C 1
ATOM 3922 O O . GLN A 1 508 ? 26.476 10.610 -55.557 1.00 79.31 508 GLN A O 1
ATOM 3927 N N . SER A 1 509 ? 28.263 9.940 -54.389 1.00 68.44 509 SER A N 1
ATOM 3928 C CA . SER A 1 509 ? 28.634 11.289 -53.964 1.00 68.44 509 SER A CA 1
ATOM 3929 C C . SER A 1 509 ? 29.117 12.202 -55.104 1.00 68.44 509 SER A C 1
ATOM 3931 O O . SER A 1 509 ? 29.018 13.427 -54.994 1.00 68.44 509 SER A O 1
ATOM 3933 N N . TYR A 1 510 ? 29.557 11.623 -56.225 1.00 69.00 510 TYR A N 1
ATOM 3934 C CA . TYR A 1 510 ? 29.864 12.328 -57.471 1.00 69.00 510 TYR A CA 1
ATOM 3935 C C . TYR A 1 510 ? 28.606 12.552 -58.336 1.00 69.00 510 TYR A C 1
ATOM 3937 O O . TYR A 1 510 ? 28.327 13.691 -58.716 1.00 69.00 510 TYR A O 1
ATOM 3945 N N . ASN A 1 511 ? 27.820 11.502 -58.596 1.00 66.00 511 ASN A N 1
ATOM 3946 C CA . ASN A 1 511 ? 26.712 11.508 -59.559 1.00 66.00 511 ASN A CA 1
ATOM 3947 C C . ASN A 1 511 ? 25.498 12.330 -59.101 1.00 66.00 511 ASN A C 1
ATOM 3949 O O . ASN A 1 511 ? 24.980 13.130 -59.879 1.00 66.00 511 ASN A O 1
ATOM 3953 N N . ASP A 1 512 ? 25.063 12.181 -57.847 1.00 63.34 512 ASP A N 1
ATOM 3954 C CA . ASP A 1 512 ? 23.801 12.785 -57.398 1.00 63.34 512 ASP A CA 1
ATOM 3955 C C . ASP A 1 512 ? 23.973 14.244 -56.963 1.00 63.34 512 ASP A C 1
ATOM 3957 O O . ASP A 1 512 ? 23.049 15.053 -57.069 1.00 63.34 512 ASP A O 1
ATOM 3961 N N . ARG A 1 513 ? 25.147 14.589 -56.416 1.00 61.78 513 ARG A N 1
ATOM 3962 C CA . ARG A 1 513 ? 25.342 15.864 -55.703 1.00 61.78 513 ARG A CA 1
ATOM 3963 C C . ARG A 1 513 ? 26.684 16.563 -55.951 1.00 61.78 513 ARG A C 1
ATOM 3965 O O . ARG A 1 513 ? 26.874 17.666 -55.443 1.00 61.78 513 ARG A O 1
ATOM 3972 N N . ARG A 1 514 ? 27.586 15.969 -56.751 1.00 70.56 514 ARG A N 1
ATOM 3973 C CA . ARG A 1 514 ? 28.919 16.505 -57.113 1.00 70.56 514 ARG A CA 1
ATOM 3974 C C . ARG A 1 514 ? 29.752 16.988 -55.920 1.00 70.56 514 ARG A C 1
ATOM 3976 O O . ARG A 1 514 ? 30.412 18.023 -55.991 1.00 70.56 514 ARG A O 1
ATOM 3983 N N . TYR A 1 515 ? 29.724 16.246 -54.817 1.00 75.38 515 TYR A N 1
ATOM 3984 C CA . TYR A 1 515 ? 30.488 16.597 -53.618 1.00 75.38 515 TYR A CA 1
ATOM 3985 C C . TYR A 1 515 ? 31.986 16.357 -53.767 1.00 75.38 515 TYR A C 1
ATOM 3987 O O . TYR A 1 515 ? 32.785 17.066 -53.160 1.00 75.38 515 TYR A O 1
ATOM 3995 N N . PHE A 1 516 ? 32.356 15.392 -54.604 1.00 83.44 516 PHE A N 1
ATOM 3996 C CA . PHE A 1 516 ? 33.740 15.117 -54.953 1.00 83.44 516 PHE A CA 1
ATOM 3997 C C . PHE A 1 516 ? 33.931 15.198 -56.454 1.00 83.44 516 PHE A C 1
ATOM 3999 O O . PHE A 1 516 ? 33.003 14.993 -57.235 1.00 83.44 516 PHE A O 1
ATOM 4006 N N . THR A 1 517 ? 35.161 15.492 -56.847 1.00 85.12 517 THR A N 1
ATOM 4007 C CA . THR A 1 517 ? 35.589 15.414 -58.239 1.00 85.12 517 THR A CA 1
ATOM 4008 C C . THR A 1 517 ? 35.848 13.966 -58.649 1.00 85.12 517 THR A C 1
ATOM 4010 O O . THR A 1 517 ? 36.183 13.112 -57.829 1.00 85.12 517 THR A O 1
ATOM 4013 N N . ASP A 1 518 ? 35.746 13.722 -59.951 1.00 83.19 518 ASP A N 1
ATOM 4014 C CA . ASP A 1 518 ? 36.174 12.494 -60.624 1.00 83.19 518 ASP A CA 1
ATOM 4015 C C . ASP A 1 518 ? 37.594 12.051 -60.204 1.00 83.19 518 ASP A C 1
ATOM 4017 O O . ASP A 1 518 ? 37.825 10.877 -59.917 1.00 83.19 518 ASP A O 1
ATOM 4021 N N . MET A 1 519 ? 38.522 13.007 -60.074 1.00 85.56 519 MET A N 1
ATOM 4022 C CA . MET A 1 519 ? 39.894 12.769 -59.616 1.00 85.56 519 MET A CA 1
ATOM 4023 C C . MET A 1 519 ? 39.965 12.311 -58.153 1.00 85.56 519 MET A C 1
ATOM 4025 O O . MET A 1 519 ? 40.686 11.371 -57.838 1.00 85.56 519 MET A O 1
ATOM 4029 N N . GLN A 1 520 ? 39.206 12.936 -57.250 1.00 88.00 520 GLN A N 1
ATOM 4030 C CA . GLN A 1 520 ? 39.213 12.550 -55.832 1.00 88.00 520 GLN A CA 1
ATOM 4031 C C . GLN A 1 520 ? 38.653 11.140 -55.623 1.00 88.00 520 GLN A C 1
ATOM 4033 O O . GLN A 1 520 ? 39.160 10.397 -54.783 1.00 88.00 520 GLN A O 1
ATOM 4038 N N . VAL A 1 521 ? 37.624 10.759 -56.388 1.00 88.62 521 VAL A N 1
ATOM 4039 C CA . VAL A 1 521 ? 37.081 9.392 -56.360 1.00 88.62 521 VAL A CA 1
ATOM 4040 C C . VAL A 1 521 ? 38.114 8.394 -56.889 1.00 88.62 521 VAL A C 1
ATOM 4042 O O . VAL A 1 521 ? 38.314 7.349 -56.269 1.00 88.62 521 VAL A O 1
ATOM 4045 N N . TYR A 1 522 ? 38.821 8.736 -57.972 1.00 89.00 522 TYR A N 1
ATOM 4046 C CA . TYR A 1 522 ? 39.926 7.925 -58.488 1.00 89.00 522 TYR A CA 1
ATOM 4047 C C . TYR A 1 522 ? 41.024 7.711 -57.440 1.00 89.00 522 TYR A C 1
ATOM 4049 O O . TYR A 1 522 ? 41.380 6.571 -57.149 1.00 89.00 522 TYR A O 1
ATOM 4057 N N . GLU A 1 523 ? 41.529 8.784 -56.825 1.00 89.62 523 GLU A N 1
ATOM 4058 C CA . GLU A 1 523 ? 42.567 8.708 -55.789 1.00 89.62 523 GLU A CA 1
ATOM 4059 C C . GLU A 1 523 ? 42.124 7.856 -54.591 1.00 89.62 523 GLU A C 1
ATOM 4061 O O . GLU A 1 523 ? 42.925 7.111 -54.019 1.00 89.62 523 GLU A O 1
ATOM 4066 N N . ALA A 1 524 ? 40.841 7.925 -54.228 1.00 89.62 524 ALA A N 1
ATOM 4067 C CA . ALA A 1 524 ? 40.282 7.142 -53.137 1.00 89.62 524 ALA A CA 1
ATOM 4068 C C . ALA A 1 524 ? 40.165 5.648 -53.462 1.00 89.62 524 ALA A C 1
ATOM 4070 O O . ALA A 1 524 ? 40.456 4.812 -52.613 1.00 89.62 524 ALA A O 1
ATOM 4071 N N . LEU A 1 525 ? 39.796 5.294 -54.692 1.00 87.25 525 LEU A N 1
ATOM 4072 C CA . LEU A 1 525 ? 39.786 3.900 -55.139 1.00 87.25 525 LEU A CA 1
ATOM 4073 C C . LEU A 1 525 ? 41.200 3.356 -55.351 1.00 87.25 525 LEU A C 1
ATOM 4075 O O . LEU A 1 525 ? 41.485 2.207 -55.014 1.00 87.25 525 LEU A O 1
ATOM 4079 N N . LYS A 1 526 ? 42.121 4.194 -55.830 1.00 87.56 526 LYS A N 1
ATOM 4080 C CA . LYS A 1 526 ? 43.542 3.860 -55.943 1.00 87.56 526 LYS A CA 1
ATOM 4081 C C . LYS A 1 526 ? 44.147 3.517 -54.584 1.00 87.56 526 LYS A C 1
ATOM 4083 O O . LYS A 1 526 ? 44.903 2.553 -54.489 1.00 87.56 526 LYS A O 1
ATOM 4088 N N . SER A 1 527 ? 43.769 4.229 -53.521 1.00 87.50 527 SER A N 1
ATOM 4089 C CA . SER A 1 527 ? 44.289 3.991 -52.166 1.00 87.50 527 SER A CA 1
ATOM 4090 C C . SER A 1 527 ? 43.872 2.643 -51.554 1.00 87.50 527 SER A C 1
ATOM 4092 O O . SER A 1 527 ? 44.493 2.205 -50.581 1.00 87.50 527 SER A O 1
ATOM 4094 N N . VAL A 1 528 ? 42.860 1.980 -52.128 1.00 84.31 528 VAL A N 1
ATOM 4095 C CA . VAL A 1 528 ? 42.371 0.642 -51.742 1.00 84.31 528 VAL A CA 1
ATOM 4096 C C . VAL A 1 528 ? 42.573 -0.411 -52.841 1.00 84.31 528 VAL A C 1
ATOM 4098 O O . VAL A 1 528 ? 42.222 -1.574 -52.652 1.00 84.31 528 VAL A O 1
ATOM 4101 N N . SER A 1 529 ? 43.179 -0.038 -53.973 1.00 73.44 529 SER A N 1
ATOM 4102 C CA . SER A 1 529 ? 43.360 -0.899 -55.154 1.00 73.44 529 SER A CA 1
ATOM 4103 C C . SER A 1 529 ? 44.168 -2.168 -54.869 1.00 73.44 529 SER A C 1
ATOM 4105 O O . SER A 1 529 ? 43.884 -3.207 -55.458 1.00 73.44 529 SER A O 1
ATOM 4107 N N . ASN A 1 530 ? 45.094 -2.130 -53.904 1.00 70.06 530 ASN A N 1
ATOM 4108 C CA . ASN A 1 530 ? 45.867 -3.297 -53.464 1.00 70.06 530 ASN A CA 1
ATOM 4109 C C . ASN A 1 530 ? 44.983 -4.455 -52.964 1.00 70.06 530 ASN A C 1
ATOM 4111 O O . ASN A 1 530 ? 45.393 -5.608 -53.060 1.00 70.06 530 ASN A O 1
ATOM 4115 N N . ILE A 1 531 ? 43.769 -4.162 -52.476 1.00 67.44 531 ILE A N 1
ATOM 4116 C CA . ILE A 1 531 ? 42.772 -5.179 -52.108 1.00 67.44 531 ILE A CA 1
ATOM 4117 C C . ILE A 1 531 ? 42.256 -5.897 -53.360 1.00 67.44 531 ILE A C 1
ATOM 4119 O O . ILE A 1 531 ? 42.041 -7.097 -53.324 1.00 67.44 531 ILE A O 1
ATOM 4123 N N . GLY A 1 532 ? 42.065 -5.186 -54.475 1.00 56.84 532 GLY A N 1
ATOM 4124 C CA . GLY A 1 532 ? 41.626 -5.777 -55.744 1.00 56.84 532 GLY A CA 1
ATOM 4125 C C . GLY A 1 532 ? 42.755 -6.480 -56.497 1.00 56.84 532 GLY A C 1
ATOM 4126 O O . GLY A 1 532 ? 42.539 -7.528 -57.099 1.00 56.84 532 GLY A O 1
ATOM 4127 N N . VAL A 1 533 ? 43.975 -5.941 -56.419 1.00 57.97 533 VAL A N 1
ATOM 4128 C CA . VAL A 1 533 ? 45.168 -6.523 -57.052 1.00 57.97 533 VAL A CA 1
ATOM 4129 C C . VAL A 1 533 ? 45.487 -7.910 -56.484 1.00 57.97 533 VAL A C 1
ATOM 4131 O O . VAL A 1 533 ? 45.854 -8.789 -57.256 1.00 57.97 533 VAL A O 1
ATOM 4134 N N . SER A 1 534 ? 45.292 -8.152 -55.182 1.00 57.41 534 SER A N 1
ATOM 4135 C CA . SER A 1 534 ? 45.550 -9.468 -54.576 1.00 57.41 534 SER A CA 1
ATOM 4136 C C . SER A 1 534 ? 44.582 -10.567 -55.042 1.00 57.41 534 SER A C 1
ATOM 4138 O O . SER A 1 534 ? 45.020 -11.702 -55.208 1.00 57.41 534 SER A O 1
ATOM 4140 N N . PHE A 1 535 ? 43.309 -10.242 -55.311 1.00 54.38 535 PHE A N 1
ATOM 4141 C CA . PHE A 1 535 ? 42.333 -11.175 -55.908 1.00 54.38 535 PHE A CA 1
ATOM 4142 C C . PHE A 1 535 ? 42.618 -11.455 -57.388 1.00 54.38 535 PHE A C 1
ATOM 4144 O O . PHE A 1 535 ? 42.441 -12.567 -57.864 1.00 54.38 535 PHE A O 1
ATOM 4151 N N . ILE A 1 536 ? 43.066 -10.444 -58.132 1.00 55.00 536 ILE A N 1
ATOM 4152 C CA . ILE A 1 536 ? 43.371 -10.579 -59.561 1.00 55.00 536 ILE A CA 1
ATOM 4153 C C . ILE A 1 536 ? 44.675 -11.374 -59.751 1.00 55.00 536 ILE A C 1
ATOM 4155 O O . ILE A 1 536 ? 44.757 -12.231 -60.624 1.00 55.00 536 ILE A O 1
ATOM 4159 N N . GLN A 1 537 ? 45.685 -11.153 -58.904 1.00 53.81 537 GLN A N 1
ATOM 4160 C CA . GLN A 1 537 ? 46.961 -11.876 -58.959 1.00 53.81 537 GLN A CA 1
ATOM 4161 C C . GLN A 1 537 ? 46.864 -13.354 -58.550 1.00 53.81 537 GLN A C 1
ATOM 4163 O O . GLN A 1 537 ? 47.708 -14.131 -58.990 1.00 53.81 537 GLN A O 1
ATOM 4168 N N . SER A 1 538 ? 45.873 -13.764 -57.745 1.00 51.78 538 SER A N 1
ATOM 4169 C CA . SER A 1 538 ? 45.673 -15.186 -57.412 1.00 51.78 538 SER A CA 1
ATOM 4170 C C . SER A 1 538 ? 45.131 -16.011 -58.581 1.00 51.78 538 SER A C 1
ATOM 4172 O O . SER A 1 538 ? 45.342 -17.222 -58.608 1.00 51.78 538 SER A O 1
ATOM 4174 N N . ASP A 1 539 ? 44.483 -15.354 -59.546 1.00 46.66 539 ASP A N 1
ATOM 4175 C CA . ASP A 1 539 ? 43.723 -15.996 -60.625 1.00 46.66 539 ASP A CA 1
ATOM 4176 C C . ASP A 1 539 ? 44.394 -15.853 -62.008 1.00 46.66 539 ASP A C 1
ATOM 4178 O O . ASP A 1 539 ? 43.897 -16.388 -63.001 1.00 46.66 539 ASP A O 1
ATOM 4182 N N . LEU A 1 540 ? 45.524 -15.139 -62.101 1.00 51.56 540 LEU A N 1
ATOM 4183 C CA . LEU A 1 540 ? 46.195 -14.814 -63.364 1.00 51.56 540 LEU A CA 1
ATOM 4184 C C . LEU A 1 540 ? 47.510 -15.569 -63.579 1.00 51.56 540 LEU A C 1
ATOM 4186 O O . LEU A 1 540 ? 48.407 -15.570 -62.739 1.00 51.56 540 LEU A O 1
ATOM 4190 N N . ASP A 1 541 ? 47.655 -16.122 -64.785 1.00 46.94 541 ASP A N 1
ATOM 4191 C CA . ASP A 1 541 ? 48.888 -16.736 -65.276 1.00 46.94 541 ASP A CA 1
ATOM 4192 C C . ASP A 1 541 ? 50.031 -15.705 -65.381 1.00 46.94 541 ASP A C 1
ATOM 4194 O O . ASP A 1 541 ? 49.849 -14.580 -65.865 1.00 46.94 541 ASP A O 1
ATOM 4198 N N . ALA A 1 542 ? 51.246 -16.102 -64.984 1.00 50.25 542 ALA A N 1
ATOM 4199 C CA . ALA A 1 542 ? 52.409 -15.212 -64.859 1.00 50.25 542 ALA A CA 1
ATOM 4200 C C . ALA A 1 542 ? 52.785 -14.467 -66.162 1.00 50.25 542 ALA A C 1
ATOM 4202 O O . ALA A 1 542 ? 53.344 -13.371 -66.111 1.00 50.25 542 ALA A O 1
ATOM 4203 N N . ALA A 1 543 ? 52.444 -15.023 -67.330 1.00 42.31 543 ALA A N 1
ATOM 4204 C CA . ALA A 1 543 ? 52.689 -14.408 -68.637 1.00 42.31 543 ALA A CA 1
ATOM 4205 C C . ALA A 1 543 ? 51.724 -13.249 -68.964 1.00 42.31 543 ALA A C 1
ATOM 4207 O O . ALA A 1 543 ? 52.120 -12.294 -69.629 1.00 42.31 543 ALA A O 1
ATOM 4208 N N . ILE A 1 544 ? 50.479 -13.299 -68.473 1.00 49.41 544 ILE A N 1
ATOM 4209 C CA . ILE A 1 544 ? 49.478 -12.236 -68.671 1.00 49.41 544 ILE A CA 1
ATOM 4210 C C . ILE A 1 544 ? 49.735 -11.090 -67.685 1.00 49.41 544 ILE A C 1
ATOM 4212 O O . ILE A 1 544 ? 49.641 -9.922 -68.055 1.00 49.41 544 ILE A O 1
ATOM 4216 N N . SER A 1 545 ? 50.171 -11.421 -66.466 1.00 48.53 545 SER A N 1
ATOM 4217 C CA . SER A 1 545 ? 50.581 -10.447 -65.444 1.00 48.53 545 SER A CA 1
ATOM 4218 C C . SER A 1 545 ? 51.698 -9.505 -65.932 1.00 48.53 545 SER A C 1
ATOM 4220 O O . SER A 1 545 ? 51.698 -8.322 -65.609 1.00 48.53 545 SER A O 1
ATOM 4222 N N . ALA A 1 546 ? 52.600 -9.988 -66.799 1.00 47.22 546 ALA A N 1
ATOM 4223 C CA . ALA A 1 546 ? 53.688 -9.194 -67.379 1.00 47.22 546 ALA A CA 1
ATOM 4224 C C . ALA A 1 546 ? 53.264 -8.253 -68.531 1.00 47.22 546 ALA A C 1
ATOM 4226 O O . ALA A 1 546 ? 53.992 -7.310 -68.838 1.00 47.22 546 ALA A O 1
ATOM 4227 N N . MET A 1 547 ? 52.113 -8.488 -69.180 1.00 46.09 547 MET A N 1
ATOM 4228 C CA . MET A 1 547 ? 51.581 -7.616 -70.248 1.00 46.09 547 MET A CA 1
ATOM 4229 C C . MET A 1 547 ? 50.651 -6.514 -69.716 1.00 46.09 547 MET A C 1
ATOM 4231 O O . MET A 1 547 ? 50.319 -5.577 -70.444 1.00 46.09 547 MET A O 1
ATOM 4235 N N . LEU A 1 548 ? 50.225 -6.617 -68.457 1.00 53.22 548 LEU A N 1
ATOM 4236 C CA . LEU A 1 548 ? 49.354 -5.651 -67.800 1.00 53.22 548 LEU A CA 1
ATOM 4237 C C . LEU A 1 548 ? 50.217 -4.566 -67.136 1.00 53.22 548 LEU A C 1
ATOM 4239 O O . LEU A 1 548 ? 50.725 -4.740 -66.034 1.00 53.22 548 LEU A O 1
ATOM 4243 N N . THR A 1 549 ? 50.408 -3.434 -67.815 1.00 52.81 549 THR A N 1
ATOM 4244 C CA . THR A 1 549 ? 51.017 -2.234 -67.215 1.00 52.81 549 THR A CA 1
ATOM 4245 C C . THR A 1 549 ? 50.209 -1.773 -65.999 1.00 52.81 549 THR A C 1
ATOM 4247 O O . THR A 1 549 ? 49.007 -1.555 -66.141 1.00 52.81 549 THR A O 1
ATOM 4250 N N . ASP A 1 550 ? 50.876 -1.630 -64.845 1.00 61.31 550 ASP A N 1
ATOM 4251 C CA . ASP A 1 550 ? 50.367 -1.120 -63.559 1.00 61.31 550 ASP A CA 1
ATOM 4252 C C . ASP A 1 550 ? 48.874 -1.395 -63.298 1.00 61.31 550 ASP A C 1
ATOM 4254 O O . ASP A 1 550 ? 48.031 -0.497 -63.305 1.00 61.31 550 ASP A O 1
ATOM 4258 N N . LEU A 1 551 ? 48.538 -2.662 -63.020 1.00 62.12 551 LEU A N 1
ATOM 4259 C CA . LEU A 1 551 ? 47.193 -3.093 -62.600 1.00 62.12 551 LEU A CA 1
ATOM 4260 C C . LEU A 1 551 ? 46.597 -2.230 -61.472 1.00 62.12 551 LEU A C 1
ATOM 4262 O O . LEU A 1 551 ? 45.386 -2.021 -61.425 1.00 62.12 551 LEU A O 1
ATOM 4266 N N . SER A 1 552 ? 47.441 -1.695 -60.587 1.00 64.19 552 SER A N 1
ATOM 4267 C CA . SER A 1 552 ? 47.055 -0.781 -59.505 1.00 64.19 552 SER A CA 1
ATOM 4268 C C . SER A 1 552 ? 46.447 0.542 -59.997 1.00 64.19 552 SER A C 1
ATOM 4270 O O . SER A 1 552 ? 45.638 1.138 -59.287 1.00 64.19 552 SER A O 1
ATOM 4272 N N . GLU A 1 553 ? 46.791 0.991 -61.206 1.00 71.38 553 GLU A N 1
ATOM 4273 C CA . GLU A 1 553 ? 46.271 2.217 -61.824 1.00 71.38 553 GLU A CA 1
ATOM 4274 C C . GLU A 1 553 ? 44.993 1.958 -62.647 1.00 71.38 553 GLU A C 1
ATOM 4276 O O . GLU A 1 553 ? 44.151 2.844 -62.784 1.00 71.38 553 GLU A O 1
ATOM 4281 N N . GLY A 1 554 ? 44.809 0.738 -63.166 1.00 71.75 554 GLY A N 1
ATOM 4282 C CA . GLY A 1 554 ? 43.639 0.350 -63.968 1.00 71.75 554 GLY A CA 1
ATOM 4283 C C . GLY A 1 554 ? 42.420 -0.096 -63.157 1.00 71.75 554 GLY A C 1
ATOM 4284 O O . GLY A 1 554 ? 41.280 0.226 -63.505 1.00 71.75 554 GLY A O 1
ATOM 4285 N N . VAL A 1 555 ? 42.642 -0.797 -62.037 1.00 76.56 555 VAL A N 1
ATOM 4286 C CA . VAL A 1 555 ? 41.577 -1.308 -61.149 1.00 76.56 555 VAL A CA 1
ATOM 4287 C C . VAL A 1 555 ? 40.601 -0.213 -60.680 1.00 76.56 555 VAL A C 1
ATOM 4289 O O . VAL A 1 555 ? 39.391 -0.452 -60.735 1.00 76.56 555 VAL A O 1
ATOM 4292 N N . PRO A 1 556 ? 41.046 0.997 -60.277 1.00 83.81 556 PRO A N 1
ATOM 4293 C CA . PRO A 1 556 ? 40.133 2.086 -59.932 1.00 83.81 556 PRO A CA 1
ATOM 4294 C C . PRO A 1 556 ? 39.161 2.443 -61.063 1.00 83.81 556 PRO A C 1
ATOM 4296 O O . PRO A 1 556 ? 37.972 2.608 -60.804 1.00 83.81 556 PRO A O 1
ATOM 4299 N N . PHE A 1 557 ? 39.624 2.500 -62.317 1.00 83.25 557 PHE A N 1
ATOM 4300 C CA . PHE A 1 557 ? 38.768 2.820 -63.464 1.00 83.25 557 PHE A CA 1
ATOM 4301 C C . PHE A 1 557 ? 37.760 1.713 -63.777 1.00 83.25 557 PHE A C 1
ATOM 4303 O O . PHE A 1 557 ? 36.620 2.021 -64.127 1.00 83.25 557 PHE A O 1
ATOM 4310 N N . ALA A 1 558 ? 38.138 0.444 -63.599 1.00 81.12 558 ALA A N 1
ATOM 4311 C CA . ALA A 1 558 ? 37.206 -0.677 -63.711 1.00 81.12 558 ALA A CA 1
ATOM 4312 C C . ALA A 1 558 ? 36.074 -0.561 -62.675 1.00 81.12 558 ALA A C 1
ATOM 4314 O O . ALA A 1 558 ? 34.898 -0.647 -63.021 1.00 81.12 558 ALA A O 1
ATOM 4315 N N . ILE A 1 559 ? 36.418 -0.270 -61.415 1.00 81.38 559 ILE A N 1
ATOM 4316 C CA . ILE A 1 559 ? 35.436 -0.079 -60.339 1.00 81.38 559 ILE A CA 1
ATOM 4317 C C . ILE A 1 559 ? 34.544 1.139 -60.616 1.00 81.38 559 ILE A C 1
ATOM 4319 O O . ILE A 1 559 ? 33.326 1.048 -60.476 1.00 81.38 559 ILE A O 1
ATOM 4323 N N . MET A 1 560 ? 35.120 2.271 -61.037 1.00 85.12 560 MET A N 1
ATOM 4324 C CA . MET A 1 560 ? 34.355 3.479 -61.370 1.00 85.12 560 MET A CA 1
ATOM 4325 C C . MET A 1 560 ? 33.384 3.243 -62.530 1.00 85.12 560 MET A C 1
ATOM 4327 O O . MET A 1 560 ? 32.259 3.736 -62.472 1.00 85.12 560 MET A O 1
ATOM 4331 N N . ARG A 1 561 ? 33.777 2.477 -63.559 1.00 86.19 561 ARG A N 1
ATOM 4332 C CA . ARG A 1 561 ? 32.895 2.097 -64.674 1.00 86.19 561 ARG A CA 1
ATOM 4333 C C . ARG A 1 561 ? 31.704 1.279 -64.196 1.00 86.19 561 ARG A C 1
ATOM 4335 O O . ARG A 1 561 ? 30.573 1.621 -64.526 1.00 86.19 561 ARG A O 1
ATOM 4342 N N . GLU A 1 562 ? 31.952 0.219 -63.430 1.00 81.94 562 GLU A N 1
ATOM 4343 C CA . GLU A 1 562 ? 30.887 -0.634 -62.883 1.00 81.94 562 GLU A CA 1
ATOM 4344 C C . GLU A 1 562 ? 29.991 0.146 -61.897 1.00 81.94 562 GLU A C 1
ATOM 4346 O O . GLU A 1 562 ? 28.805 -0.138 -61.742 1.00 81.94 562 GLU A O 1
ATOM 4351 N N . ALA A 1 563 ? 30.531 1.202 -61.283 1.00 77.94 563 ALA A N 1
ATOM 4352 C CA . ALA A 1 563 ? 29.794 2.178 -60.487 1.00 77.94 563 ALA A CA 1
ATOM 4353 C C . ALA A 1 563 ? 29.160 3.330 -61.310 1.00 77.94 563 ALA A C 1
ATOM 4355 O O . ALA A 1 563 ? 28.593 4.259 -60.731 1.00 77.94 563 ALA A O 1
ATOM 4356 N N . GLY A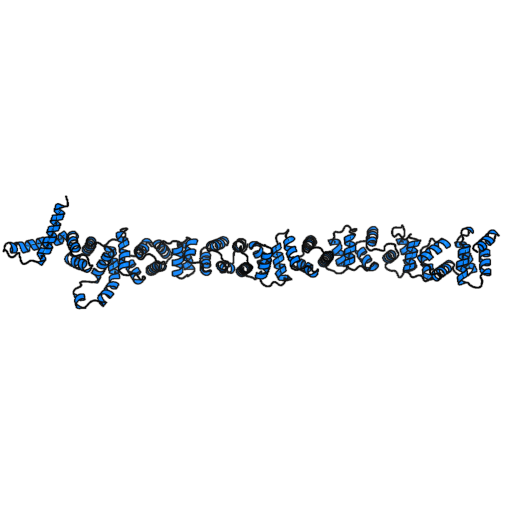 1 564 ? 29.212 3.268 -62.647 1.00 81.62 564 GLY A N 1
ATOM 4357 C CA . GLY A 1 564 ? 28.470 4.136 -63.568 1.00 81.62 564 GLY A CA 1
ATOM 4358 C C . GLY A 1 564 ? 29.241 5.305 -64.196 1.00 81.62 564 GLY A C 1
ATOM 4359 O O . GLY A 1 564 ? 28.612 6.169 -64.805 1.00 81.62 564 GLY A O 1
ATOM 4360 N N . LEU A 1 565 ? 30.572 5.382 -64.072 1.00 86.38 565 LEU A N 1
ATOM 4361 C CA . LEU A 1 565 ? 31.368 6.439 -64.712 1.00 86.38 565 LEU A CA 1
ATOM 4362 C C . LEU A 1 565 ? 31.423 6.246 -66.236 1.00 86.38 565 LEU A C 1
ATOM 4364 O O . LEU A 1 565 ? 31.863 5.202 -66.721 1.00 86.38 565 LEU A O 1
ATOM 4368 N N . GLY A 1 566 ? 31.059 7.279 -66.997 1.00 86.38 566 GLY A N 1
ATOM 4369 C CA . GLY A 1 566 ? 31.180 7.281 -68.455 1.00 86.38 566 GLY A CA 1
ATOM 4370 C C . GLY A 1 566 ? 32.635 7.290 -68.942 1.00 86.38 566 GLY A C 1
ATOM 4371 O O . GLY A 1 566 ? 33.521 7.856 -68.301 1.00 86.38 566 GLY A O 1
ATOM 4372 N N . SER A 1 567 ? 32.879 6.712 -70.120 1.00 85.00 567 SER A N 1
ATOM 4373 C CA . SER A 1 567 ? 34.209 6.631 -70.747 1.00 85.00 567 SER A CA 1
ATOM 4374 C C . SER A 1 567 ? 34.863 8.007 -70.932 1.00 85.00 567 SER A C 1
ATOM 4376 O O . SER A 1 567 ? 36.036 8.182 -70.606 1.00 85.00 567 SER A O 1
ATOM 4378 N N . ASN A 1 568 ? 34.090 9.011 -71.361 1.00 87.50 568 ASN A N 1
ATOM 4379 C CA . ASN A 1 568 ? 34.548 10.397 -71.509 1.00 87.50 568 ASN A CA 1
ATOM 4380 C C . ASN A 1 568 ? 35.100 11.001 -70.212 1.00 87.50 568 ASN A C 1
ATOM 4382 O O . ASN A 1 568 ? 36.120 11.692 -70.241 1.00 87.50 568 ASN A O 1
ATOM 4386 N N . ASP A 1 569 ? 34.451 10.745 -69.078 1.00 87.19 569 ASP A N 1
ATOM 4387 C CA . ASP A 1 569 ? 34.893 11.274 -67.789 1.00 87.19 569 ASP A CA 1
ATOM 4388 C C . ASP A 1 569 ? 36.094 10.488 -67.247 1.00 87.19 569 ASP A C 1
ATOM 4390 O O . ASP A 1 569 ? 37.046 11.100 -66.764 1.00 87.19 569 ASP A O 1
ATOM 4394 N N . ALA A 1 570 ? 36.138 9.167 -67.455 1.00 86.25 570 ALA A N 1
ATOM 4395 C CA . ALA A 1 570 ? 37.318 8.351 -67.161 1.00 86.25 570 ALA A CA 1
ATOM 4396 C C . ALA A 1 570 ? 38.567 8.860 -67.906 1.00 86.25 570 ALA A C 1
ATOM 4398 O O . ALA A 1 570 ? 39.606 9.109 -67.294 1.00 86.25 570 ALA A O 1
ATOM 4399 N N . ALA A 1 571 ? 38.458 9.116 -69.212 1.00 86.69 571 ALA A N 1
ATOM 4400 C CA . ALA A 1 571 ? 39.566 9.637 -70.011 1.00 86.69 571 ALA A CA 1
ATOM 4401 C C . ALA A 1 571 ? 40.008 11.046 -69.590 1.00 86.69 571 ALA A C 1
ATOM 4403 O O . ALA A 1 571 ? 41.193 11.370 -69.663 1.00 86.69 571 ALA A O 1
ATOM 4404 N N . ARG A 1 572 ? 39.085 11.898 -69.123 1.00 88.19 572 ARG A N 1
ATOM 4405 C CA . ARG A 1 572 ? 39.442 13.217 -68.571 1.00 88.19 572 ARG A CA 1
ATOM 4406 C C . ARG A 1 572 ? 40.269 13.087 -67.297 1.00 88.19 572 ARG A C 1
ATOM 4408 O O . ARG A 1 572 ? 41.220 13.850 -67.138 1.00 88.19 572 ARG A O 1
ATOM 4415 N N . VAL A 1 573 ? 39.945 12.135 -66.419 1.00 87.94 573 VAL A N 1
ATOM 4416 C CA . VAL A 1 573 ? 40.770 11.824 -65.239 1.00 87.94 573 VAL A CA 1
ATOM 4417 C C . VAL A 1 573 ? 42.153 11.339 -65.672 1.00 87.94 573 VAL A C 1
ATOM 4419 O O . VAL A 1 573 ? 43.146 11.910 -65.229 1.00 87.94 573 VAL A O 1
ATOM 4422 N N . MET A 1 574 ? 42.238 10.383 -66.604 1.00 88.38 574 MET A N 1
ATOM 4423 C CA . MET A 1 574 ? 43.516 9.885 -67.143 1.00 88.38 574 MET A CA 1
ATOM 4424 C C . MET A 1 574 ? 44.380 11.016 -67.723 1.00 88.38 574 MET A C 1
ATOM 4426 O O . MET A 1 574 ? 45.575 11.108 -67.441 1.00 88.38 574 MET A O 1
ATOM 4430 N N . LYS A 1 575 ? 43.772 11.950 -68.462 1.00 88.12 575 LYS A N 1
ATOM 4431 C CA . LYS A 1 575 ? 44.475 13.121 -68.997 1.00 88.12 575 LYS A CA 1
ATOM 4432 C C . LYS A 1 575 ? 44.977 14.056 -67.896 1.00 88.12 575 LYS A C 1
ATOM 4434 O O . LYS A 1 575 ? 46.100 14.544 -67.986 1.00 88.12 575 LYS A O 1
ATOM 4439 N N . LYS A 1 576 ? 44.181 14.292 -66.845 1.00 88.06 576 LYS A N 1
ATOM 4440 C CA . LYS A 1 576 ? 44.598 15.078 -65.666 1.00 88.06 576 LYS A CA 1
ATOM 4441 C C . LYS A 1 576 ? 45.756 14.409 -64.904 1.00 88.06 576 LYS A C 1
ATOM 4443 O O . LYS A 1 576 ? 46.573 15.124 -64.338 1.00 88.06 576 LYS A O 1
ATOM 4448 N N . LEU A 1 577 ? 45.855 13.076 -64.927 1.00 86.19 577 LEU A N 1
ATOM 4449 C CA . LEU A 1 577 ? 46.994 12.310 -64.390 1.00 86.19 577 LEU A CA 1
ATOM 4450 C C . LEU A 1 577 ? 48.254 12.391 -65.277 1.00 86.19 577 LEU A C 1
ATOM 4452 O O . LEU A 1 577 ? 49.293 11.844 -64.916 1.00 86.19 577 LEU A O 1
ATOM 4456 N N . GLY A 1 578 ? 48.180 13.055 -66.435 1.00 85.31 578 GLY A N 1
ATOM 4457 C CA . GLY A 1 578 ? 49.289 13.187 -67.382 1.00 85.31 578 GLY A CA 1
ATOM 4458 C C . GLY A 1 578 ? 49.443 12.001 -68.336 1.00 85.31 578 GLY A C 1
ATOM 4459 O O . GLY A 1 578 ? 50.465 11.895 -69.013 1.00 85.31 578 GLY A O 1
ATOM 4460 N N . TRP A 1 579 ? 48.459 11.101 -68.411 1.00 85.81 579 TRP A N 1
ATOM 4461 C CA . TRP A 1 579 ? 48.519 9.967 -69.331 1.00 85.81 579 TRP A CA 1
ATOM 4462 C C . TRP A 1 579 ? 48.240 10.427 -70.755 1.00 85.81 579 TRP A C 1
ATOM 4464 O O . TRP A 1 579 ? 47.219 11.068 -71.006 1.00 85.81 579 TRP A O 1
ATOM 4474 N N . GLY A 1 580 ? 49.111 10.045 -71.691 1.00 80.62 580 GLY A N 1
ATOM 4475 C CA . GLY A 1 580 ? 48.853 10.206 -73.121 1.00 80.62 580 GLY A CA 1
ATOM 4476 C C . GLY A 1 580 ? 47.736 9.281 -73.618 1.00 80.62 580 GLY A C 1
ATOM 4477 O O . GLY A 1 580 ? 47.348 8.320 -72.947 1.00 80.62 580 GLY A O 1
ATOM 4478 N N . TRP A 1 581 ? 47.245 9.538 -74.831 1.00 80.44 581 TRP A N 1
ATOM 4479 C CA . TRP A 1 581 ? 46.100 8.805 -75.388 1.00 80.44 581 TRP A CA 1
ATOM 4480 C C . TRP A 1 581 ? 46.322 7.284 -75.539 1.00 80.44 581 TRP A C 1
ATOM 4482 O O . TRP A 1 581 ? 45.358 6.528 -75.446 1.00 80.44 581 TRP A O 1
ATOM 4492 N N . ILE A 1 582 ? 47.564 6.813 -75.742 1.00 77.81 582 ILE A N 1
ATOM 4493 C CA . ILE A 1 582 ? 47.877 5.374 -75.879 1.00 77.81 582 ILE A CA 1
ATOM 4494 C C . ILE A 1 582 ? 47.683 4.635 -74.537 1.00 77.81 582 ILE A C 1
ATOM 4496 O O . ILE A 1 582 ? 46.858 3.722 -74.502 1.00 77.81 582 ILE A O 1
ATOM 4500 N N . PRO A 1 583 ? 48.347 5.019 -73.422 1.00 78.50 583 PRO A N 1
ATOM 4501 C CA . PRO A 1 583 ? 48.052 4.451 -72.104 1.00 78.50 583 PRO A CA 1
ATOM 4502 C C . PRO A 1 583 ? 46.578 4.568 -71.703 1.00 78.50 583 PRO A C 1
ATOM 4504 O O . PRO A 1 583 ? 46.007 3.603 -71.202 1.00 78.50 583 PRO A O 1
ATOM 4507 N N . ALA A 1 584 ? 45.933 5.707 -71.982 1.00 80.88 584 ALA A N 1
ATOM 4508 C CA . ALA A 1 584 ? 44.512 5.889 -71.692 1.00 80.88 584 ALA A CA 1
ATOM 4509 C C . ALA A 1 584 ? 43.626 4.904 -72.477 1.00 80.88 584 ALA A C 1
ATOM 4511 O O . ALA A 1 584 ? 42.705 4.319 -71.916 1.00 80.88 584 ALA A O 1
ATOM 4512 N N . CYS A 1 585 ? 43.930 4.654 -73.757 1.00 77.69 585 CYS A N 1
ATOM 4513 C CA . CYS A 1 585 ? 43.232 3.658 -74.573 1.00 77.69 585 CYS A CA 1
ATOM 4514 C C . CYS A 1 585 ? 43.326 2.254 -73.966 1.00 77.69 585 CYS A C 1
ATOM 4516 O O . CYS A 1 585 ? 42.318 1.555 -73.876 1.00 77.69 585 CYS A O 1
ATOM 4518 N N . ILE A 1 586 ? 44.530 1.846 -73.552 1.00 74.31 586 ILE A N 1
ATOM 4519 C CA . ILE A 1 586 ? 44.776 0.529 -72.951 1.00 74.31 586 ILE A CA 1
ATOM 4520 C C . ILE A 1 586 ? 43.955 0.381 -71.667 1.00 74.31 586 ILE A C 1
ATOM 4522 O O . ILE A 1 586 ? 43.246 -0.609 -71.503 1.00 74.31 586 ILE A O 1
ATOM 4526 N N . GLN A 1 587 ? 43.981 1.396 -70.805 1.00 79.19 587 GLN A N 1
ATOM 4527 C CA . GLN A 1 587 ? 43.315 1.365 -69.504 1.00 79.19 587 GLN A CA 1
ATOM 4528 C C . GLN A 1 587 ? 41.786 1.448 -69.614 1.00 79.19 587 GLN A C 1
ATOM 4530 O O . GLN A 1 587 ? 41.082 0.784 -68.860 1.00 79.19 587 GLN A O 1
ATOM 4535 N N . LEU A 1 588 ? 41.241 2.178 -70.595 1.00 78.94 588 LEU A N 1
ATOM 4536 C CA . LEU A 1 588 ? 39.798 2.173 -70.879 1.00 78.94 588 LEU A CA 1
ATOM 4537 C C . LEU A 1 588 ? 39.316 0.790 -71.339 1.00 78.94 588 LEU A C 1
ATOM 4539 O O . LEU A 1 588 ? 38.281 0.308 -70.879 1.00 78.94 588 LEU A O 1
ATOM 4543 N N . VAL A 1 589 ? 40.074 0.127 -72.216 1.00 73.69 589 VAL A N 1
ATOM 4544 C CA . VAL A 1 589 ? 39.747 -1.237 -72.655 1.00 73.69 589 VAL A CA 1
ATOM 4545 C C . VAL A 1 589 ? 39.875 -2.225 -71.493 1.00 73.69 589 VAL A C 1
ATOM 4547 O O . VAL A 1 589 ? 38.990 -3.055 -71.313 1.00 73.69 589 VAL A O 1
ATOM 4550 N N . GLN A 1 590 ? 40.920 -2.107 -70.668 1.00 74.19 590 GLN A N 1
ATOM 4551 C CA . GLN A 1 590 ? 41.119 -2.952 -69.482 1.00 74.19 590 GLN A CA 1
ATOM 4552 C C . GLN A 1 590 ? 40.036 -2.748 -68.415 1.00 74.19 590 GLN A C 1
ATOM 4554 O O . GLN A 1 590 ? 39.601 -3.717 -67.800 1.00 74.19 590 GLN A O 1
ATOM 4559 N N . ALA A 1 591 ? 39.539 -1.522 -68.240 1.00 74.38 591 ALA A N 1
ATOM 4560 C CA . ALA A 1 591 ? 38.386 -1.233 -67.390 1.00 74.38 591 ALA A CA 1
ATOM 4561 C C . ALA A 1 591 ? 37.066 -1.800 -67.958 1.00 74.38 591 ALA A C 1
ATOM 4563 O O . ALA A 1 591 ? 36.061 -1.847 -67.251 1.00 74.38 591 ALA A O 1
ATOM 4564 N N . GLY A 1 592 ? 37.057 -2.255 -69.217 1.00 72.44 592 GLY A N 1
ATOM 4565 C CA . GLY A 1 592 ? 35.925 -2.902 -69.882 1.00 72.44 592 GLY A CA 1
ATOM 4566 C C . GLY A 1 592 ? 35.015 -1.954 -70.670 1.00 72.44 592 GLY A C 1
ATOM 4567 O O . GLY A 1 592 ? 33.912 -2.345 -71.054 1.00 72.44 592 GLY A O 1
ATOM 4568 N N . TYR A 1 593 ? 35.433 -0.709 -70.927 1.00 78.75 593 TYR A N 1
ATOM 4569 C CA . TYR A 1 593 ? 34.677 0.190 -71.803 1.00 78.75 593 TYR A CA 1
ATOM 4570 C C . TYR A 1 593 ? 34.620 -0.363 -73.237 1.00 78.75 593 TYR A C 1
ATOM 4572 O O . TYR A 1 593 ? 35.602 -0.894 -73.761 1.00 78.75 593 TYR A O 1
ATOM 4580 N N . GLY A 1 594 ? 33.459 -0.235 -73.889 1.00 75.75 594 GLY A N 1
ATOM 4581 C CA . GLY A 1 594 ? 33.253 -0.747 -75.243 1.00 75.75 594 GLY A CA 1
ATOM 4582 C C . GLY A 1 594 ? 34.205 -0.103 -76.253 1.00 75.75 594 GLY A C 1
ATOM 4583 O O . GLY A 1 594 ? 34.484 1.091 -76.183 1.00 75.75 594 GLY A O 1
ATOM 4584 N N . ALA A 1 595 ? 34.679 -0.872 -77.238 1.00 71.25 595 ALA A N 1
ATOM 4585 C CA . ALA A 1 595 ? 35.658 -0.385 -78.216 1.00 71.25 595 ALA A CA 1
ATOM 4586 C C . ALA A 1 595 ? 35.190 0.884 -78.962 1.00 71.25 595 ALA A C 1
ATOM 4588 O O . ALA A 1 595 ? 35.982 1.798 -79.179 1.00 71.25 595 ALA A O 1
ATOM 4589 N N . GLY A 1 596 ? 33.901 0.968 -79.316 1.00 71.62 596 GLY A N 1
ATOM 4590 C CA . GLY A 1 596 ? 33.317 2.158 -79.949 1.00 71.62 596 GLY A CA 1
ATOM 4591 C C . GLY A 1 596 ? 33.336 3.395 -79.045 1.00 71.62 596 GLY A C 1
ATOM 4592 O O . GLY A 1 596 ? 33.723 4.477 -79.493 1.00 71.62 596 GLY A O 1
ATOM 4593 N N . ASP A 1 597 ? 32.998 3.220 -77.767 1.00 75.12 597 ASP A N 1
ATOM 4594 C CA . ASP A 1 597 ? 32.978 4.298 -76.775 1.00 75.12 597 ASP A CA 1
ATOM 4595 C C . ASP A 1 597 ? 34.390 4.782 -76.454 1.00 75.12 597 ASP A C 1
ATOM 4597 O O . ASP A 1 597 ? 34.611 5.986 -76.337 1.00 75.12 597 ASP A O 1
ATOM 4601 N N . THR A 1 598 ? 35.356 3.864 -76.374 1.00 77.44 598 THR A N 1
ATOM 4602 C CA . THR A 1 598 ? 36.773 4.170 -76.148 1.00 77.44 598 THR A CA 1
ATOM 4603 C C . THR A 1 598 ? 37.341 5.027 -77.277 1.00 77.44 598 THR A C 1
ATOM 4605 O O . THR A 1 598 ? 37.918 6.078 -77.012 1.00 77.44 598 THR A O 1
ATOM 4608 N N . TRP A 1 599 ? 37.124 4.662 -78.546 1.00 76.56 599 TRP A N 1
ATOM 4609 C CA . TRP A 1 599 ? 37.603 5.474 -79.673 1.00 76.56 599 TRP A CA 1
ATOM 4610 C C . TRP A 1 599 ? 36.915 6.835 -79.755 1.00 76.56 599 TRP A C 1
ATOM 4612 O O . TRP A 1 599 ? 37.579 7.851 -79.972 1.00 76.56 599 TRP A O 1
ATOM 4622 N N . GLY A 1 600 ? 35.595 6.869 -79.541 1.00 77.06 600 GLY A N 1
ATOM 4623 C CA . GLY A 1 600 ? 34.847 8.120 -79.462 1.00 77.06 600 GLY A CA 1
ATOM 4624 C C . GLY A 1 600 ? 35.400 9.041 -78.373 1.00 77.06 600 GLY A C 1
ATOM 4625 O O . GLY A 1 600 ? 35.593 10.230 -78.619 1.00 77.06 600 GLY A O 1
ATOM 4626 N N . THR A 1 601 ? 35.720 8.468 -77.219 1.00 83.25 601 THR A N 1
ATOM 4627 C CA . THR A 1 601 ? 36.259 9.161 -76.051 1.00 83.25 601 THR A CA 1
ATOM 4628 C C . THR A 1 601 ? 37.662 9.708 -76.262 1.00 83.25 601 THR A C 1
ATOM 4630 O O . THR A 1 601 ? 37.947 10.856 -75.919 1.00 83.25 601 THR A O 1
ATOM 4633 N N . LEU A 1 602 ? 38.553 8.898 -76.837 1.00 83.00 602 LEU A N 1
ATOM 4634 C CA . LEU A 1 602 ? 39.924 9.314 -77.115 1.00 83.00 602 LEU A CA 1
ATOM 4635 C C . LEU A 1 602 ? 39.935 10.504 -78.068 1.00 83.00 602 LEU A C 1
ATOM 4637 O O . LEU A 1 602 ? 40.670 11.458 -77.833 1.00 83.00 602 LEU A O 1
ATOM 4641 N N . TRP A 1 603 ? 39.074 10.497 -79.088 1.00 81.88 603 TRP A N 1
ATOM 4642 C CA . TRP A 1 603 ? 38.889 11.676 -79.925 1.00 81.88 603 TRP A CA 1
ATOM 4643 C C . TRP A 1 603 ? 38.427 12.880 -79.095 1.00 81.88 603 TRP A C 1
ATOM 4645 O O . TRP A 1 603 ? 39.099 13.905 -79.097 1.00 81.88 603 TRP A O 1
ATOM 4655 N N . ASP A 1 604 ? 37.352 12.759 -78.316 1.00 83.88 604 ASP A N 1
ATOM 4656 C CA . ASP A 1 604 ? 36.771 13.904 -77.598 1.00 83.88 604 ASP A CA 1
ATOM 4657 C C . ASP A 1 604 ? 37.747 14.538 -76.589 1.00 83.88 604 ASP A C 1
ATOM 4659 O O . ASP A 1 604 ? 37.834 15.765 -76.474 1.00 83.88 604 ASP A O 1
ATOM 4663 N N . VAL A 1 605 ? 38.529 13.719 -75.881 1.00 86.06 605 VAL A N 1
ATOM 4664 C CA . VAL A 1 605 ? 39.411 14.168 -74.791 1.00 86.06 605 VAL A CA 1
ATOM 4665 C C . VAL A 1 605 ? 40.842 14.457 -75.261 1.00 86.06 605 VAL A C 1
ATOM 4667 O O . VAL A 1 605 ? 41.474 15.402 -74.773 1.00 86.06 605 VAL A O 1
ATOM 4670 N N . TYR A 1 606 ? 41.353 13.699 -76.232 1.00 85.00 606 TYR A N 1
ATOM 4671 C CA . TYR A 1 606 ? 42.737 13.761 -76.716 1.00 85.00 606 TYR A CA 1
ATOM 4672 C C . TYR A 1 606 ? 42.873 14.272 -78.164 1.00 85.00 606 TYR A C 1
ATOM 4674 O O . TYR A 1 606 ? 43.954 14.150 -78.740 1.00 85.00 606 TYR A O 1
ATOM 4682 N N . HIS A 1 607 ? 41.835 14.893 -78.751 1.00 83.88 607 HIS A N 1
ATOM 4683 C CA . HIS A 1 607 ? 41.832 15.353 -80.156 1.00 83.88 607 HIS A CA 1
ATOM 4684 C C . HIS A 1 607 ? 43.090 16.118 -80.582 1.00 83.88 607 HIS A C 1
ATOM 4686 O O . HIS A 1 607 ? 43.552 15.920 -81.698 1.00 83.88 607 HIS A O 1
ATOM 4692 N N . ASN A 1 608 ? 43.668 16.969 -79.727 1.00 80.69 608 ASN A N 1
ATOM 4693 C CA . ASN A 1 608 ? 44.880 17.715 -80.081 1.00 80.69 608 ASN A CA 1
ATOM 4694 C C . ASN A 1 608 ? 46.091 16.791 -80.251 1.00 80.69 608 ASN A C 1
ATOM 4696 O O . ASN A 1 608 ? 46.805 16.894 -81.241 1.00 80.69 608 ASN A O 1
ATOM 4700 N N . GLU A 1 609 ? 46.309 15.857 -79.324 1.00 80.44 609 GLU A N 1
ATOM 4701 C CA . GLU A 1 609 ? 47.423 14.902 -79.389 1.00 80.44 609 GLU A CA 1
ATOM 4702 C C . GLU A 1 609 ? 47.256 13.936 -80.563 1.00 80.44 609 GLU A C 1
ATOM 4704 O O . GLU A 1 609 ? 48.194 13.713 -81.329 1.00 80.44 609 GLU A O 1
ATOM 4709 N N . LEU A 1 610 ? 46.040 13.414 -80.742 1.00 78.69 610 LEU A N 1
ATOM 4710 C CA . LEU A 1 610 ? 45.689 12.568 -81.880 1.00 78.69 610 LEU A CA 1
ATOM 4711 C C . LEU A 1 610 ? 45.819 13.330 -83.201 1.00 78.69 610 LEU A C 1
ATOM 4713 O O . LEU A 1 610 ? 46.359 12.796 -84.161 1.00 78.69 610 LEU A O 1
ATOM 4717 N N . GLY A 1 611 ? 45.380 14.587 -83.245 1.00 73.94 611 GLY A N 1
ATOM 4718 C CA . GLY A 1 611 ? 45.486 15.469 -84.403 1.00 73.94 611 GLY A CA 1
ATOM 4719 C C . GLY A 1 611 ? 46.936 15.749 -84.778 1.00 73.94 611 GLY A C 1
ATOM 4720 O O . GLY A 1 611 ? 47.292 15.610 -85.944 1.00 73.94 611 GLY A O 1
ATOM 4721 N N . PHE A 1 612 ? 47.802 16.049 -83.806 1.00 75.50 612 PHE A N 1
ATOM 4722 C CA . PHE A 1 612 ? 49.238 16.203 -84.048 1.00 75.50 612 PHE A CA 1
ATOM 4723 C C . PHE A 1 612 ? 49.885 14.912 -84.538 1.00 75.50 612 PHE A C 1
ATOM 4725 O O . PHE A 1 612 ? 50.709 14.959 -85.446 1.00 75.50 612 PHE A O 1
ATOM 4732 N N . GLN A 1 613 ? 49.511 13.755 -83.993 1.00 73.88 613 GLN A N 1
ATOM 4733 C CA . GLN A 1 613 ? 50.032 12.486 -84.490 1.00 73.88 613 GLN A CA 1
ATOM 4734 C C . GLN A 1 613 ? 49.532 12.171 -85.894 1.00 73.88 613 GLN A C 1
ATOM 4736 O O . GLN A 1 613 ? 50.338 11.787 -86.731 1.00 73.88 613 GLN A O 1
ATOM 4741 N N . VAL A 1 614 ? 48.250 12.392 -86.189 1.00 69.19 614 VAL A N 1
ATOM 4742 C CA . VAL A 1 614 ? 47.704 12.254 -87.544 1.00 69.19 614 VAL A CA 1
ATOM 4743 C C . VAL A 1 614 ? 48.416 13.205 -88.500 1.00 69.19 614 VAL A C 1
ATOM 4745 O O . VAL A 1 614 ? 48.800 12.767 -89.574 1.00 69.19 614 VAL A O 1
ATOM 4748 N N . LEU A 1 615 ? 48.678 14.455 -88.115 1.00 68.12 615 LEU A N 1
ATOM 4749 C CA . LEU A 1 615 ? 49.444 15.405 -88.927 1.00 68.12 615 LEU A CA 1
ATOM 4750 C C . LEU A 1 615 ? 50.905 14.976 -89.112 1.00 68.12 615 LEU A C 1
ATOM 4752 O O . LEU A 1 615 ? 51.415 15.081 -90.220 1.00 68.12 615 LEU A O 1
ATOM 4756 N N . ASN A 1 616 ? 51.562 14.454 -88.073 1.00 68.31 616 ASN A N 1
ATOM 4757 C CA . ASN A 1 616 ? 52.933 13.936 -88.147 1.00 68.31 616 ASN A CA 1
ATOM 4758 C C . ASN A 1 616 ? 53.026 12.667 -89.000 1.00 68.31 616 ASN A C 1
ATOM 4760 O O . ASN A 1 616 ? 53.979 12.471 -89.744 1.00 68.31 616 ASN A O 1
ATOM 4764 N N . ILE A 1 617 ? 52.021 11.801 -88.918 1.00 64.06 617 ILE A N 1
ATOM 4765 C CA . ILE A 1 617 ? 51.884 10.630 -89.777 1.00 64.06 617 ILE A CA 1
ATOM 4766 C C . ILE A 1 617 ? 51.608 11.091 -91.201 1.00 64.06 617 ILE A C 1
ATOM 4768 O O . ILE A 1 617 ? 52.254 10.612 -92.116 1.00 64.06 617 ILE A O 1
ATOM 4772 N N . MET A 1 618 ? 50.692 12.033 -91.418 1.00 59.81 618 MET A N 1
ATOM 4773 C CA . MET A 1 618 ? 50.404 12.574 -92.744 1.00 59.81 618 MET A CA 1
ATOM 4774 C C . MET A 1 618 ? 51.626 13.266 -93.337 1.00 59.81 618 MET A C 1
ATOM 4776 O O . MET A 1 618 ? 51.856 13.120 -94.527 1.00 59.81 618 MET A O 1
ATOM 4780 N N . SER A 1 619 ? 52.444 13.960 -92.546 1.00 60.81 619 SER A N 1
ATOM 4781 C CA . SER A 1 619 ? 53.687 14.568 -93.023 1.00 60.81 619 SER A CA 1
ATOM 4782 C C . SER A 1 619 ? 54.797 13.539 -93.265 1.00 60.81 619 SER A C 1
ATOM 4784 O O . SER A 1 619 ? 55.569 13.712 -94.202 1.00 60.81 619 SER A O 1
ATOM 4786 N N . ALA A 1 620 ? 54.847 12.440 -92.502 1.00 59.78 620 ALA A N 1
ATOM 4787 C CA . ALA A 1 620 ? 55.778 11.327 -92.718 1.00 59.78 620 ALA A CA 1
ATOM 4788 C C . ALA A 1 620 ? 55.359 10.392 -93.870 1.00 59.78 620 ALA A C 1
ATOM 4790 O O . ALA A 1 620 ? 56.204 9.815 -94.551 1.00 59.78 620 ALA A O 1
ATOM 4791 N N . VAL A 1 621 ? 54.053 10.252 -94.107 1.00 57.53 621 VAL A N 1
ATOM 4792 C CA . VAL A 1 621 ? 53.450 9.414 -95.150 1.00 57.53 621 VAL A CA 1
ATOM 4793 C C . VAL A 1 621 ? 53.236 10.203 -96.438 1.00 57.53 621 VAL A C 1
ATOM 4795 O O . VAL A 1 621 ? 53.265 9.592 -97.494 1.00 57.53 621 VAL A O 1
ATOM 4798 N N . ALA A 1 622 ? 53.093 11.531 -96.423 1.00 56.84 622 ALA A N 1
ATOM 4799 C CA . ALA A 1 622 ? 52.970 12.340 -97.644 1.00 56.84 622 ALA A CA 1
ATOM 4800 C C . ALA A 1 622 ? 54.113 12.098 -98.659 1.00 56.84 622 ALA A C 1
ATOM 4802 O O . ALA A 1 622 ? 53.805 11.961 -99.844 1.00 56.84 622 ALA A O 1
ATOM 4803 N N . PRO A 1 623 ? 55.388 11.938 -98.245 1.00 56.00 623 PRO A N 1
ATOM 4804 C CA . PRO A 1 623 ? 56.472 11.518 -99.136 1.00 56.00 623 PRO A CA 1
ATOM 4805 C C . PRO A 1 623 ? 56.360 10.066 -99.635 1.00 56.00 623 PRO A C 1
ATOM 4807 O O . PRO A 1 623 ? 56.873 9.745 -100.697 1.00 56.00 623 PRO A O 1
ATOM 4810 N N . LEU A 1 624 ? 55.718 9.168 -98.881 1.00 51.69 624 LEU A N 1
ATOM 4811 C CA . LEU A 1 624 ? 55.525 7.755 -99.253 1.00 51.69 624 LEU A CA 1
ATOM 4812 C C . LEU A 1 624 ? 54.278 7.550 -100.131 1.00 51.69 624 LEU A C 1
ATOM 4814 O O . LEU A 1 624 ? 54.254 6.685 -101.006 1.00 51.69 624 LEU A O 1
ATOM 4818 N N . ALA A 1 625 ? 53.247 8.368 -99.926 1.00 51.62 625 ALA A N 1
ATOM 4819 C CA . ALA A 1 625 ? 52.033 8.423 -100.725 1.00 51.62 625 ALA A CA 1
ATOM 4820 C C . ALA A 1 625 ? 52.292 9.084 -102.085 1.00 51.62 625 ALA A C 1
ATOM 4822 O O . ALA A 1 625 ? 51.753 8.620 -103.086 1.00 51.62 625 ALA A O 1
ATOM 4823 N N . SER A 1 626 ? 53.182 10.086 -102.156 1.00 51.38 626 SER A N 1
ATOM 4824 C CA . SER A 1 626 ? 53.673 10.615 -103.439 1.00 51.38 626 SER A CA 1
ATOM 4825 C C . SER A 1 626 ? 54.499 9.592 -104.237 1.00 51.38 626 SER A C 1
ATOM 4827 O O . SER A 1 626 ? 54.689 9.774 -105.437 1.00 51.38 626 SER A O 1
ATOM 4829 N N . LEU A 1 627 ? 54.929 8.497 -103.595 1.00 50.28 627 LEU A N 1
ATOM 4830 C CA . LEU A 1 627 ? 55.610 7.346 -104.199 1.00 50.28 627 LEU A CA 1
ATOM 4831 C C . LEU A 1 627 ? 54.688 6.127 -104.426 1.00 50.28 627 LEU A C 1
ATOM 4833 O O . LEU A 1 627 ? 55.162 5.089 -104.880 1.00 50.28 627 LEU A O 1
ATOM 4837 N N . GLY A 1 628 ? 53.384 6.225 -104.135 1.00 50.34 628 GLY A N 1
ATOM 4838 C CA . GLY A 1 628 ? 52.400 5.174 -104.440 1.00 50.34 628 GLY A CA 1
ATOM 4839 C C . GLY A 1 628 ? 52.399 3.948 -103.513 1.00 50.34 628 GLY A C 1
ATOM 4840 O O . GLY A 1 628 ? 51.819 2.930 -103.871 1.00 50.34 628 GLY A O 1
ATOM 4841 N N . LEU A 1 629 ? 53.010 4.017 -102.323 1.00 52.56 629 LEU A N 1
ATOM 4842 C CA . LEU A 1 629 ? 53.165 2.872 -101.399 1.00 52.56 629 LEU A CA 1
ATOM 4843 C C . LEU A 1 629 ? 52.176 2.868 -100.210 1.00 52.56 629 LEU A C 1
ATOM 4845 O O . LEU A 1 629 ? 52.413 2.214 -99.194 1.00 52.56 629 LEU A O 1
ATOM 4849 N N . ALA A 1 630 ? 51.064 3.602 -100.306 1.00 53.66 630 ALA A N 1
ATOM 4850 C CA . ALA A 1 630 ? 50.158 3.870 -99.181 1.00 53.66 630 ALA A CA 1
ATOM 4851 C C . ALA A 1 630 ? 49.347 2.653 -98.670 1.00 53.66 630 ALA A C 1
ATOM 4853 O O . ALA A 1 630 ? 48.793 2.711 -97.569 1.00 53.66 630 ALA A O 1
ATOM 4854 N N . ASP A 1 631 ? 49.293 1.550 -99.421 1.00 50.97 631 ASP A N 1
ATOM 4855 C CA . ASP A 1 631 ? 48.383 0.427 -99.145 1.00 50.97 631 ASP A CA 1
ATOM 4856 C C . ASP A 1 631 ? 48.809 -0.491 -97.979 1.00 50.97 631 ASP A C 1
ATOM 4858 O O . ASP A 1 631 ? 48.008 -1.297 -97.511 1.00 50.97 631 ASP A O 1
ATOM 4862 N N . ASN A 1 632 ? 50.018 -0.337 -97.425 1.00 50.16 632 ASN A N 1
ATOM 4863 C CA . ASN A 1 632 ? 50.540 -1.225 -96.369 1.00 50.16 632 ASN A CA 1
ATOM 4864 C C . ASN A 1 632 ? 50.301 -0.753 -94.913 1.00 50.16 632 ASN A C 1
ATOM 4866 O O . ASN A 1 632 ? 50.847 -1.341 -93.981 1.00 50.16 632 ASN A O 1
ATOM 4870 N N . LEU A 1 633 ? 49.488 0.283 -94.670 1.00 52.97 633 LEU A N 1
ATOM 4871 C CA . LEU A 1 633 ? 49.276 0.870 -93.331 1.00 52.97 633 LEU A CA 1
ATOM 4872 C C . LEU A 1 633 ? 47.896 0.519 -92.733 1.00 52.97 633 LEU A C 1
ATOM 4874 O O . LEU A 1 633 ? 47.071 1.392 -92.460 1.00 52.97 633 LEU A O 1
ATOM 4878 N N . THR A 1 634 ? 47.631 -0.769 -92.511 1.00 49.75 634 THR A N 1
ATOM 4879 C CA . THR A 1 634 ? 46.312 -1.288 -92.086 1.00 49.75 634 THR A CA 1
ATOM 4880 C C . THR A 1 634 ? 45.901 -0.897 -90.660 1.00 49.75 634 THR A C 1
ATOM 4882 O O . THR A 1 634 ? 44.744 -0.543 -90.437 1.00 49.75 634 THR A O 1
ATOM 4885 N N . THR A 1 635 ? 46.822 -0.856 -89.693 1.00 48.09 635 THR A N 1
ATOM 4886 C CA . THR A 1 635 ? 46.502 -0.434 -88.310 1.00 48.09 635 THR A CA 1
ATOM 4887 C C . THR A 1 635 ? 46.244 1.078 -88.219 1.00 48.09 635 THR A C 1
ATOM 4889 O O . THR A 1 635 ? 45.360 1.528 -87.491 1.00 48.09 635 THR A O 1
ATOM 4892 N N . LEU A 1 636 ? 46.956 1.860 -89.037 1.00 49.91 636 LEU A N 1
ATOM 4893 C CA . LEU A 1 636 ? 46.907 3.325 -89.105 1.00 49.91 636 LEU A CA 1
ATOM 4894 C C . LEU A 1 636 ? 45.655 3.856 -89.815 1.00 49.91 636 LEU A C 1
ATOM 4896 O O . LEU A 1 636 ? 45.036 4.805 -89.335 1.00 49.91 636 LEU A O 1
ATOM 4900 N N . GLN A 1 637 ? 45.213 3.201 -90.894 1.00 51.03 637 GLN A N 1
ATOM 4901 C CA . GLN A 1 637 ? 43.976 3.566 -91.594 1.00 51.03 637 GLN A CA 1
ATOM 4902 C C . GLN A 1 637 ? 42.740 3.535 -90.687 1.00 51.03 637 GLN A C 1
ATOM 4904 O O . GLN A 1 637 ? 41.827 4.336 -90.888 1.00 51.03 637 GLN A O 1
ATOM 4909 N N . SER A 1 638 ? 42.695 2.636 -89.699 1.00 51.47 638 SER A N 1
ATOM 4910 C CA . SER A 1 638 ? 41.548 2.522 -88.791 1.00 51.47 638 SER A CA 1
ATOM 4911 C C . SER A 1 638 ? 41.409 3.750 -87.877 1.00 51.47 638 SER A C 1
ATOM 4913 O O . SER A 1 638 ? 40.327 4.338 -87.805 1.00 51.47 638 SER A O 1
ATOM 4915 N N . VAL A 1 639 ? 42.519 4.205 -87.279 1.00 47.31 639 VAL A N 1
ATOM 4916 C CA . VAL A 1 639 ? 42.582 5.380 -86.394 1.00 47.31 639 VAL A CA 1
ATOM 4917 C C . VAL A 1 639 ? 42.304 6.657 -87.184 1.00 47.31 639 VAL A C 1
ATOM 4919 O O . VAL A 1 639 ? 41.465 7.464 -86.786 1.00 47.31 639 VAL A O 1
ATOM 4922 N N . THR A 1 640 ? 42.936 6.814 -88.351 1.00 49.09 640 THR A N 1
ATOM 4923 C CA . THR A 1 640 ? 42.759 7.998 -89.201 1.00 49.09 640 THR A CA 1
ATOM 4924 C C . THR A 1 640 ? 41.340 8.079 -89.775 1.00 49.09 640 THR A C 1
ATOM 4926 O O . THR A 1 640 ? 40.756 9.161 -89.765 1.00 49.09 640 THR A O 1
ATOM 4929 N N . ARG A 1 641 ? 40.724 6.960 -90.201 1.00 51.03 641 ARG A N 1
ATOM 4930 C CA . ARG A 1 641 ? 39.321 6.948 -90.674 1.00 51.03 641 ARG A CA 1
ATOM 4931 C C . ARG A 1 641 ? 38.323 7.258 -89.564 1.00 51.03 641 ARG A C 1
ATOM 4933 O O . ARG A 1 641 ? 37.382 8.005 -89.820 1.00 51.03 641 ARG A O 1
ATOM 4940 N N . ALA A 1 642 ? 38.493 6.702 -88.364 1.00 53.34 642 ALA A N 1
ATOM 4941 C CA . ALA A 1 642 ? 37.587 6.970 -87.246 1.00 53.34 642 ALA A CA 1
ATOM 4942 C C . ALA A 1 642 ? 37.669 8.440 -86.792 1.00 53.34 642 ALA A C 1
ATOM 4944 O O . ALA A 1 642 ? 36.634 9.096 -86.655 1.00 53.34 642 ALA A O 1
ATOM 4945 N N . ALA A 1 643 ? 38.889 8.975 -86.665 1.00 48.94 643 ALA A N 1
ATOM 4946 C CA . ALA A 1 643 ? 39.158 10.377 -86.346 1.00 48.94 643 ALA A CA 1
ATOM 4947 C C . ALA A 1 643 ? 38.575 11.343 -87.395 1.00 48.94 643 ALA A C 1
ATOM 4949 O O . ALA A 1 643 ? 37.823 12.250 -87.046 1.00 48.94 643 ALA A O 1
ATOM 4950 N N . LEU A 1 644 ? 38.838 11.112 -88.690 1.00 47.16 644 LEU A N 1
ATOM 4951 C CA . LEU A 1 644 ? 38.292 11.928 -89.786 1.00 47.16 644 LEU A CA 1
ATOM 4952 C C . LEU A 1 644 ? 36.765 11.862 -89.859 1.00 47.16 644 LEU A C 1
ATOM 4954 O O . LEU A 1 644 ? 36.120 12.885 -90.062 1.00 47.16 644 LEU A O 1
ATOM 4958 N N . ARG A 1 645 ? 36.163 10.682 -89.671 1.00 49.72 645 ARG A N 1
ATOM 4959 C CA . ARG A 1 645 ? 34.702 10.527 -89.709 1.00 49.72 645 ARG A CA 1
ATOM 4960 C C . ARG A 1 645 ? 34.020 11.314 -88.586 1.00 49.72 645 ARG A C 1
ATOM 4962 O O . ARG A 1 645 ? 32.993 11.936 -88.843 1.00 49.72 645 ARG A O 1
ATOM 4969 N N . LYS A 1 646 ? 34.600 11.339 -87.380 1.00 52.47 646 LYS A N 1
ATOM 4970 C CA . LYS A 1 646 ? 34.070 12.107 -86.242 1.00 52.47 646 LYS A CA 1
ATOM 4971 C C . LYS A 1 646 ? 34.355 13.610 -86.362 1.00 52.47 646 LYS A C 1
ATOM 4973 O O . LYS A 1 646 ? 33.441 14.395 -86.149 1.00 52.47 646 LYS A O 1
ATOM 4978 N N . ALA A 1 647 ? 35.551 14.006 -86.810 1.00 45.25 647 ALA A N 1
ATOM 4979 C CA . ALA A 1 647 ? 35.884 15.401 -87.126 1.00 45.25 647 ALA A CA 1
ATOM 4980 C C . ALA A 1 647 ? 34.938 15.999 -88.181 1.00 45.25 647 ALA A C 1
ATOM 4982 O O . ALA A 1 647 ? 34.464 17.122 -88.030 1.00 45.25 647 ALA A O 1
ATOM 4983 N N . MET A 1 648 ? 34.622 15.227 -89.228 1.00 42.88 648 MET A N 1
ATOM 4984 C CA . MET A 1 648 ? 33.640 15.630 -90.233 1.00 42.88 648 MET A CA 1
ATOM 4985 C C . MET A 1 648 ? 32.224 15.685 -89.653 1.00 42.88 648 MET A C 1
ATOM 4987 O O . MET A 1 648 ? 31.514 16.645 -89.922 1.00 42.88 648 MET A O 1
ATOM 4991 N N . MET A 1 649 ? 31.799 14.714 -88.834 1.00 44.00 649 MET A N 1
ATOM 4992 C CA . MET A 1 649 ? 30.478 14.770 -88.191 1.00 44.00 649 MET A CA 1
ATOM 4993 C C . MET A 1 649 ? 30.318 15.984 -87.262 1.00 44.00 649 MET A C 1
ATOM 4995 O O . MET A 1 649 ? 29.278 16.631 -87.324 1.00 44.00 649 MET A O 1
ATOM 4999 N N . ASP A 1 650 ? 31.328 16.345 -86.466 1.00 41.97 650 ASP A N 1
ATOM 5000 C CA . ASP A 1 650 ? 31.287 17.549 -85.618 1.00 41.97 650 ASP A CA 1
ATOM 5001 C C . ASP A 1 650 ? 31.290 18.845 -86.446 1.00 41.97 650 ASP A C 1
ATOM 5003 O O . ASP A 1 650 ? 30.554 19.776 -86.121 1.00 41.97 650 ASP A O 1
ATOM 5007 N N . TYR A 1 651 ? 32.041 18.889 -87.554 1.00 38.44 651 TYR A N 1
ATOM 5008 C CA . TYR A 1 651 ? 32.019 20.003 -88.513 1.00 38.44 651 TYR A CA 1
ATOM 5009 C C . TYR A 1 651 ? 30.641 20.186 -89.179 1.00 38.44 651 TYR A C 1
ATOM 5011 O O . TYR A 1 651 ? 30.253 21.309 -89.494 1.00 38.44 651 TYR A O 1
ATOM 5019 N N . PHE A 1 652 ? 29.877 19.103 -89.365 1.00 36.41 652 PHE A N 1
ATOM 5020 C CA . PHE A 1 652 ? 28.524 19.156 -89.930 1.00 36.41 652 PHE A CA 1
ATOM 5021 C C . PHE A 1 652 ? 27.408 19.360 -88.888 1.00 36.41 652 PHE A C 1
ATOM 5023 O O . PHE A 1 652 ? 26.329 19.818 -89.263 1.00 36.41 652 PHE A O 1
ATOM 5030 N N . LEU A 1 653 ? 27.636 19.043 -87.606 1.00 35.84 653 LEU A N 1
ATOM 5031 C CA . LEU A 1 653 ? 26.615 19.101 -86.546 1.00 35.84 653 LEU A CA 1
ATOM 5032 C C . LEU A 1 653 ? 26.745 20.300 -85.593 1.00 35.84 653 LEU A C 1
ATOM 5034 O O . LEU A 1 653 ? 25.769 20.629 -84.921 1.00 35.84 653 LEU A O 1
ATOM 5038 N N . ARG A 1 654 ? 27.897 20.982 -85.535 1.00 32.28 654 ARG A N 1
ATOM 5039 C CA . ARG A 1 654 ? 28.056 22.251 -84.805 1.00 32.28 654 ARG A CA 1
ATOM 5040 C C . ARG A 1 654 ? 28.103 23.427 -85.779 1.00 32.28 654 ARG A C 1
ATOM 5042 O O . ARG A 1 654 ? 29.168 23.813 -86.255 1.00 32.28 654 ARG A O 1
ATOM 5049 N N . LYS A 1 655 ? 26.923 23.986 -86.045 1.00 36.22 655 LYS A N 1
ATOM 5050 C CA . LYS A 1 655 ? 26.754 25.405 -86.371 1.00 36.22 655 LYS A CA 1
ATOM 5051 C C . LYS A 1 655 ? 26.351 26.147 -85.109 1.00 36.22 655 LYS A C 1
ATOM 5053 O O . LYS A 1 655 ? 25.468 25.611 -84.403 1.00 36.22 655 LYS A O 1
#

Sequence (655 aa):
MNDMAFALHNLGYGLNEVATALYNLYSGVQDQVVPQVTDWLSDSRLGYRTEDVTAAVTAIFNVDPFSAMAQSLIRGGYSATQAAVALKTTFASSDAIEMAQGLAAAGYSRENVLAAIFQVYCDGYIYKEGALSTMDAVMAVVYPEVTDRFEATLKASDVRTAKYAISVMKSLGKTLEETIGVLARVYGLDVSAMLEVTLANRQFGLSESGIVDRIGAYYHRDPAALYVGWMAAHQYKAYDVLAIVQYTYSNLDSVAAARLLTEAGYSKESILFAFNYAGFHGDAADAMALVLVQLFGHDDAQSVAAELLRWAYQGSVAYLALKGAFPDKSQGDLLMAMKQAGFTDLYDAMRFSIASGDATAIMQFRNLGLSLSNAHYLLALWQYSMRDTVRYLIEVGYPLADIGRKLQEPDKLVQHLRALKYPFETVVTVVYGADPRPSLMVKYLYDNGYRNIDDLVKALQLVNSNPYEYAISLWFGPGGPWTLPTIAQAIARNSNLTLLQLGQSLMQSYNDRRYFTDMQVYEALKSVSNIGVSFIQSDLDAAISAMLTDLSEGVPFAIMREAGLGSNDAARVMKKLGWGWIPACIQLVQAGYGAGDTWGTLWDVYHNELGFQVLNIMSAVAPLASLGLADNLTTLQSVTRAALRKAMMDYFLRK

Secondary structure (DSSP, 8-state):
-THHHHHHHHTT--HHHHHHHHHHHTTT-HHHHHHHHHHHHT-GGG---HHHHHHHHHHHHSS-HHHHHHHHHHHTT--HHHHHHHHHHHH----HHHHHHHHHHTT--HHHHHHHHHHHHSTT-TTSTTHHHHHHHHHHHH-TT-S-HHHHHHHHSS--SHHHHHHHHHHTT--HHHHHHHHHHHH---HHHHHHHHHHH-TT---HHHHHHHHHHHHT--HHHHHHHHHHHTT--HHHHHHHHHHHSTT--HHHHHHHHHHTT--HHHHHHHHHHS-TTS-HHHHHHHHHHHTT---SHHHHHHHHHHTT--HHHHHHHHHHH-TTS-HHHHHHHHHHHT-S-HHHHHHH-SS---HHHHHTTTTTT--HHHHHHHHHHTT--HHHHHHHHHHTT--HHHHHHHH--HHHHHHHHHHTT--HHHHHHHHHHH---HHHHHHHHHHTT---HHHHHHHHHHTT--GGGHHHHHHHS---S--HHHHHHHHHHHS---HHHHHHHHHHHHHTT--S-HHHHHHHHHTTHHHHHHHHHHHS-HHHHTTSTTHHHHHHHHHHHHTT--HHHHHHHHHHTT--HHHHHHHHHHTT--HHHHHHHHHHHHHHHHHHHHHHHHHHHHHHHTTT-GGG-HHHHHHHHHHHHHHHHHHHH--

pLDDT: mean 84.57, std 13.53, range [32.28, 97.88]

Foldseek 3Di:
DLVQLVVCLVVPDDLLRSLQVQCVVPVPDLLVSLQVSLQSSLPVSSVDQLVVSQVSSCVRSVDRSLLSQLLVCVVVVHFLLRSLQVSCSSRVDLQLQVSLQSNVSSPHDPLRSLLNSCCNNVVLDPPRPCSLVSQVVNCVRPVVVPPPSVLSNCSSHPVPDLLVLVVVCVVVVHDVLVSLVSCCVNVVDDLLSQLVSCVVNCPRVDDNLVSLVSSCVVNVHDSLLSVLLNCLVVVHQLLVSLLVSCVSPVPQALLNSLVSNVVSPDDPVSSLVNLLVNVPPVCSLLSQLQNCVPPVPPVALLVSLLVCVVSVDALLNNLVSSCNNCVPDASLRNLLSNVNSPHPRSLVNLLNPPDLHDLSNLLCCVVSVHDLLSSLVSCVSSVPDPLVSLVSCVNNPPQLLCLLCNSLPLLVLLQSCVVVVHDLLSNLNSSCSSPVDLLQSLLSNCVNPVVDLLSSLLSCVSSVHQLLQQLVSSVRSDVHPDALLNSLVSNVVRHPDDLLSSLLSLVCCCPVPNVDAPLSSLNNSLSVLVVVVVVVVVVDDPVVVVVDDPSSNLSSLLSNVSSPDALLRQLLSCVVVVHALVVSLVSCVVSPPDPLSSLVNSCVRVVVVLVVVLVVVCVVCVVVVVVVNPPPPVVVCVSNVSNVVVVVVCVVPPD

Organism: NCBI:txid1457232

Radius of gyration: 65.06 Å; chains: 1; bounding box: 124×48×197 Å